Protein AF-A0A6I3GT46-F1 (afdb_monomer)

Nearest PDB structures (foldseek):
  8ebb-assembly1_A  TM=2.561E-01  e=1.372E-01  Fusarium oxysporum f. sp. lycopersici
  2cdp-assembly4_D  TM=2.063E-01  e=2.165E-01  Saccharophagus degradans 2-40
  8iqe-assembly1_D  TM=1.823E-01  e=3.228E-01  Klebsiella phage VLC6
  6zgh-assembly1_A  TM=1.327E-01  e=1.132E+00  Severe acute respiratory syndrome coronavirus 2
  1u5z-assembly1_A  TM=1.760E-01  e=3.545E+00  Mus musculus

Sequence (420 aa):
MPTLKFGDFQPSPNRIGKPLKLILGIAALASVLALSSTLAANINLNGGGNVEFGQGVAATTACDDQITITPYSTFINEQGAGSHKLTSIKISGIDSRADKCSGKIFVIKAYSDTGQLDLFNYTVTSNLDNSIIETTDYDLIEISDNAGVFTWSSGGTDVDDVTNDANVGDPTRDLTDTSFTLSLTSASTVPYTISRTPLASAEDVKRITVETKGGDAITYALGDIGPGGGIVYYYDEIGFSCGSTLLLRCHYLEYARDKNWKGANGYEPGIKWAESELQGTEVGSGAQHTSIGSGFANSKAIVDQGNGIETAAGASREYKGGGKEDWYLPSRDELNQLCIYVQGLGVDANGKCIGDGIWLGEEHPQGGNTITKGFEDNDYYWNSTELASDAGQSLWFINGSTNNGAAKGAPYHVRPIRSF

Solvent-accessible surface area (backbone atoms only — not comparable to full-atom values): 23710 Å² total; per-residue (Å²): 141,89,89,91,91,88,89,88,83,86,80,91,88,84,88,88,79,87,78,91,78,90,86,91,76,97,82,78,90,74,89,89,87,87,76,84,77,78,82,70,71,81,77,77,77,46,96,92,51,87,88,82,81,63,98,39,74,52,72,46,67,46,64,44,92,62,56,44,80,46,80,38,66,47,79,44,86,46,100,84,71,56,49,49,22,38,36,32,42,35,41,32,45,36,33,15,38,81,95,38,28,22,60,26,29,40,40,36,38,38,21,39,96,86,43,78,33,48,44,23,36,34,35,36,27,37,65,87,78,68,44,79,75,45,75,48,78,34,49,56,40,33,34,33,27,56,65,51,45,59,40,80,71,49,75,81,77,65,100,78,35,56,46,55,48,91,62,70,89,49,94,81,56,70,34,69,60,27,38,39,32,40,48,40,55,53,85,49,76,77,78,41,38,41,40,33,47,49,59,29,43,43,86,51,48,45,31,44,39,45,36,43,51,78,40,67,71,86,77,75,54,78,68,34,75,36,90,39,64,13,34,20,52,45,76,42,97,90,44,40,42,15,49,75,81,48,77,45,79,24,38,37,34,24,33,62,56,55,34,38,73,90,46,94,76,76,49,63,54,61,29,21,57,32,44,85,91,44,27,71,46,62,74,48,81,52,14,49,45,41,51,59,43,31,12,42,21,12,16,49,37,46,32,74,74,67,29,49,61,79,14,39,29,22,36,16,37,65,32,48,53,62,78,36,73,68,29,12,15,27,6,50,46,41,47,32,45,46,30,21,56,68,69,74,41,63,58,46,102,82,70,40,15,47,43,84,87,62,83,77,83,67,80,57,100,68,84,62,102,59,82,66,84,54,58,80,79,86,41,46,28,52,33,30,19,45,74,48,36,46,19,30,28,30,30,30,54,60,39,38,50,68,41,86,64,38,51,16,70,47,63,30,28,59,66,32,27,34,72,76

pLDDT: mean 75.72, std 19.5, range [25.16, 98.44]

Mean predicted aligned error: 18.33 Å

Radius of gyration: 34.76 Å; Cα contacts (8 Å, |Δi|>4): 905; chains: 1; bounding box: 58×95×123 Å

Structure (mmCIF, N/CA/C/O backbone):
data_AF-A0A6I3GT46-F1
#
_entry.id   AF-A0A6I3GT46-F1
#
loop_
_atom_site.group_PDB
_atom_site.id
_atom_site.type_symbol
_atom_site.label_atom_id
_atom_site.label_alt_id
_atom_site.label_comp_id
_atom_site.label_asym_id
_atom_site.label_entity_id
_atom_site.label_seq_id
_atom_site.pdbx_PDB_ins_code
_atom_site.Cartn_x
_atom_site.Cartn_y
_atom_site.Cartn_z
_atom_site.occupancy
_atom_site.B_iso_or_equiv
_atom_site.auth_seq_id
_atom_site.auth_comp_id
_atom_site.auth_asym_id
_atom_site.auth_atom_id
_atom_site.pdbx_PDB_model_num
ATOM 1 N N . MET A 1 1 ? -32.300 73.433 56.180 1.00 42.75 1 MET A N 1
ATOM 2 C CA . MET A 1 1 ? -31.185 73.460 57.169 1.00 42.75 1 MET A CA 1
ATOM 3 C C . MET A 1 1 ? -31.762 73.145 58.564 1.00 42.75 1 MET A C 1
ATOM 5 O O . MET A 1 1 ? -32.957 73.397 58.678 1.00 42.75 1 MET A O 1
ATOM 9 N N . PRO A 1 2 ? -31.022 72.821 59.660 1.00 39.78 2 PRO A N 1
ATOM 10 C CA . PRO A 1 2 ? -29.775 72.031 59.905 1.00 39.78 2 PRO A CA 1
ATOM 11 C C . PRO A 1 2 ? -29.720 71.191 61.265 1.00 39.78 2 PRO A C 1
ATOM 13 O O . PRO A 1 2 ? -30.622 71.305 62.081 1.00 39.78 2 PRO A O 1
ATOM 16 N N . THR A 1 3 ? -28.640 70.385 61.489 1.00 33.22 3 THR A N 1
ATOM 17 C CA . THR A 1 3 ? -27.750 70.058 62.690 1.00 33.22 3 THR A CA 1
ATOM 18 C C . THR A 1 3 ? -28.125 69.581 64.150 1.00 33.22 3 THR A C 1
ATOM 20 O O . THR A 1 3 ? -28.812 70.296 64.863 1.00 33.22 3 THR A O 1
ATOM 23 N N . LEU A 1 4 ? -27.365 68.546 64.636 1.00 25.16 4 LEU A N 1
ATOM 24 C CA . LEU A 1 4 ? -26.454 68.388 65.846 1.00 25.16 4 LEU A CA 1
ATOM 25 C C . LEU A 1 4 ? -26.855 67.969 67.318 1.00 25.16 4 LEU A C 1
ATOM 27 O O . LEU A 1 4 ? -27.765 68.535 67.906 1.00 25.16 4 LEU A O 1
ATOM 31 N N . LYS A 1 5 ? -25.916 67.183 67.941 1.00 31.05 5 LYS A N 1
ATOM 32 C CA . LYS A 1 5 ? -25.423 67.047 69.374 1.00 31.05 5 LYS A CA 1
ATOM 33 C C . LYS A 1 5 ? -26.038 65.958 70.304 1.00 31.05 5 LYS A C 1
ATOM 35 O O . LYS A 1 5 ? -27.228 65.727 70.195 1.00 31.05 5 LYS A O 1
ATOM 40 N N . PHE A 1 6 ? -25.411 65.346 71.342 1.00 32.09 6 PHE A N 1
ATOM 41 C CA . PHE A 1 6 ? -24.060 64.907 71.837 1.00 32.09 6 PHE A CA 1
ATOM 42 C C . PHE A 1 6 ? -24.290 64.180 73.201 1.00 32.09 6 PHE A C 1
ATOM 44 O O . PHE A 1 6 ? -25.283 64.484 73.859 1.00 32.09 6 PHE A O 1
ATOM 51 N N . GLY A 1 7 ? -23.350 63.350 73.696 1.00 32.34 7 GLY A N 1
ATOM 52 C CA . GLY A 1 7 ? -23.228 63.056 75.141 1.00 32.34 7 GLY A CA 1
ATOM 53 C C . GLY A 1 7 ? -22.278 61.910 75.534 1.00 32.34 7 GLY A C 1
ATOM 54 O O . GLY A 1 7 ? -22.690 60.757 75.514 1.00 32.34 7 GLY A O 1
ATOM 55 N N . ASP A 1 8 ? -21.055 62.249 75.963 1.00 37.34 8 ASP A N 1
ATOM 56 C CA . ASP A 1 8 ? -20.117 61.381 76.701 1.00 37.34 8 ASP A CA 1
ATOM 57 C C . ASP A 1 8 ? -20.222 61.630 78.219 1.00 37.34 8 ASP A C 1
ATOM 59 O O . ASP A 1 8 ? -20.426 62.767 78.648 1.00 37.34 8 ASP A O 1
ATOM 63 N N . PHE A 1 9 ? -19.972 60.598 79.035 1.00 33.53 9 PHE A N 1
ATOM 64 C CA . PHE A 1 9 ? -19.574 60.727 80.445 1.00 33.53 9 PHE A CA 1
ATOM 65 C C . PHE A 1 9 ? -18.515 59.655 80.796 1.00 33.53 9 PHE A C 1
ATOM 67 O O . PHE A 1 9 ? -18.799 58.461 80.819 1.00 33.53 9 PHE A O 1
ATOM 74 N N . GLN A 1 10 ? -17.288 60.094 81.095 1.00 37.78 10 GLN A N 1
ATOM 75 C CA . GLN A 1 10 ? -16.322 59.429 82.000 1.00 37.78 10 GLN A CA 1
ATOM 76 C C . GLN A 1 10 ? -16.304 60.226 83.341 1.00 37.78 10 GLN A C 1
ATOM 78 O O . GLN A 1 10 ? -17.009 61.239 83.375 1.00 37.78 10 GLN A O 1
ATOM 83 N N . PRO A 1 11 ? -15.501 59.950 84.413 1.00 44.03 11 PRO A N 1
ATOM 84 C CA . PRO A 1 11 ? -14.536 58.860 84.721 1.00 44.03 11 PRO A CA 1
ATOM 85 C C . PRO A 1 11 ? -14.536 58.310 86.199 1.00 44.03 11 PRO A C 1
ATOM 87 O O . PRO A 1 11 ? -14.971 59.005 87.102 1.00 44.03 11 PRO A O 1
ATOM 90 N N . SER A 1 12 ? -13.932 57.114 86.421 1.00 34.59 12 SER A N 1
ATOM 91 C CA . SER A 1 12 ? -12.924 56.682 87.466 1.00 34.59 12 SER A CA 1
ATOM 92 C C . SER A 1 12 ? -13.119 56.971 88.992 1.00 34.59 12 SER A C 1
ATOM 94 O O . SER A 1 12 ? -13.956 57.796 89.326 1.00 34.59 12 SER A O 1
ATOM 96 N N . PRO A 1 13 ? -12.314 56.458 89.976 1.00 48.31 13 PRO A N 1
ATOM 97 C CA . PRO A 1 13 ? -11.366 55.314 90.101 1.00 48.31 13 PRO A CA 1
ATOM 98 C C . PRO A 1 13 ? -11.725 54.385 91.315 1.00 48.31 13 PRO A C 1
ATOM 100 O O . PRO A 1 13 ? -12.605 54.697 92.102 1.00 48.31 13 PRO A O 1
ATOM 103 N N . ASN A 1 14 ? -11.177 53.186 91.554 1.00 35.78 14 ASN A N 1
ATOM 104 C CA . ASN A 1 14 ? -9.902 52.857 92.230 1.00 35.78 14 ASN A CA 1
ATOM 105 C C . ASN A 1 14 ? -9.958 51.331 92.513 1.00 35.78 14 ASN A C 1
ATOM 107 O O . ASN A 1 14 ? -10.935 50.851 93.070 1.00 35.78 14 ASN A O 1
ATOM 111 N N . ARG A 1 15 ? -9.073 50.505 91.944 1.00 36.38 15 ARG A N 1
ATOM 112 C CA . ARG A 1 15 ? -7.772 50.034 92.474 1.00 36.38 15 ARG A CA 1
ATOM 113 C C . ARG A 1 15 ? -7.834 48.919 93.546 1.00 36.38 15 ARG A C 1
ATOM 115 O O . ARG A 1 15 ? -8.257 49.156 94.666 1.00 36.38 15 ARG A O 1
ATOM 122 N N . ILE A 1 16 ? -7.164 47.809 93.181 1.00 38.22 16 ILE A N 1
ATOM 123 C CA . ILE A 1 16 ? -6.467 46.792 94.009 1.00 38.22 16 ILE A CA 1
ATOM 124 C C . ILE A 1 16 ? -7.368 45.650 94.533 1.00 38.22 16 ILE A C 1
ATOM 126 O O . ILE A 1 16 ? -8.277 45.893 95.302 1.00 38.22 16 ILE A O 1
ATOM 130 N N . GLY A 1 17 ? -7.169 44.369 94.205 1.00 35.09 17 GLY A N 1
ATOM 131 C CA . GLY A 1 17 ? -6.144 43.710 93.398 1.00 35.09 17 GLY A CA 1
ATOM 132 C C . GLY A 1 17 ? -6.477 42.224 93.146 1.00 35.09 17 GLY A C 1
ATOM 133 O O . GLY A 1 17 ? -7.238 41.640 93.900 1.00 35.09 17 GLY A O 1
ATOM 134 N N . LYS A 1 18 ? -5.901 41.696 92.050 1.00 48.59 18 LYS A N 1
ATOM 135 C CA . LYS A 1 18 ? -5.434 40.323 91.709 1.00 48.59 18 LYS A CA 1
ATOM 136 C C . LYS A 1 18 ? -6.136 39.063 92.298 1.00 48.59 18 LYS A C 1
ATOM 138 O O . LYS A 1 18 ? -6.503 39.042 93.459 1.00 48.59 18 LYS A O 1
ATOM 143 N N . PRO A 1 19 ? -5.981 37.891 91.649 1.00 47.28 19 PRO A N 1
ATOM 144 C CA . PRO A 1 19 ? -6.309 37.582 90.264 1.00 47.28 19 PRO A CA 1
ATOM 145 C C . PRO A 1 19 ? -7.136 36.279 90.147 1.00 47.28 19 PRO A C 1
ATOM 147 O O . PRO A 1 19 ? -6.958 35.326 90.895 1.00 47.28 19 PRO A O 1
ATOM 150 N N . LEU A 1 20 ? -7.957 36.235 89.100 1.00 39.00 20 LEU A N 1
ATOM 151 C CA . LEU A 1 20 ? -8.053 35.122 88.153 1.00 39.00 20 LEU A CA 1
ATOM 152 C C . LEU A 1 20 ? -8.230 33.703 88.731 1.00 39.00 20 LEU A C 1
ATOM 154 O O . LEU A 1 20 ? -7.255 33.003 88.999 1.00 39.00 20 LEU A O 1
ATOM 158 N N . LYS A 1 21 ? -9.473 33.217 88.718 1.00 36.47 21 LYS A N 1
ATOM 159 C CA . LYS A 1 21 ? -9.844 32.022 87.944 1.00 36.47 21 LYS A CA 1
ATOM 160 C C . LYS A 1 21 ? -11.356 31.815 87.965 1.00 36.47 21 LYS A C 1
ATOM 162 O O . LYS A 1 21 ? -11.942 31.696 89.029 1.00 36.47 21 LYS A O 1
ATOM 167 N N . LEU A 1 22 ? -11.881 31.681 86.746 1.00 41.34 22 LEU A N 1
ATOM 168 C CA . LEU A 1 22 ? -12.882 30.689 86.367 1.00 41.34 22 LEU A CA 1
ATOM 169 C C . LEU A 1 22 ? -14.267 30.870 87.000 1.00 41.34 22 LEU A C 1
ATOM 171 O O . LEU A 1 22 ? -14.426 30.578 88.172 1.00 41.34 22 LEU A O 1
ATOM 175 N N . ILE A 1 23 ? -15.257 31.279 86.199 1.00 42.56 23 ILE A N 1
ATOM 176 C CA . ILE A 1 23 ? -16.638 30.756 86.186 1.00 42.56 23 ILE A CA 1
ATOM 177 C C . ILE A 1 23 ? -17.486 31.606 85.212 1.00 42.56 23 ILE A C 1
ATOM 179 O O . ILE A 1 23 ? -17.338 32.822 85.153 1.00 42.56 23 ILE A O 1
ATOM 183 N N . LEU A 1 24 ? -18.394 30.911 84.514 1.00 35.94 24 LEU A N 1
ATOM 184 C CA . LEU A 1 24 ? -19.525 31.361 83.682 1.00 35.94 24 LEU A CA 1
ATOM 185 C C . LEU A 1 24 ? -19.278 31.553 82.183 1.00 35.94 24 LEU A C 1
ATOM 187 O O . LEU A 1 24 ? -18.690 32.525 81.725 1.00 35.94 24 LEU A O 1
ATOM 191 N N . GLY A 1 25 ? -19.865 30.629 81.421 1.00 37.34 25 GLY A N 1
ATOM 192 C CA . GLY A 1 25 ? -20.081 30.794 79.989 1.00 37.34 25 GLY A CA 1
ATOM 193 C C . GLY A 1 25 ? -20.922 29.712 79.311 1.00 37.34 25 GLY A C 1
ATOM 194 O O . GLY A 1 25 ? -20.863 29.601 78.094 1.00 37.34 25 GLY A O 1
ATOM 195 N N . ILE A 1 26 ? -21.697 28.907 80.052 1.00 49.56 26 ILE A N 1
ATOM 196 C CA . ILE A 1 26 ? -22.779 28.094 79.473 1.00 49.56 26 ILE A CA 1
ATOM 197 C C . ILE A 1 26 ? -23.913 29.062 79.125 1.00 49.56 26 ILE A C 1
ATOM 199 O O . ILE A 1 26 ? -24.751 29.341 79.973 1.00 49.56 26 ILE A O 1
ATOM 203 N N . ALA A 1 27 ? -23.871 29.633 77.921 1.00 45.12 27 ALA A N 1
ATOM 204 C CA . ALA A 1 27 ? -25.013 30.204 77.195 1.00 45.12 27 ALA A CA 1
ATOM 205 C C . ALA A 1 27 ? -24.549 30.775 75.839 1.00 45.12 27 ALA A C 1
ATOM 207 O O . ALA A 1 27 ? -24.655 31.968 75.585 1.00 45.12 27 ALA A O 1
ATOM 208 N N . ALA A 1 28 ? -24.006 29.922 74.970 1.00 41.16 28 ALA A N 1
ATOM 209 C CA . ALA A 1 28 ? -23.874 30.204 73.536 1.00 41.16 28 ALA A CA 1
ATOM 210 C C . ALA A 1 28 ? -23.813 28.878 72.758 1.00 41.16 28 ALA A C 1
ATOM 212 O O . ALA A 1 28 ? -22.903 28.623 71.979 1.00 41.16 28 ALA A O 1
ATOM 213 N N . LEU A 1 29 ? -24.772 27.991 73.039 1.00 46.06 29 LEU A N 1
ATOM 214 C CA . LEU A 1 29 ? -24.994 26.747 72.305 1.00 46.06 29 LEU A CA 1
ATOM 215 C C . LEU A 1 29 ? -26.285 26.878 71.487 1.00 46.06 29 LEU A C 1
ATOM 217 O O . LEU A 1 29 ? -27.260 26.189 71.753 1.00 46.06 29 LEU A O 1
ATOM 221 N N . ALA A 1 30 ? -26.320 27.829 70.558 1.00 48.16 30 ALA A N 1
ATOM 222 C CA . ALA A 1 30 ? -27.264 27.866 69.442 1.00 48.16 30 ALA A CA 1
ATOM 223 C C . ALA A 1 30 ? -26.916 29.061 68.551 1.00 48.16 30 ALA A C 1
ATOM 225 O O . ALA A 1 30 ? -26.835 30.183 69.040 1.00 48.16 30 ALA A O 1
ATOM 226 N N . SER A 1 31 ? -26.809 28.807 67.248 1.00 47.66 31 SER A N 1
ATOM 227 C CA . SER A 1 31 ? -26.582 29.750 66.144 1.00 47.66 31 SER A CA 1
ATOM 228 C C . SER A 1 31 ? -25.126 30.165 65.875 1.00 47.66 31 SER A C 1
ATOM 230 O O . SER A 1 31 ? -24.413 30.657 66.738 1.00 47.66 31 SER A O 1
ATOM 232 N N . VAL A 1 32 ? -24.740 29.994 64.605 1.00 50.03 32 VAL A N 1
ATOM 233 C CA . VAL A 1 32 ? -23.462 30.340 63.954 1.00 50.03 32 VAL A CA 1
ATOM 234 C C . VAL A 1 32 ? -22.328 29.305 64.052 1.00 50.03 32 VAL A C 1
ATOM 236 O O . VAL A 1 32 ? -21.238 29.585 64.529 1.00 50.03 32 VAL A O 1
ATOM 239 N N . LEU A 1 33 ? -22.558 28.132 63.453 1.00 42.06 33 LEU A N 1
ATOM 240 C CA . LEU A 1 33 ? -21.564 27.450 62.607 1.00 42.06 33 LEU A CA 1
ATOM 241 C C . LEU A 1 33 ? -22.292 26.851 61.394 1.00 42.06 33 LEU A C 1
ATOM 243 O O . LEU A 1 33 ? -22.593 25.665 61.338 1.00 42.06 33 LEU A O 1
ATOM 247 N N . ALA A 1 34 ? -22.619 27.709 60.432 1.00 49.81 34 ALA A N 1
ATOM 248 C CA . ALA A 1 34 ? -23.031 27.318 59.087 1.00 49.81 34 ALA A CA 1
ATOM 249 C C . ALA A 1 34 ? -22.084 27.988 58.089 1.00 49.81 34 ALA A C 1
ATOM 251 O O . ALA A 1 34 ? -22.492 28.851 57.324 1.00 49.81 34 ALA A O 1
ATOM 252 N N . LEU A 1 35 ? -20.797 27.638 58.149 1.00 46.25 35 LEU A N 1
ATOM 253 C CA . LEU A 1 35 ? -19.835 27.938 57.094 1.00 46.25 35 LEU A CA 1
ATOM 254 C C . LEU A 1 35 ? -18.875 26.754 56.946 1.00 46.25 35 LEU A C 1
ATOM 256 O O . LEU A 1 35 ? -18.043 26.498 57.809 1.00 46.25 35 LEU A O 1
ATOM 260 N N . SER A 1 36 ? -19.036 26.063 55.817 1.00 43.88 36 SER A N 1
ATOM 261 C CA . SER A 1 36 ? -18.040 25.220 55.155 1.00 43.88 36 SER A CA 1
ATOM 262 C C . SER A 1 36 ? -17.443 24.071 55.975 1.00 43.88 36 SER A C 1
ATOM 264 O O . SER A 1 36 ? -16.253 24.064 56.279 1.00 43.88 36 SER A O 1
ATOM 266 N N . SER A 1 37 ? -18.227 23.016 56.202 1.00 42.47 37 SER A N 1
ATOM 267 C CA . SER A 1 37 ? -17.644 21.685 56.015 1.00 42.47 37 SER A CA 1
ATOM 268 C C . SER A 1 37 ? -18.068 21.221 54.630 1.00 42.47 37 SER A C 1
ATOM 270 O O . SER A 1 37 ? -19.235 20.929 54.382 1.00 42.47 37 SER A O 1
ATOM 272 N N . THR A 1 38 ? -17.133 21.210 53.684 1.00 42.44 38 THR A N 1
ATOM 273 C CA . THR A 1 38 ? -17.233 20.236 52.608 1.00 42.44 38 THR A CA 1
ATOM 274 C C . THR A 1 38 ? -17.244 18.889 53.318 1.00 42.44 38 THR A C 1
ATOM 276 O O . THR A 1 38 ? -16.274 18.517 53.979 1.00 42.44 38 THR A O 1
ATOM 279 N N . LEU A 1 39 ? -18.373 18.183 53.277 1.00 38.03 39 LEU A N 1
ATOM 280 C CA . LEU A 1 39 ? -18.397 16.776 53.643 1.00 38.03 39 LEU A CA 1
ATOM 281 C C . LEU A 1 39 ? -17.633 16.043 52.533 1.00 38.03 39 LEU A C 1
ATOM 283 O O . LEU A 1 39 ? -18.222 15.444 51.641 1.00 38.03 39 LEU A O 1
ATOM 287 N N . ALA A 1 40 ? -16.308 16.167 52.537 1.00 38.94 40 ALA A N 1
ATOM 288 C CA . ALA A 1 40 ? -15.452 15.254 51.818 1.00 38.94 40 ALA A CA 1
ATOM 289 C C . ALA A 1 40 ? -15.611 13.920 52.543 1.00 38.94 40 ALA A C 1
ATOM 291 O O . ALA A 1 40 ? -14.980 13.671 53.572 1.00 38.94 40 ALA A O 1
ATOM 292 N N . ALA A 1 41 ? -16.521 13.082 52.045 1.00 34.19 41 ALA A N 1
ATOM 293 C CA . ALA A 1 41 ? -16.394 11.660 52.276 1.00 34.19 41 ALA A CA 1
ATOM 294 C C . ALA A 1 41 ? -14.962 11.315 51.865 1.00 34.19 41 ALA A C 1
ATOM 296 O O . ALA A 1 41 ? -14.546 11.604 50.743 1.00 34.19 41 ALA A O 1
ATOM 297 N N . ASN A 1 42 ? -14.184 10.794 52.807 1.00 43.62 42 ASN A N 1
ATOM 298 C CA . ASN A 1 42 ? -12.877 10.245 52.507 1.00 43.62 42 ASN A CA 1
ATOM 299 C C . ASN A 1 42 ? -13.166 9.034 51.614 1.00 43.62 42 ASN A C 1
ATOM 301 O O . ASN A 1 42 ? -13.481 7.956 52.119 1.00 43.62 42 ASN A O 1
ATOM 305 N N . ILE A 1 43 ? -13.192 9.228 50.294 1.00 48.81 43 ILE A N 1
ATOM 306 C CA . ILE A 1 43 ? -13.272 8.109 49.368 1.00 48.81 43 ILE A CA 1
ATOM 307 C C . ILE A 1 43 ? -11.895 7.473 49.450 1.00 48.81 43 ILE A C 1
ATOM 309 O O . ILE A 1 43 ? -10.945 7.892 48.794 1.00 48.81 43 ILE A O 1
ATOM 313 N N . ASN A 1 44 ? -11.776 6.499 50.345 1.00 46.41 44 ASN A N 1
ATOM 314 C CA . ASN A 1 44 ? -10.637 5.612 50.380 1.00 46.41 44 ASN A CA 1
ATOM 315 C C . ASN A 1 44 ? -10.736 4.724 49.136 1.00 46.41 44 ASN A C 1
ATOM 317 O O . ASN A 1 44 ? -11.265 3.615 49.190 1.00 46.41 44 ASN A O 1
ATOM 321 N N . LEU A 1 45 ? -10.290 5.251 47.996 1.00 50.16 45 LEU A N 1
ATOM 322 C CA . LEU A 1 45 ? -9.953 4.445 46.836 1.00 50.16 45 LEU A CA 1
ATOM 323 C C . LEU A 1 45 ? -8.674 3.702 47.199 1.00 50.16 45 LEU A C 1
ATOM 325 O O . LEU A 1 45 ? -7.578 4.207 46.992 1.00 50.16 45 LEU A O 1
ATOM 329 N N . ASN A 1 46 ? -8.875 2.538 47.816 1.00 40.91 46 ASN A N 1
ATOM 330 C CA . ASN A 1 46 ? -7.935 1.431 47.877 1.00 40.91 46 ASN A CA 1
ATOM 331 C C . ASN A 1 46 ? -6.505 1.851 48.267 1.00 40.91 46 ASN A C 1
ATOM 333 O O . ASN A 1 46 ? -5.691 2.166 47.407 1.00 40.91 46 ASN A O 1
ATOM 337 N N . GLY A 1 47 ? -6.186 1.849 49.566 1.00 46.28 47 GLY A N 1
ATOM 338 C CA . GLY A 1 47 ? -4.870 2.226 50.099 1.00 46.28 47 GLY A CA 1
ATOM 339 C C . GLY A 1 47 ? -3.675 1.625 49.339 1.00 46.28 47 GLY A C 1
ATOM 340 O O . GLY A 1 47 ? -3.199 0.548 49.682 1.00 46.28 47 GLY A O 1
ATOM 341 N N . GLY A 1 48 ? -3.182 2.359 48.336 1.00 45.91 48 GLY A N 1
ATOM 342 C CA . GLY A 1 48 ? -2.004 2.034 47.529 1.00 45.91 48 GLY A CA 1
ATOM 343 C C . GLY A 1 48 ? -2.177 0.977 46.428 1.00 45.91 48 GLY A C 1
ATOM 344 O O . GLY A 1 48 ? -1.164 0.564 45.872 1.00 45.91 48 GLY A O 1
ATOM 345 N N . GLY A 1 49 ? -3.397 0.529 46.108 1.00 44.16 49 GLY A N 1
ATOM 346 C CA . GLY A 1 49 ? -3.648 -0.476 45.063 1.00 44.16 49 GLY A CA 1
ATOM 347 C C . GLY A 1 49 ? -4.441 0.084 43.881 1.00 44.16 49 GLY A C 1
ATOM 348 O O . GLY A 1 49 ? -5.330 0.911 44.079 1.00 44.16 49 GLY A O 1
ATOM 349 N N . ASN A 1 50 ? -4.141 -0.374 42.660 1.00 48.88 50 ASN A N 1
ATOM 350 C CA . ASN A 1 50 ? -4.878 0.013 41.453 1.00 48.88 50 ASN A CA 1
ATOM 351 C C . ASN A 1 50 ? -6.390 -0.227 41.635 1.00 48.88 50 ASN A C 1
ATOM 353 O O . ASN A 1 50 ? -6.814 -1.229 42.214 1.00 48.88 50 ASN A O 1
ATOM 357 N N . VAL A 1 51 ? -7.200 0.718 41.158 1.00 47.72 51 VAL A N 1
ATOM 358 C CA . VAL A 1 51 ? -8.659 0.588 41.102 1.00 47.72 51 VAL A CA 1
ATOM 359 C C . VAL A 1 51 ? -8.982 -0.218 39.848 1.00 47.72 51 VAL A C 1
ATOM 361 O O . VAL A 1 51 ? -8.764 0.250 38.734 1.00 47.72 51 VAL A O 1
ATOM 364 N N . GLU A 1 52 ? -9.433 -1.452 40.040 1.00 50.66 52 GLU A N 1
ATOM 365 C CA . GLU A 1 52 ? -9.709 -2.408 38.970 1.00 50.66 52 GLU A CA 1
ATOM 366 C C . GLU A 1 52 ? -11.224 -2.438 38.717 1.00 50.66 52 GLU A C 1
ATOM 368 O O . GLU A 1 52 ? -12.007 -2.862 39.571 1.00 50.66 52 GLU A O 1
ATOM 373 N N . PHE A 1 53 ? -11.650 -1.902 37.572 1.00 54.19 53 PHE A N 1
ATOM 374 C CA . PHE A 1 53 ? -13.051 -1.868 37.151 1.00 54.19 53 PHE A CA 1
ATOM 375 C C . PHE A 1 53 ? -13.389 -3.119 36.321 1.00 54.19 53 PHE A C 1
ATOM 377 O O . PHE A 1 53 ? -12.677 -3.438 35.376 1.00 54.19 53 PHE A O 1
ATOM 384 N N . GLY A 1 54 ? -14.502 -3.789 36.651 1.00 48.28 54 GLY A N 1
ATOM 385 C CA . GLY A 1 54 ? -15.204 -4.726 35.760 1.00 48.28 54 GLY A CA 1
ATOM 386 C C . GLY A 1 54 ? -14.531 -6.085 35.530 1.00 48.28 54 GLY A C 1
ATOM 387 O O . GLY A 1 54 ? -13.928 -6.326 34.489 1.00 48.28 54 GLY A O 1
ATOM 388 N N . GLN A 1 55 ? -14.709 -7.025 36.464 1.00 46.88 55 GLN A N 1
ATOM 389 C CA . GLN A 1 55 ? -14.363 -8.438 36.256 1.00 46.88 55 GLN A CA 1
ATOM 390 C C . GLN A 1 55 ? -15.314 -9.068 35.222 1.00 46.88 55 GLN A C 1
ATOM 392 O O . GLN A 1 55 ? -16.388 -9.554 35.573 1.00 46.88 55 GLN A O 1
ATOM 397 N N . GLY A 1 56 ? -14.935 -9.026 33.943 1.00 51.53 56 GLY A N 1
ATOM 398 C CA . GLY A 1 56 ? -15.738 -9.600 32.860 1.00 51.53 56 GLY A CA 1
ATOM 399 C C . GLY A 1 56 ? -15.112 -9.554 31.465 1.00 51.53 56 GLY A C 1
ATOM 400 O O . GLY A 1 56 ? -15.833 -9.609 30.473 1.00 51.53 56 GLY A O 1
ATOM 401 N N . VAL A 1 57 ? -13.785 -9.453 31.337 1.00 54.19 57 VAL A N 1
ATOM 402 C CA . VAL A 1 57 ? -13.135 -9.501 30.017 1.00 54.19 57 VAL A CA 1
ATOM 403 C C . VAL A 1 57 ? -13.061 -10.958 29.552 1.00 54.19 57 VAL A C 1
ATOM 405 O O . VAL A 1 57 ? -12.143 -11.694 29.901 1.00 54.19 57 VAL A O 1
ATOM 408 N N . ALA A 1 58 ? -14.077 -11.405 28.817 1.00 54.91 58 ALA A N 1
ATOM 409 C CA . ALA A 1 58 ? -14.102 -12.735 28.219 1.00 54.91 58 ALA A CA 1
ATOM 410 C C . ALA A 1 58 ? -13.481 -12.693 26.814 1.00 54.91 58 ALA A C 1
ATOM 412 O O . ALA A 1 58 ? -14.087 -12.164 25.883 1.00 54.91 58 ALA A O 1
ATOM 413 N N . ALA A 1 59 ? -12.292 -13.281 26.671 1.00 57.06 59 ALA A N 1
ATOM 414 C CA . ALA A 1 59 ? -11.654 -13.539 25.384 1.00 57.06 59 ALA A CA 1
ATOM 415 C C . ALA A 1 59 ? -12.374 -14.686 24.652 1.00 57.06 59 ALA A C 1
ATOM 417 O O . ALA A 1 59 ? -12.650 -15.733 25.239 1.00 57.06 59 ALA A O 1
ATOM 418 N N . THR A 1 60 ? -12.682 -14.504 23.369 1.00 54.75 60 THR A N 1
ATOM 419 C CA . THR A 1 60 ? -13.295 -15.533 22.514 1.00 54.75 60 THR A CA 1
ATOM 420 C C . THR A 1 60 ? -12.371 -15.837 21.345 1.00 54.75 60 THR A C 1
ATOM 422 O O . THR A 1 60 ? -12.566 -15.361 20.236 1.00 54.75 60 THR A O 1
ATOM 425 N N . THR A 1 61 ? -11.346 -16.636 21.622 1.00 55.38 61 THR A N 1
ATOM 426 C CA . THR A 1 61 ? -10.302 -17.058 20.689 1.00 55.38 61 THR A CA 1
ATOM 427 C C . THR A 1 61 ? -10.821 -17.545 19.340 1.00 55.38 61 THR A C 1
ATOM 429 O O . THR A 1 61 ? -11.541 -18.541 19.250 1.00 55.38 61 THR A O 1
ATOM 432 N N . ALA A 1 62 ? -10.298 -16.948 18.279 1.00 64.81 62 ALA A N 1
ATOM 433 C CA . ALA A 1 62 ? -9.984 -17.687 17.072 1.00 64.81 62 ALA A CA 1
ATOM 434 C C . ALA A 1 62 ? -8.542 -17.308 16.656 1.00 64.81 62 ALA A C 1
ATOM 436 O O . ALA A 1 62 ? -8.038 -16.280 17.087 1.00 64.81 62 ALA A O 1
ATOM 437 N N . CYS A 1 63 ? -7.841 -18.239 16.002 1.00 74.38 63 CYS A N 1
ATOM 438 C CA . CYS A 1 63 ? -6.380 -18.333 15.784 1.00 74.38 63 CYS A CA 1
ATOM 439 C C . CYS A 1 63 ? -5.435 -18.513 17.000 1.00 74.38 63 CYS A C 1
ATOM 441 O O . CYS A 1 63 ? -4.453 -19.239 16.829 1.00 74.38 63 CYS A O 1
ATOM 443 N N . ASP A 1 64 ? -5.728 -17.974 18.196 1.00 81.81 64 ASP A N 1
ATOM 444 C CA . ASP A 1 64 ? -4.840 -18.095 19.379 1.00 81.81 64 ASP A CA 1
ATOM 445 C C . ASP A 1 64 ? -5.548 -18.081 20.755 1.00 81.81 64 ASP A C 1
ATOM 447 O O . ASP A 1 64 ? -6.420 -17.254 21.033 1.00 81.81 64 ASP A O 1
ATOM 451 N N . ASP A 1 65 ? -5.168 -19.017 21.630 1.00 79.81 65 ASP A N 1
ATOM 452 C CA . ASP A 1 65 ? -5.763 -19.268 22.945 1.00 79.81 65 ASP A CA 1
ATOM 453 C C . ASP A 1 65 ? -5.118 -18.499 24.114 1.00 79.81 65 ASP A C 1
ATOM 455 O O . ASP A 1 65 ? -5.651 -18.559 25.224 1.00 79.81 65 ASP A O 1
ATOM 459 N N . GLN A 1 66 ? -4.036 -17.743 23.882 1.00 79.94 66 GLN A N 1
ATOM 460 C CA . GLN A 1 66 ? -3.328 -16.973 24.923 1.00 79.94 66 GLN A CA 1
ATOM 461 C C . GLN A 1 66 ? -3.568 -15.451 24.886 1.00 79.94 66 GLN A C 1
ATOM 463 O O . GLN A 1 66 ? -2.921 -14.697 25.620 1.00 79.94 66 GLN A O 1
ATOM 468 N N . ILE A 1 67 ? -4.531 -14.978 24.090 1.00 86.56 67 ILE A N 1
ATOM 469 C CA . ILE A 1 67 ? -4.784 -13.541 23.925 1.00 86.56 67 ILE A CA 1
ATOM 470 C C . ILE A 1 67 ? -5.265 -12.895 25.235 1.00 86.56 67 ILE A C 1
ATOM 472 O O . ILE A 1 67 ? -6.274 -13.282 25.827 1.00 86.56 67 ILE A O 1
ATOM 476 N N . THR A 1 68 ? -4.581 -11.825 25.637 1.00 89.00 68 THR A N 1
ATOM 477 C CA . THR A 1 68 ? -4.939 -10.961 26.766 1.00 89.00 68 THR A CA 1
ATOM 478 C C . THR A 1 68 ? -5.463 -9.618 26.264 1.00 89.00 68 THR A C 1
ATOM 480 O O . THR A 1 68 ? -4.807 -8.948 25.469 1.00 89.00 68 THR A O 1
ATOM 483 N N . ILE A 1 69 ? -6.622 -9.192 26.772 1.00 90.62 69 ILE A N 1
ATOM 484 C CA . ILE A 1 69 ? -7.258 -7.909 26.439 1.00 90.62 69 ILE A CA 1
ATOM 485 C C . ILE A 1 69 ? -7.181 -6.990 27.661 1.00 90.62 69 ILE A C 1
ATOM 487 O O . ILE A 1 69 ? -7.674 -7.330 28.734 1.00 90.62 69 ILE A O 1
ATOM 491 N N . THR A 1 70 ? -6.589 -5.810 27.491 1.00 91.69 70 THR A N 1
ATOM 492 C CA . THR A 1 70 ? -6.444 -4.788 28.535 1.00 91.69 70 THR A CA 1
ATOM 493 C C . THR A 1 70 ? -7.139 -3.496 28.095 1.00 91.69 70 THR A C 1
ATOM 495 O O . THR A 1 70 ? -6.581 -2.756 27.281 1.00 91.69 70 THR A O 1
ATOM 498 N N . PRO A 1 71 ? -8.356 -3.203 28.587 1.00 92.56 71 PRO A N 1
ATOM 499 C CA . PRO A 1 71 ? -9.008 -1.923 28.337 1.00 92.56 71 PRO A CA 1
ATOM 500 C C . PRO A 1 71 ? -8.389 -0.800 29.173 1.00 92.56 71 PRO A C 1
ATOM 502 O O . PRO A 1 71 ? -7.994 -0.997 30.321 1.00 92.56 71 PRO A O 1
ATOM 505 N N . TYR A 1 72 ? -8.385 0.406 28.616 1.00 90.94 72 TYR A N 1
ATOM 506 C CA . TYR A 1 72 ? -7.997 1.635 29.293 1.00 90.94 72 TYR A CA 1
ATOM 507 C C . TYR A 1 72 ? -9.125 2.654 29.216 1.00 90.94 72 TYR A C 1
ATOM 509 O O . TYR A 1 72 ? -9.796 2.803 28.191 1.00 90.94 72 TYR A O 1
ATOM 517 N N . SER A 1 73 ? -9.295 3.395 30.307 1.00 92.38 73 SER A N 1
ATOM 518 C CA . SER A 1 73 ? -10.266 4.477 30.387 1.00 92.38 73 SER A CA 1
ATOM 519 C C . SER A 1 73 ? -9.607 5.799 30.733 1.00 92.38 73 SER A C 1
ATOM 521 O O . SER A 1 73 ? -8.724 5.842 31.594 1.00 92.38 73 SER A O 1
ATOM 523 N N . THR A 1 74 ? -10.106 6.887 30.159 1.00 89.75 74 THR A N 1
ATOM 524 C CA . THR A 1 74 ? -9.734 8.251 30.545 1.00 89.75 74 THR A CA 1
ATOM 525 C C . THR A 1 74 ? -10.980 9.064 30.866 1.00 89.75 74 THR A C 1
ATOM 527 O O . THR A 1 74 ? -12.071 8.796 30.364 1.00 89.75 74 THR A O 1
ATOM 530 N N . PHE A 1 75 ? -10.831 10.038 31.760 1.00 88.94 75 PHE A N 1
ATOM 531 C CA . PHE A 1 75 ? -11.907 10.962 32.096 1.00 88.94 75 PHE A CA 1
ATOM 532 C C . PHE A 1 75 ? -12.051 12.011 30.988 1.00 88.94 75 PHE A C 1
ATOM 534 O O . PHE A 1 75 ? -11.080 12.703 30.672 1.00 88.94 75 PHE A O 1
ATOM 541 N N . ILE A 1 76 ? -13.250 12.144 30.422 1.00 84.50 76 ILE A N 1
ATOM 542 C CA . ILE A 1 76 ? -13.575 13.125 29.384 1.00 84.50 76 ILE A CA 1
ATOM 543 C C . ILE A 1 76 ? -14.569 14.136 29.953 1.00 84.50 76 ILE A C 1
ATOM 545 O O . ILE A 1 76 ? -15.609 13.773 30.502 1.00 84.50 76 ILE A O 1
ATOM 549 N N . ASN A 1 77 ? -14.243 15.424 29.824 1.00 81.00 77 ASN A N 1
ATOM 550 C CA . ASN A 1 77 ? -15.147 16.508 30.196 1.00 81.00 77 ASN A CA 1
ATOM 551 C C . ASN A 1 77 ? -16.233 16.663 29.122 1.00 81.00 77 ASN A C 1
ATOM 553 O O . ASN A 1 77 ? -15.967 17.192 28.046 1.00 81.00 77 ASN A O 1
ATOM 557 N N . GLU A 1 78 ? -17.451 16.232 29.428 1.00 74.81 78 GLU A N 1
ATOM 558 C CA . GLU A 1 78 ? -18.644 16.442 28.601 1.00 74.81 78 GLU A CA 1
ATOM 559 C C . GLU A 1 78 ? -19.480 17.605 29.175 1.00 74.81 78 GLU A C 1
ATOM 561 O O . GLU A 1 78 ? -19.282 18.014 30.325 1.00 74.81 78 GLU A O 1
ATOM 566 N N . GLN A 1 79 ? -20.407 18.185 28.396 1.00 62.94 79 GLN A N 1
ATOM 567 C CA . GLN A 1 79 ? -21.273 19.253 28.917 1.00 62.94 79 GLN A CA 1
ATOM 568 C C . GLN A 1 79 ? -22.131 18.735 30.084 1.00 62.94 79 GLN A C 1
ATOM 570 O O . GLN A 1 79 ? -23.038 17.930 29.892 1.00 62.94 79 GLN A O 1
ATOM 575 N N . GLY A 1 80 ? -21.853 19.230 31.294 1.00 73.31 80 GLY A N 1
ATOM 576 C CA . GLY A 1 80 ? -22.488 18.790 32.537 1.00 73.31 80 GLY A CA 1
ATOM 577 C C . GLY A 1 80 ? -21.451 18.255 33.523 1.00 73.31 80 GLY A C 1
ATOM 578 O O . GLY A 1 80 ? -20.699 19.036 34.105 1.00 73.31 80 GLY A O 1
ATOM 579 N N . ALA A 1 81 ? -21.432 16.934 33.713 1.00 69.38 81 ALA A N 1
ATOM 580 C CA . ALA A 1 81 ? -20.417 16.212 34.478 1.00 69.38 81 ALA A CA 1
ATOM 581 C C . ALA A 1 81 ? -19.649 15.285 33.527 1.00 69.38 81 ALA A C 1
ATOM 583 O O . ALA A 1 81 ? -20.268 14.552 32.762 1.00 69.38 81 ALA A O 1
ATOM 584 N N . GLY A 1 82 ? -18.315 15.335 33.561 1.00 78.88 82 GLY A N 1
ATOM 585 C CA . GLY A 1 82 ? -17.487 14.427 32.769 1.00 78.88 82 GLY A CA 1
ATOM 586 C C . GLY A 1 82 ? -17.641 12.970 33.205 1.00 78.88 82 GLY A C 1
ATOM 587 O O . GLY A 1 82 ? -18.066 12.685 34.327 1.00 78.88 82 GLY A O 1
ATOM 588 N N . SER A 1 83 ? -17.282 12.050 32.317 1.00 85.88 83 SER A N 1
ATOM 589 C CA . SER A 1 83 ? -17.390 10.608 32.535 1.00 85.88 83 SER A CA 1
ATOM 590 C C . SER A 1 83 ? -16.095 9.895 32.137 1.00 85.88 83 SER A C 1
ATOM 592 O O . SER A 1 83 ? -15.322 10.390 31.314 1.00 85.88 83 SER A O 1
ATOM 594 N N . HIS A 1 84 ? -15.815 8.740 32.748 1.00 90.00 84 HIS A N 1
ATOM 595 C CA . HIS A 1 84 ? -14.741 7.865 32.277 1.00 90.00 84 HIS A CA 1
ATOM 596 C C . HIS A 1 84 ? -15.226 7.112 31.039 1.00 90.00 84 HIS A C 1
ATOM 598 O O . HIS A 1 84 ? -16.212 6.380 31.106 1.00 90.00 84 HIS A O 1
ATOM 604 N N . LYS A 1 85 ? -14.528 7.271 29.915 1.00 92.56 85 LYS A N 1
ATOM 605 C CA . LYS A 1 85 ? -14.823 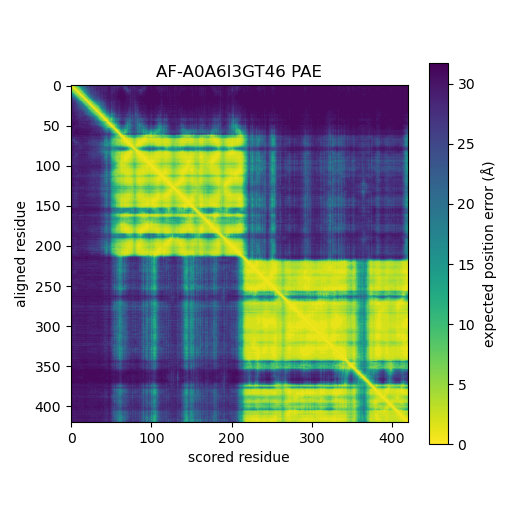6.561 28.665 1.00 92.56 85 LYS A CA 1
ATOM 606 C C . LYS A 1 85 ? -13.789 5.483 28.401 1.00 92.56 85 LYS A C 1
ATOM 608 O O . LYS A 1 85 ? -12.638 5.638 28.806 1.00 92.56 85 LYS A O 1
ATOM 613 N N . LEU A 1 86 ? -14.185 4.421 27.706 1.00 93.12 86 LEU A N 1
ATOM 614 C CA . LEU A 1 86 ? -13.243 3.479 27.107 1.00 93.12 86 LEU A CA 1
ATOM 615 C C . LEU A 1 86 ? -12.501 4.204 25.981 1.00 93.12 86 LEU A C 1
ATOM 617 O O . LEU A 1 86 ? -13.115 4.600 24.998 1.00 93.12 86 LEU A O 1
ATOM 621 N N . THR A 1 87 ? -11.196 4.407 26.128 1.00 92.06 87 THR A N 1
ATOM 622 C CA . THR A 1 87 ? -10.423 5.249 25.199 1.00 92.06 87 THR A CA 1
ATOM 623 C C . THR A 1 87 ? -9.267 4.529 24.537 1.00 92.06 87 THR A C 1
ATOM 625 O O . THR A 1 87 ? -8.750 5.004 23.530 1.00 92.06 87 THR A O 1
ATOM 628 N N . SER A 1 88 ? -8.879 3.367 25.053 1.00 91.44 88 SER A N 1
ATOM 629 C CA . SER A 1 88 ? -7.877 2.523 24.420 1.00 91.44 88 SER A CA 1
ATOM 630 C C . SER A 1 88 ? -8.075 1.059 24.804 1.00 91.44 88 SER A C 1
ATOM 632 O O . SER A 1 88 ? -8.630 0.748 25.859 1.00 91.44 88 SER A O 1
ATOM 634 N N . ILE A 1 89 ? -7.636 0.153 23.934 1.00 92.56 89 ILE A N 1
ATOM 635 C CA . ILE A 1 89 ? -7.619 -1.290 24.182 1.00 92.56 89 ILE A CA 1
ATOM 636 C C . ILE A 1 89 ? -6.256 -1.819 23.741 1.00 92.56 89 ILE A C 1
ATOM 638 O O . ILE A 1 89 ? -5.884 -1.665 22.580 1.00 92.56 89 ILE A O 1
ATOM 642 N N . LYS A 1 90 ? -5.523 -2.472 24.643 1.00 93.06 90 LYS A N 1
ATOM 643 C CA . LYS A 1 90 ? -4.333 -3.254 24.293 1.00 93.06 90 LYS A CA 1
ATOM 644 C C . LYS A 1 90 ? -4.689 -4.729 24.180 1.00 93.06 90 LYS A C 1
ATOM 646 O O . LYS A 1 90 ? -5.357 -5.270 25.058 1.00 93.06 90 LYS A O 1
ATOM 651 N N . ILE A 1 91 ? -4.199 -5.371 23.128 1.00 91.88 91 ILE A N 1
ATOM 652 C CA . ILE A 1 91 ? -4.314 -6.810 22.902 1.00 91.88 91 ILE A CA 1
ATOM 653 C C . ILE A 1 91 ? -2.893 -7.370 22.811 1.00 91.88 91 ILE A C 1
ATOM 655 O O . ILE A 1 91 ? -2.072 -6.849 22.058 1.00 91.88 91 ILE A O 1
ATOM 659 N N . SER A 1 92 ? -2.576 -8.377 23.623 1.00 91.69 92 SER A N 1
ATOM 660 C CA . SER A 1 92 ? -1.231 -8.965 23.740 1.00 91.69 92 SER A CA 1
ATOM 661 C C . SER A 1 92 ? -1.267 -10.482 23.869 1.00 91.69 92 SER A C 1
ATOM 663 O O . SER A 1 92 ? -2.329 -11.034 24.152 1.00 91.69 92 SER A O 1
ATOM 665 N N . GLY A 1 93 ? -0.113 -11.141 23.727 1.00 90.25 93 GLY A N 1
ATOM 666 C CA . GLY A 1 93 ? -0.038 -12.600 23.736 1.00 90.25 93 GLY A CA 1
ATOM 667 C C . GLY A 1 93 ? -0.551 -13.206 22.436 1.00 90.25 93 GLY A C 1
ATOM 668 O O . GLY A 1 93 ? -1.208 -14.234 22.496 1.00 90.25 93 GLY A O 1
ATOM 669 N N . ILE A 1 94 ? -0.346 -12.519 21.303 1.00 90.88 94 ILE A N 1
ATOM 670 C CA . ILE A 1 94 ? -0.813 -12.956 19.982 1.00 90.88 94 ILE A CA 1
ATOM 671 C C . ILE A 1 94 ? 0.302 -13.732 19.266 1.00 90.88 94 ILE A C 1
ATOM 673 O O . ILE A 1 94 ? 1.381 -13.188 19.016 1.00 90.88 94 ILE A O 1
ATOM 677 N N . ASP A 1 95 ? 0.014 -14.963 18.860 1.00 91.06 95 ASP A N 1
ATOM 678 C CA . ASP A 1 95 ? 0.840 -15.815 18.011 1.00 91.06 95 ASP A CA 1
ATOM 679 C C . ASP A 1 95 ? 0.604 -15.482 16.529 1.00 91.06 95 ASP A C 1
ATOM 681 O O . ASP A 1 95 ? -0.242 -16.057 15.838 1.00 91.06 95 ASP A O 1
ATOM 685 N N . SER A 1 96 ? 1.386 -14.536 16.025 1.00 88.50 96 SER A N 1
ATOM 686 C CA . SER A 1 96 ? 1.317 -14.015 14.660 1.00 88.50 96 SER A CA 1
ATOM 687 C C . SER A 1 96 ? 2.150 -14.822 13.655 1.00 88.50 96 SER A C 1
ATOM 689 O O . SER A 1 96 ? 2.616 -14.300 12.639 1.00 88.50 96 SER A O 1
ATOM 691 N N . ARG A 1 97 ? 2.390 -16.114 13.906 1.00 84.12 97 ARG A N 1
ATOM 692 C CA . ARG A 1 97 ? 3.012 -17.007 12.914 1.00 84.12 97 ARG A CA 1
ATOM 693 C C . ARG A 1 97 ? 2.044 -17.341 11.775 1.00 84.12 97 ARG A C 1
ATOM 695 O O . ARG A 1 97 ? 0.826 -17.237 11.905 1.00 84.12 97 ARG A O 1
ATOM 702 N N . ALA A 1 98 ? 2.598 -17.770 10.640 1.00 77.56 98 ALA A N 1
ATOM 703 C CA . ALA A 1 98 ? 1.845 -18.068 9.416 1.00 77.56 98 ALA A CA 1
ATOM 704 C C . ALA A 1 98 ? 0.772 -19.166 9.580 1.00 77.56 98 ALA A C 1
ATOM 706 O O . ALA A 1 98 ? -0.230 -19.156 8.873 1.00 77.56 98 ALA A O 1
ATOM 707 N N . ASP A 1 99 ? 0.971 -20.115 10.498 1.00 78.94 99 ASP A N 1
ATOM 708 C CA . ASP A 1 99 ? 0.036 -21.203 10.812 1.00 78.94 99 ASP A CA 1
ATOM 709 C C . ASP A 1 99 ? -0.970 -20.848 11.926 1.00 78.94 99 ASP A C 1
ATOM 711 O O . ASP A 1 99 ? -1.736 -21.709 12.369 1.00 78.94 99 ASP A O 1
ATOM 715 N N . LYS A 1 100 ? -0.960 -19.590 12.381 1.00 87.50 100 LYS A N 1
ATOM 716 C CA . LYS A 1 100 ? -1.690 -19.087 13.548 1.00 87.50 100 LYS A CA 1
ATOM 717 C C . LYS A 1 100 ? -2.524 -17.857 13.181 1.00 87.50 100 LYS A C 1
ATOM 719 O O . LYS A 1 100 ? -3.476 -18.001 12.407 1.00 87.50 100 LYS A O 1
ATOM 724 N N . CYS A 1 101 ? -2.223 -16.685 13.742 1.00 87.94 101 CYS A N 1
ATOM 725 C CA . CYS A 1 101 ? -3.015 -15.469 13.551 1.00 87.94 101 CYS A CA 1
ATOM 726 C C . CYS A 1 101 ? -2.650 -14.641 12.325 1.00 87.94 101 CYS A C 1
ATOM 728 O O . CYS A 1 101 ? -3.485 -13.866 11.857 1.00 87.94 101 CYS A O 1
ATOM 730 N N . SER A 1 102 ? -1.477 -14.869 11.734 1.00 85.38 102 SER A N 1
ATOM 731 C CA . SER A 1 102 ? -1.093 -14.139 10.530 1.00 85.38 102 SER A CA 1
ATOM 732 C C . SER A 1 102 ? -2.085 -14.391 9.390 1.00 85.38 102 SER A C 1
ATOM 734 O O . SER A 1 102 ? -2.491 -15.526 9.117 1.00 85.38 102 SER A O 1
ATOM 736 N N . GLY A 1 103 ? -2.502 -13.314 8.730 1.00 74.25 103 GLY A N 1
ATOM 737 C CA . GLY A 1 103 ? -3.530 -13.308 7.693 1.00 74.25 103 GLY A CA 1
ATOM 738 C C . GLY A 1 103 ? -4.964 -13.386 8.225 1.00 74.25 103 GLY A C 1
ATOM 739 O O . GLY A 1 103 ? -5.891 -13.587 7.437 1.00 74.25 103 GLY A O 1
ATOM 740 N N . LYS A 1 104 ? -5.183 -13.276 9.541 1.00 81.75 104 LYS A N 1
ATOM 741 C CA . LYS A 1 104 ? -6.521 -13.186 10.143 1.00 81.75 104 LYS A CA 1
ATOM 742 C C . LYS A 1 104 ? -6.896 -11.738 10.429 1.00 81.75 104 LYS A C 1
ATOM 744 O O . LYS A 1 104 ? -6.050 -10.851 10.516 1.00 81.75 104 LYS A O 1
ATOM 749 N N . ILE A 1 105 ? -8.200 -11.526 10.578 1.00 84.75 105 ILE A N 1
ATOM 750 C CA . ILE A 1 105 ? -8.766 -10.250 11.001 1.00 84.75 105 ILE A CA 1
ATOM 751 C C . ILE A 1 105 ? -9.356 -10.442 12.393 1.00 84.75 105 ILE A C 1
ATOM 753 O O . ILE A 1 105 ? -10.251 -11.271 12.580 1.00 84.75 105 ILE A O 1
ATOM 757 N N . PHE A 1 106 ? -8.863 -9.661 13.347 1.00 88.75 106 PHE A N 1
ATOM 758 C CA . PHE A 1 106 ? -9.434 -9.512 14.676 1.00 88.75 106 PHE A CA 1
ATOM 759 C C . PHE A 1 106 ? -10.612 -8.545 14.615 1.00 88.75 106 PHE A C 1
ATOM 761 O O . PHE A 1 106 ? -10.447 -7.389 14.241 1.00 88.75 106 PHE A O 1
ATOM 768 N N . VAL A 1 107 ? -11.790 -9.011 15.008 1.00 88.50 107 VAL A N 1
ATOM 769 C CA . VAL A 1 107 ? -13.016 -8.227 15.148 1.00 88.50 107 VAL A CA 1
ATOM 770 C C . VAL A 1 107 ? -13.230 -7.949 16.630 1.00 88.50 107 VAL A C 1
ATOM 772 O O . VAL A 1 107 ? -13.404 -8.870 17.432 1.00 88.50 107 VAL A O 1
ATOM 775 N N . ILE A 1 108 ? -13.204 -6.673 16.997 1.00 90.81 108 ILE A N 1
ATOM 776 C CA . ILE A 1 108 ? -13.226 -6.211 18.384 1.00 90.81 108 ILE A CA 1
ATOM 777 C C . ILE A 1 108 ? -14.548 -5.505 18.644 1.00 90.81 108 ILE A C 1
ATOM 779 O O . ILE A 1 108 ? -14.919 -4.595 17.906 1.00 90.81 108 ILE A O 1
ATOM 783 N N . LYS A 1 109 ? -15.255 -5.921 19.697 1.00 91.56 109 LYS A N 1
ATOM 784 C CA . LYS A 1 109 ? -16.558 -5.365 20.093 1.00 91.56 109 LYS A CA 1
ATOM 785 C C . LYS A 1 109 ? -16.628 -5.201 21.604 1.00 91.56 109 LYS A C 1
ATOM 787 O O . LYS A 1 109 ? -16.074 -6.020 22.339 1.00 91.56 109 LYS A O 1
ATOM 792 N N . ALA A 1 110 ? -17.355 -4.191 22.071 1.00 93.00 110 ALA A N 1
ATOM 793 C CA . ALA A 1 110 ? -17.674 -4.011 23.485 1.00 93.00 110 ALA A CA 1
ATOM 794 C C . ALA A 1 110 ? -19.168 -4.238 23.733 1.00 93.00 110 ALA A C 1
ATOM 796 O O . ALA A 1 110 ? -20.003 -3.950 22.882 1.00 93.00 110 ALA A O 1
ATOM 797 N N . TYR A 1 111 ? -19.505 -4.760 24.909 1.00 92.44 111 TYR A N 1
ATOM 798 C CA . TYR A 1 111 ? -20.874 -5.060 25.312 1.00 92.44 111 TYR A CA 1
ATOM 799 C C . TYR A 1 111 ? -21.140 -4.574 26.731 1.00 92.44 111 TYR A C 1
ATOM 801 O O . TYR A 1 111 ? -20.281 -4.698 27.611 1.00 92.44 111 TYR A O 1
ATOM 809 N N . SER A 1 112 ? -22.361 -4.099 26.949 1.00 92.56 112 SER A N 1
ATOM 810 C CA . SER A 1 112 ? -22.965 -3.926 28.264 1.00 92.56 112 SER A CA 1
ATOM 811 C C . SER A 1 112 ? -23.791 -5.155 28.656 1.00 92.56 112 SER A C 1
ATOM 813 O O . SER A 1 112 ? -23.829 -6.160 27.943 1.00 92.56 112 SER A O 1
ATOM 815 N N . ASP A 1 113 ? -24.508 -5.060 29.777 1.00 88.50 113 ASP A N 1
ATOM 816 C CA . ASP A 1 113 ? -25.507 -6.058 30.176 1.00 88.50 113 ASP A CA 1
ATOM 817 C C . ASP A 1 113 ? -26.733 -6.093 29.239 1.00 88.50 113 ASP A C 1
ATOM 819 O O . ASP A 1 113 ? -27.528 -7.033 29.297 1.00 88.50 113 ASP A O 1
ATOM 823 N N . THR A 1 114 ? -26.917 -5.075 28.388 1.00 90.19 114 THR A N 1
ATOM 824 C CA . THR A 1 114 ? -28.106 -4.917 27.534 1.00 90.19 114 THR A CA 1
ATOM 825 C C . THR A 1 114 ? -27.841 -5.129 26.045 1.00 90.19 114 THR A C 1
ATOM 827 O O . THR A 1 114 ? -28.799 -5.320 25.296 1.00 90.19 114 THR A O 1
ATOM 830 N N . GLY A 1 115 ? -26.583 -5.129 25.597 1.00 92.44 115 GLY A N 1
ATOM 831 C CA . GLY A 1 115 ? -26.251 -5.303 24.183 1.00 92.44 115 GLY A CA 1
ATOM 832 C C . GLY A 1 115 ? -24.840 -4.850 23.817 1.00 92.44 115 GLY A C 1
ATOM 833 O O . GLY A 1 115 ? -24.018 -4.578 24.689 1.00 92.44 115 GLY A O 1
ATOM 834 N N . GLN A 1 116 ? -24.558 -4.811 22.513 1.00 93.94 116 GLN A N 1
ATOM 835 C CA . GLN A 1 116 ? -23.321 -4.244 21.965 1.00 93.94 116 GLN A CA 1
ATOM 836 C C . GLN A 1 116 ? -23.327 -2.720 22.147 1.00 93.94 116 GLN A C 1
ATOM 838 O O . GLN A 1 116 ? -24.383 -2.093 22.084 1.00 93.94 116 GLN A O 1
ATOM 843 N N . LEU A 1 117 ? -22.157 -2.152 22.424 1.00 94.31 117 LEU A N 1
ATOM 844 C CA . LEU A 1 117 ? -21.946 -0.722 22.620 1.00 94.31 117 LEU A CA 1
ATOM 845 C C . LEU A 1 117 ? -21.289 -0.112 21.384 1.00 94.31 117 LEU A C 1
ATOM 847 O O . LEU A 1 117 ? -20.380 -0.718 20.814 1.00 94.31 117 LEU A O 1
ATOM 851 N N . ASP A 1 118 ? -21.666 1.123 21.061 1.00 94.31 118 ASP A N 1
ATOM 852 C CA . ASP A 1 118 ? -20.883 1.958 20.155 1.00 94.31 118 ASP A CA 1
ATOM 853 C C . ASP A 1 118 ? -19.561 2.333 20.837 1.00 94.31 118 ASP A C 1
ATOM 855 O O . ASP A 1 118 ? -19.526 2.766 21.994 1.00 94.31 118 ASP A O 1
ATOM 859 N N . LEU A 1 119 ? -18.452 2.142 20.132 1.00 92.06 119 LEU A N 1
ATOM 860 C CA . LEU A 1 119 ? -17.106 2.369 20.645 1.00 92.06 119 LEU A CA 1
ATOM 861 C C . LEU A 1 119 ? -16.746 3.851 20.553 1.00 92.06 119 LEU A C 1
ATOM 863 O O . LEU A 1 119 ? -16.336 4.454 21.549 1.00 92.06 119 LEU A O 1
ATOM 867 N N . PHE A 1 120 ? -16.929 4.450 19.377 1.00 90.44 120 PHE A N 1
ATOM 868 C CA . PHE A 1 120 ? -16.625 5.855 19.120 1.00 90.44 120 PHE A CA 1
ATOM 869 C C . PHE A 1 120 ? -17.428 6.401 17.936 1.00 90.44 120 PHE A C 1
ATOM 871 O O . PHE A 1 120 ? -17.812 5.664 17.031 1.00 90.44 120 PHE A O 1
ATOM 878 N N . ASN A 1 121 ? -17.618 7.718 17.929 1.00 89.44 121 ASN A N 1
ATOM 879 C CA . ASN A 1 121 ? -18.035 8.471 16.755 1.00 89.44 121 ASN A CA 1
ATOM 880 C C . ASN A 1 121 ? -16.783 8.950 16.014 1.00 89.44 121 ASN A C 1
ATOM 882 O O . ASN A 1 121 ? -15.927 9.610 16.609 1.00 89.44 121 ASN A O 1
ATOM 886 N N . TYR A 1 122 ? -16.677 8.621 14.733 1.00 85.50 122 TYR A N 1
ATOM 887 C CA . TYR A 1 122 ? -15.678 9.153 13.816 1.00 85.50 122 TYR A CA 1
ATOM 888 C C . TYR A 1 122 ? -16.263 10.347 13.082 1.00 85.50 122 TYR A C 1
ATOM 890 O O . TYR A 1 122 ? -17.315 10.221 12.465 1.00 85.50 122 TYR A O 1
ATOM 898 N N . THR A 1 123 ? -15.583 11.487 13.119 1.00 82.88 123 THR A N 1
ATOM 899 C CA . THR A 1 123 ? -15.998 12.682 12.385 1.00 82.88 123 THR A CA 1
ATOM 900 C C . THR A 1 123 ? -14.822 13.273 11.619 1.00 82.88 123 THR A C 1
ATOM 902 O O . THR A 1 123 ? -13.752 13.505 12.187 1.00 82.88 123 THR A O 1
ATOM 905 N N . VAL A 1 124 ? -15.044 13.567 10.339 1.00 80.75 124 VAL A N 1
ATOM 906 C CA . VAL A 1 124 ? -14.114 14.301 9.475 1.00 80.75 124 VAL A CA 1
ATOM 907 C C . VAL A 1 124 ? -14.661 15.703 9.269 1.00 80.75 124 VAL A C 1
ATOM 909 O O . VAL A 1 124 ? -15.776 15.881 8.784 1.00 80.75 124 VAL A O 1
ATOM 912 N N . THR A 1 125 ? -13.869 16.709 9.622 1.00 80.62 125 THR A N 1
ATOM 913 C CA . THR A 1 125 ? -14.213 18.123 9.455 1.00 80.62 125 THR A CA 1
ATOM 914 C C . THR A 1 125 ? -13.242 18.786 8.484 1.00 80.62 125 THR A C 1
ATOM 916 O O . THR A 1 125 ? -12.024 18.633 8.590 1.00 80.62 125 THR A O 1
ATOM 919 N N . SER A 1 126 ? -13.775 19.543 7.531 1.00 75.50 126 SER A N 1
ATOM 920 C CA . SER A 1 126 ? -12.994 20.408 6.648 1.00 75.50 126 SER A CA 1
ATOM 921 C C . SER A 1 126 ? -12.347 21.541 7.443 1.00 75.50 126 SER A C 1
ATOM 923 O O . SER A 1 126 ? -13.041 22.304 8.108 1.00 75.50 126 SER A O 1
ATOM 925 N N . ASN A 1 127 ? -11.029 21.726 7.338 1.00 78.69 127 ASN A N 1
ATOM 926 C CA . ASN A 1 127 ? -10.370 22.866 7.992 1.00 78.69 127 ASN A CA 1
ATOM 927 C C . ASN A 1 127 ? -10.578 24.194 7.244 1.00 78.69 127 ASN A C 1
ATOM 929 O O . ASN A 1 127 ? -10.189 25.243 7.755 1.00 78.69 127 ASN A O 1
ATOM 933 N N . LEU A 1 128 ? -11.154 24.164 6.034 1.00 77.38 128 LEU A N 1
ATOM 934 C CA . LEU A 1 128 ? -11.374 25.359 5.215 1.00 77.38 128 LEU A CA 1
ATOM 935 C C . LEU A 1 128 ? -12.599 26.157 5.684 1.00 77.38 128 LEU A C 1
ATOM 937 O O . LEU A 1 128 ? -12.555 27.383 5.755 1.00 77.38 128 LEU A O 1
ATOM 941 N N . ASP A 1 129 ? -13.684 25.455 5.992 1.00 83.19 129 ASP A N 1
ATOM 942 C CA . ASP A 1 129 ? -15.002 26.016 6.307 1.00 83.19 129 ASP A CA 1
ATOM 943 C C . ASP A 1 129 ? -15.634 25.402 7.569 1.00 83.19 129 ASP A C 1
ATOM 945 O O . ASP A 1 129 ? -16.743 25.779 7.946 1.00 83.19 129 ASP A O 1
ATOM 949 N N . ASN A 1 130 ? -14.924 24.494 8.251 1.00 82.88 130 ASN A N 1
ATOM 950 C CA . ASN A 1 130 ? -15.375 23.801 9.458 1.00 82.88 130 ASN A CA 1
ATOM 951 C C . ASN A 1 130 ? -16.677 23.000 9.255 1.00 82.88 130 ASN A C 1
ATOM 953 O O . ASN A 1 130 ? -17.445 22.804 10.201 1.00 82.88 130 ASN A O 1
ATOM 957 N N . SER A 1 131 ? -16.943 22.561 8.020 1.00 85.25 131 SER A N 1
ATOM 958 C CA . SER A 1 131 ? -18.073 21.691 7.698 1.00 85.25 131 SER A CA 1
ATOM 959 C C . SER A 1 131 ? -17.753 20.232 8.026 1.00 85.25 131 SER A C 1
ATOM 961 O O . SER A 1 131 ? -16.624 19.768 7.846 1.00 85.25 131 SER A O 1
ATOM 963 N N . ILE A 1 132 ? -18.753 19.504 8.528 1.00 81.50 132 ILE A N 1
ATOM 964 C CA . ILE A 1 132 ? -18.667 18.052 8.719 1.00 81.50 132 ILE A CA 1
ATOM 965 C C . ILE A 1 132 ? -18.785 17.399 7.340 1.00 81.50 132 ILE A C 1
ATOM 967 O O . ILE A 1 132 ? -19.783 17.594 6.648 1.00 81.50 132 ILE A O 1
ATOM 971 N N . ILE A 1 133 ? -17.762 16.641 6.960 1.00 74.50 133 ILE A N 1
ATOM 972 C CA . ILE A 1 133 ? -17.679 15.896 5.698 1.00 74.50 133 ILE A CA 1
ATOM 973 C C . ILE A 1 133 ? -18.266 14.499 5.887 1.00 74.50 133 ILE A C 1
ATOM 975 O O . ILE A 1 133 ? -19.057 14.032 5.073 1.00 74.50 133 ILE A O 1
ATOM 979 N N . GLU A 1 134 ? -17.887 13.848 6.982 1.00 78.06 134 GLU A N 1
ATOM 980 C CA . GLU A 1 134 ? -18.317 12.501 7.329 1.00 78.06 134 GLU A CA 1
ATOM 981 C C . GLU A 1 134 ? -18.533 12.428 8.837 1.00 78.06 134 GLU A C 1
ATOM 983 O O . GLU A 1 134 ? -17.768 13.014 9.607 1.00 78.06 134 GLU A O 1
ATOM 988 N N . THR A 1 135 ? -19.570 11.708 9.256 1.00 83.25 135 THR A N 1
ATOM 989 C CA . THR A 1 135 ? -19.743 11.297 10.645 1.00 83.25 135 THR A CA 1
ATOM 990 C C . THR A 1 135 ? -20.356 9.902 10.692 1.00 83.25 135 THR A C 1
ATOM 992 O O . THR A 1 135 ? -21.368 9.653 10.034 1.00 83.25 135 THR A O 1
ATOM 995 N N . THR A 1 136 ? -19.727 8.999 11.439 1.00 80.81 136 THR A N 1
ATOM 996 C CA . THR A 1 136 ? -20.113 7.585 11.506 1.00 80.81 136 THR A CA 1
ATOM 997 C C . THR A 1 136 ? -19.846 7.050 12.909 1.00 80.81 136 THR A C 1
ATOM 999 O O . THR A 1 136 ? -18.741 7.202 13.432 1.00 80.81 136 THR A O 1
ATOM 1002 N N . ASP A 1 137 ? -20.843 6.406 13.513 1.00 85.12 137 ASP A N 1
A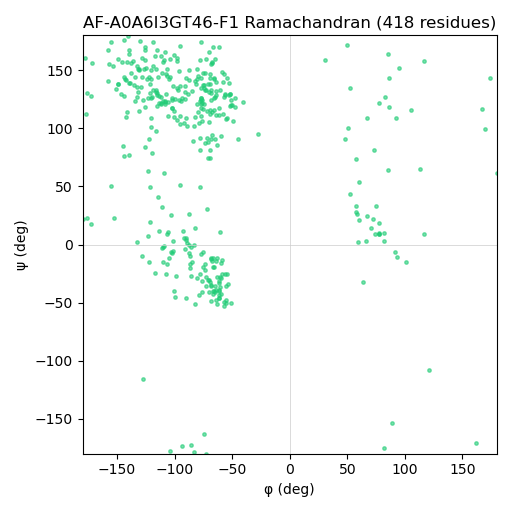TOM 1003 C CA . ASP A 1 137 ? -20.676 5.668 14.767 1.00 85.12 137 ASP A CA 1
ATOM 1004 C C . ASP A 1 137 ? -20.176 4.253 14.467 1.00 85.12 137 ASP A C 1
ATOM 1006 O O . ASP A 1 137 ? -20.707 3.570 13.589 1.00 85.12 137 ASP A O 1
ATOM 1010 N N . TYR A 1 138 ? -19.145 3.822 15.192 1.00 85.88 138 TYR A N 1
ATOM 1011 C CA . TYR A 1 138 ? -18.551 2.499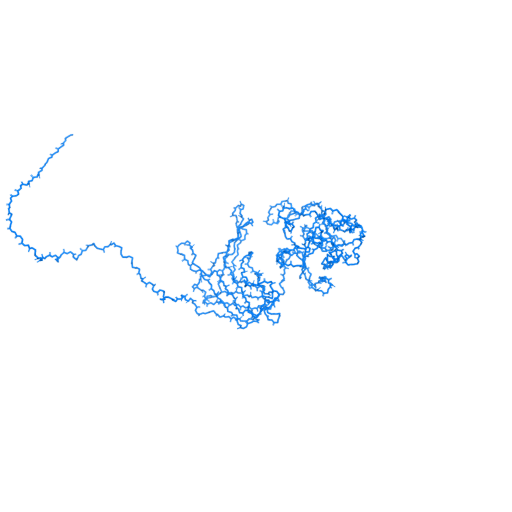 15.045 1.00 85.88 138 TYR A CA 1
ATOM 1012 C C . TYR A 1 138 ? -18.792 1.662 16.293 1.00 85.88 138 TYR A C 1
ATOM 1014 O O . TYR A 1 138 ? -18.358 2.020 17.387 1.00 85.88 138 TYR A O 1
ATOM 1022 N N . ASP A 1 139 ? -19.433 0.512 16.115 1.00 89.62 139 ASP A N 1
ATOM 1023 C CA . ASP A 1 139 ? -19.728 -0.482 17.150 1.00 89.62 139 ASP A CA 1
ATOM 1024 C C . ASP A 1 139 ? -18.760 -1.681 17.125 1.00 89.62 139 ASP A C 1
ATOM 1026 O O . ASP A 1 139 ? -18.799 -2.546 18.008 1.00 89.62 139 ASP A O 1
ATOM 1030 N N . LEU A 1 140 ? -17.876 -1.732 16.124 1.00 89.38 140 LEU A N 1
ATOM 1031 C CA . LEU A 1 140 ? -16.844 -2.746 15.945 1.00 89.38 140 LEU A CA 1
ATOM 1032 C C . LEU A 1 140 ? -15.572 -2.156 15.326 1.00 89.38 140 LEU A C 1
ATOM 1034 O O . LEU A 1 140 ? -15.612 -1.138 14.635 1.00 89.38 140 LEU A O 1
ATOM 1038 N N . ILE A 1 141 ? -14.445 -2.832 15.547 1.00 87.38 141 ILE A N 1
ATOM 1039 C CA . ILE A 1 141 ? -13.145 -2.512 14.941 1.00 87.38 141 ILE A CA 1
ATOM 1040 C C . ILE A 1 141 ? -12.565 -3.776 14.316 1.00 87.38 141 ILE A C 1
ATOM 1042 O O . ILE A 1 141 ? -12.562 -4.826 14.960 1.00 87.38 141 ILE A O 1
ATOM 1046 N N . GLU A 1 142 ? -12.033 -3.672 13.099 1.00 87.19 142 GLU A N 1
ATOM 1047 C CA . GLU A 1 142 ? -11.335 -4.776 12.438 1.00 87.19 142 GLU A CA 1
ATOM 1048 C C . GLU A 1 142 ? -9.844 -4.484 12.308 1.00 87.19 142 GLU A C 1
ATOM 1050 O O . GLU A 1 142 ? -9.451 -3.509 11.664 1.00 87.19 142 GLU A O 1
ATOM 1055 N N . ILE A 1 143 ? -9.010 -5.352 12.876 1.00 87.81 143 ILE A N 1
ATOM 1056 C CA . ILE A 1 143 ? -7.549 -5.266 12.820 1.00 87.81 143 ILE A CA 1
ATOM 1057 C C . ILE A 1 143 ? -7.007 -6.467 12.057 1.00 87.81 143 ILE A C 1
ATOM 1059 O O . ILE A 1 143 ? -7.188 -7.608 12.481 1.00 87.81 143 ILE A O 1
ATOM 1063 N N . SER A 1 144 ? -6.319 -6.224 10.950 1.00 84.62 144 SER A N 1
ATOM 1064 C CA . SER A 1 144 ? -5.609 -7.273 10.226 1.00 84.62 144 SER A CA 1
ATOM 1065 C C . SER A 1 144 ? -4.259 -7.552 10.867 1.00 84.62 144 SER A C 1
ATOM 1067 O O . SER A 1 144 ? -3.531 -6.605 11.164 1.00 84.62 144 SER A O 1
ATOM 1069 N N . ASP A 1 145 ? -3.892 -8.822 10.987 1.00 85.94 145 ASP A N 1
ATOM 1070 C CA . ASP A 1 145 ? -2.536 -9.251 11.332 1.00 85.94 145 ASP A CA 1
ATOM 1071 C C . ASP A 1 145 ? -1.789 -9.739 10.089 1.00 85.94 145 ASP A C 1
ATOM 1073 O O . ASP A 1 145 ? -2.239 -10.645 9.389 1.00 85.94 145 ASP A O 1
ATOM 1077 N N . ASN A 1 146 ? -0.627 -9.147 9.822 1.00 81.19 146 ASN A N 1
ATOM 1078 C CA . ASN A 1 146 ? 0.325 -9.623 8.829 1.00 81.19 146 ASN A CA 1
ATOM 1079 C C . ASN A 1 146 ? 1.682 -9.889 9.485 1.00 81.19 146 ASN A C 1
ATOM 1081 O O . ASN A 1 146 ? 2.529 -8.998 9.565 1.00 81.19 146 ASN A O 1
ATOM 1085 N N . ALA A 1 147 ? 1.884 -11.120 9.955 1.00 78.38 147 ALA A N 1
ATOM 1086 C CA . ALA A 1 147 ? 3.102 -11.550 10.641 1.00 78.38 147 ALA A CA 1
ATOM 1087 C C . ALA A 1 147 ? 3.495 -10.624 11.811 1.00 78.38 147 ALA A C 1
ATOM 1089 O O . ALA A 1 147 ? 4.658 -10.242 11.963 1.00 78.38 147 ALA A O 1
ATOM 1090 N N . GLY A 1 148 ? 2.505 -10.226 12.614 1.00 81.06 148 GLY A N 1
ATOM 1091 C CA . GLY A 1 148 ? 2.605 -9.357 13.785 1.00 81.06 148 GLY A CA 1
ATOM 1092 C C . GLY A 1 148 ? 2.637 -7.874 13.432 1.00 81.06 148 GLY A C 1
ATOM 1093 O O . GLY A 1 148 ? 3.040 -7.049 14.250 1.00 81.06 148 GLY A O 1
ATOM 1094 N N . VAL A 1 149 ? 2.369 -7.525 12.174 1.00 83.06 149 VAL A N 1
ATOM 1095 C CA . VAL A 1 149 ? 2.097 -6.148 11.765 1.00 83.06 149 VAL A CA 1
ATOM 1096 C C . VAL A 1 149 ? 0.586 -5.984 11.760 1.00 83.06 149 VAL A C 1
ATOM 1098 O O . VAL A 1 149 ? -0.101 -6.461 10.859 1.00 83.06 149 VAL A O 1
ATOM 1101 N N . PHE A 1 150 ? 0.081 -5.325 12.790 1.00 84.94 150 PHE A N 1
ATOM 1102 C CA . PHE A 1 150 ? -1.325 -5.051 12.999 1.00 84.94 150 PHE A CA 1
ATOM 1103 C C . PHE A 1 150 ? -1.707 -3.747 12.312 1.00 84.94 150 PHE A C 1
ATOM 1105 O O . PHE A 1 150 ? -1.051 -2.715 12.475 1.00 84.94 150 PHE A O 1
ATOM 1112 N N . THR A 1 151 ? -2.767 -3.787 11.516 1.00 80.44 151 THR A N 1
ATOM 1113 C CA . THR A 1 151 ? -3.259 -2.625 10.770 1.00 80.44 151 THR A CA 1
ATOM 1114 C C . THR A 1 151 ? -4.760 -2.511 10.944 1.00 80.44 151 THR A C 1
ATOM 1116 O O . THR A 1 151 ? -5.481 -3.505 10.874 1.00 80.44 151 THR A O 1
ATOM 1119 N N . TRP A 1 152 ? -5.234 -1.294 11.192 1.00 80.62 152 TRP A N 1
ATOM 1120 C CA . TRP A 1 152 ? -6.659 -1.013 11.257 1.00 80.62 152 TRP A CA 1
ATOM 1121 C C . TRP A 1 152 ? -7.251 -1.135 9.852 1.00 80.62 152 TRP A C 1
ATOM 1123 O O . TRP A 1 152 ? -6.875 -0.401 8.945 1.00 80.62 152 TRP A O 1
ATOM 1133 N N . SER A 1 153 ? -8.141 -2.104 9.668 1.00 69.94 153 SER A N 1
ATOM 1134 C CA . SER A 1 153 ? -8.656 -2.528 8.357 1.00 69.94 153 SER A CA 1
ATOM 1135 C C . SER A 1 153 ? -10.092 -2.081 8.079 1.00 69.94 153 SER A C 1
ATOM 1137 O O . SER A 1 153 ? -10.503 -2.042 6.925 1.00 69.94 153 SER A O 1
ATOM 1139 N N . SER A 1 154 ? -10.847 -1.679 9.106 1.00 62.91 154 SER A N 1
ATOM 1140 C CA . SER A 1 154 ? -12.159 -1.053 8.924 1.00 62.91 154 SER A CA 1
ATOM 1141 C C . SER A 1 154 ? -12.467 -0.060 10.035 1.00 62.91 154 SER A C 1
ATOM 1143 O O . SER A 1 154 ? -12.307 -0.394 11.205 1.00 62.91 154 SER A O 1
ATOM 1145 N N . GLY A 1 155 ? -13.029 1.093 9.697 1.00 52.44 155 GLY A N 1
ATOM 1146 C CA . GLY A 1 155 ? -13.766 1.908 10.656 1.00 52.44 155 GLY A CA 1
ATOM 1147 C C . GLY A 1 155 ? -13.143 3.251 11.015 1.00 52.44 155 GLY A C 1
ATOM 1148 O O . GLY A 1 155 ? -12.767 3.470 12.161 1.00 52.44 155 GLY A O 1
ATOM 1149 N N . GLY A 1 156 ? -13.049 4.153 10.033 1.00 56.78 156 GLY A N 1
ATOM 1150 C CA . GLY A 1 156 ? -12.596 5.527 10.263 1.00 56.78 156 GLY A CA 1
ATOM 1151 C C . GLY A 1 156 ? -11.172 5.596 10.825 1.00 56.78 156 GLY A C 1
ATOM 1152 O O . GLY A 1 156 ? -10.943 6.171 11.890 1.00 56.78 156 GLY A O 1
ATOM 1153 N N . THR A 1 157 ? -10.220 4.957 10.142 1.00 60.56 157 THR A N 1
ATOM 1154 C CA . THR A 1 157 ? -8.813 4.951 10.562 1.00 60.56 157 THR A CA 1
ATOM 1155 C C . THR A 1 157 ? -8.089 6.246 10.173 1.00 60.56 157 THR A C 1
ATOM 1157 O O . THR A 1 157 ? -8.348 6.836 9.123 1.00 60.56 157 THR A O 1
ATOM 1160 N N . ASP A 1 158 ? -7.171 6.687 11.026 1.00 59.31 158 ASP A N 1
ATOM 1161 C CA . ASP A 1 158 ? -6.090 7.616 10.741 1.00 59.31 158 ASP A CA 1
ATOM 1162 C C . ASP A 1 158 ? -4.718 6.945 10.999 1.00 59.31 158 ASP A C 1
ATOM 1164 O O . ASP A 1 158 ? -4.623 5.776 11.372 1.00 59.31 158 ASP A O 1
ATOM 1168 N N . VAL A 1 159 ? -3.628 7.640 10.670 1.00 51.91 159 VAL A N 1
ATOM 1169 C CA . VAL A 1 159 ? -2.284 7.046 10.531 1.00 51.91 159 VAL A CA 1
ATOM 1170 C C . VAL A 1 159 ? -1.689 6.569 11.874 1.00 51.91 159 VAL A C 1
ATOM 1172 O O . VAL A 1 159 ? -0.736 5.791 11.851 1.00 51.91 159 VAL A O 1
ATOM 1175 N N . ASP A 1 160 ? -2.272 6.935 13.026 1.00 58.91 160 ASP A N 1
ATOM 1176 C CA . ASP A 1 160 ? -1.651 6.760 14.354 1.00 58.91 160 ASP A CA 1
ATOM 1177 C C . ASP A 1 160 ? -2.470 5.902 15.347 1.00 58.91 160 ASP A C 1
ATOM 1179 O O . ASP A 1 160 ? -2.260 5.927 16.563 1.00 58.91 160 ASP A O 1
ATOM 1183 N N . ASP A 1 161 ? -3.406 5.100 14.847 1.00 74.06 161 ASP A N 1
ATOM 1184 C CA . ASP A 1 161 ? -4.445 4.487 15.694 1.00 74.06 161 ASP A CA 1
ATOM 1185 C C . ASP A 1 161 ? -4.041 3.181 16.345 1.00 74.06 161 ASP A C 1
ATOM 1187 O O . ASP A 1 161 ? -4.589 2.778 17.375 1.00 74.06 161 ASP A O 1
ATOM 1191 N N . VAL A 1 162 ? -3.124 2.492 15.675 1.00 86.31 162 VAL A N 1
ATOM 1192 C CA . VAL A 1 162 ? -2.633 1.175 16.044 1.00 86.31 162 VAL A CA 1
ATOM 1193 C C . VAL A 1 162 ? -1.165 1.327 16.366 1.00 86.31 162 VAL A C 1
ATOM 1195 O O . VAL A 1 162 ? -0.296 1.315 15.495 1.00 86.31 162 VAL A O 1
ATOM 1198 N N . THR A 1 163 ? -0.877 1.438 17.656 1.00 89.56 163 THR A N 1
ATOM 1199 C CA . THR A 1 163 ? 0.495 1.306 18.127 1.00 89.56 163 THR A CA 1
ATOM 1200 C C . THR A 1 163 ? 0.827 -0.174 18.184 1.00 89.56 163 THR A C 1
ATOM 1202 O O . THR A 1 163 ? 0.361 -0.893 19.070 1.00 89.56 163 THR A O 1
ATOM 1205 N N . ASN A 1 164 ? 1.610 -0.640 17.221 1.00 87.00 164 ASN A N 1
ATOM 1206 C CA . ASN A 1 164 ? 2.149 -1.990 17.247 1.00 87.00 164 ASN A CA 1
ATOM 1207 C C . ASN A 1 164 ? 3.214 -2.145 18.353 1.00 87.00 164 ASN A C 1
ATOM 1209 O O . ASN A 1 164 ? 3.708 -1.157 18.902 1.00 87.00 164 ASN A O 1
ATOM 1213 N N . ASP A 1 165 ? 3.567 -3.384 18.687 1.00 83.88 165 ASP A N 1
ATOM 1214 C CA . ASP A 1 165 ? 4.650 -3.676 19.623 1.00 83.88 165 ASP A CA 1
ATOM 1215 C C . ASP A 1 165 ? 6.031 -3.174 19.165 1.00 83.88 165 ASP A C 1
ATOM 1217 O O . ASP A 1 165 ? 6.250 -2.697 18.050 1.00 83.88 165 ASP A O 1
ATOM 1221 N N . ALA A 1 166 ? 6.999 -3.233 20.079 1.00 65.50 166 ALA A N 1
ATOM 1222 C CA . ALA A 1 166 ? 8.374 -2.888 19.753 1.00 65.50 166 ALA A CA 1
ATOM 1223 C C . ALA A 1 166 ? 8.962 -3.901 18.748 1.00 65.50 166 ALA A C 1
ATOM 1225 O O . ALA A 1 166 ? 8.745 -5.104 18.875 1.00 65.50 166 ALA A O 1
ATOM 1226 N N . ASN A 1 167 ? 9.799 -3.415 17.821 1.00 65.56 167 ASN A N 1
ATOM 1227 C CA . ASN A 1 167 ? 10.532 -4.199 16.806 1.00 65.56 167 ASN A CA 1
ATOM 1228 C C . ASN A 1 167 ? 9.716 -4.673 15.585 1.00 65.56 167 ASN A C 1
ATOM 1230 O O . ASN A 1 167 ? 10.152 -5.560 14.851 1.00 65.56 167 ASN A O 1
ATOM 1234 N N . VAL A 1 168 ? 8.556 -4.072 15.321 1.00 64.56 168 VAL A N 1
ATOM 1235 C CA . VAL A 1 168 ? 7.808 -4.264 14.064 1.00 64.56 168 VAL A CA 1
ATOM 1236 C C . VAL A 1 168 ? 8.708 -4.005 12.855 1.00 64.56 168 VAL A C 1
ATOM 1238 O O . VAL A 1 168 ? 9.360 -2.966 12.773 1.00 64.56 168 VAL A O 1
ATOM 1241 N N . GLY A 1 169 ? 8.730 -4.950 11.912 1.00 54.03 169 GLY A N 1
ATOM 1242 C CA . GLY A 1 169 ? 9.581 -4.894 10.717 1.00 54.03 169 GLY A CA 1
ATOM 1243 C C . GLY A 1 169 ? 10.952 -5.564 10.868 1.00 54.03 169 GLY A C 1
ATOM 1244 O O . GLY A 1 169 ? 11.650 -5.715 9.868 1.00 54.03 169 GLY A O 1
ATOM 1245 N N . ASP A 1 170 ? 11.331 -6.018 12.068 1.00 59.25 170 ASP A N 1
ATOM 1246 C CA . ASP A 1 170 ? 12.523 -6.849 12.259 1.00 59.25 170 ASP A CA 1
ATOM 1247 C C . ASP A 1 170 ? 12.248 -8.296 11.789 1.00 59.25 170 ASP A C 1
ATOM 1249 O O . ASP A 1 170 ? 11.346 -8.953 12.323 1.00 59.25 170 ASP A O 1
ATOM 1253 N N . PRO A 1 171 ? 13.017 -8.842 10.826 1.00 60.12 171 PRO A N 1
ATOM 1254 C CA . PRO A 1 171 ? 12.840 -10.214 10.343 1.00 60.12 171 PRO A CA 1
ATOM 1255 C C . PRO A 1 171 ? 13.163 -11.293 11.392 1.00 60.12 171 PRO A C 1
ATOM 1257 O O . PRO A 1 171 ? 12.872 -12.466 11.169 1.00 60.12 171 PRO A O 1
ATOM 1260 N N . THR A 1 172 ? 13.784 -10.924 12.514 1.00 71.25 172 THR A N 1
ATOM 1261 C CA . THR A 1 172 ? 14.133 -11.818 13.628 1.00 71.25 172 THR A CA 1
ATOM 1262 C C . THR A 1 172 ? 13.177 -11.719 14.815 1.00 71.25 172 THR A C 1
ATOM 1264 O O . THR A 1 172 ? 13.393 -12.397 15.823 1.00 71.25 172 THR A O 1
ATOM 1267 N N . ARG A 1 173 ? 12.120 -10.901 14.709 1.00 78.31 173 ARG A N 1
ATOM 1268 C CA . ARG A 1 173 ? 11.131 -10.714 15.775 1.00 78.31 173 ARG A CA 1
ATOM 1269 C C . ARG A 1 173 ? 10.479 -12.041 16.171 1.00 78.31 173 ARG A C 1
ATOM 1271 O O . ARG A 1 173 ? 10.132 -12.861 15.321 1.00 78.31 173 ARG A O 1
ATOM 1278 N N . ASP A 1 174 ? 10.271 -12.215 17.473 1.00 85.12 174 ASP A N 1
ATOM 1279 C CA . ASP A 1 174 ? 9.465 -13.310 18.002 1.00 85.12 174 ASP A CA 1
ATOM 1280 C C . ASP A 1 174 ? 7.993 -13.091 17.635 1.00 85.12 174 ASP A C 1
ATOM 1282 O O . ASP A 1 174 ? 7.356 -12.150 18.098 1.00 85.12 174 ASP A O 1
ATOM 1286 N N . LEU A 1 175 ? 7.467 -13.952 16.766 1.00 87.94 175 LEU A N 1
ATOM 1287 C CA . LEU A 1 175 ? 6.070 -13.905 16.343 1.00 87.94 175 LEU A CA 1
ATOM 1288 C C . LEU A 1 175 ? 5.141 -14.699 17.265 1.00 87.94 175 LEU A C 1
ATOM 1290 O O . LEU A 1 175 ? 3.950 -14.742 16.994 1.00 87.94 175 LEU A O 1
ATOM 1294 N N . THR A 1 176 ? 5.652 -15.348 18.314 1.00 90.75 176 THR A N 1
ATOM 1295 C CA . THR A 1 176 ? 4.828 -16.147 19.237 1.00 90.75 176 THR A CA 1
ATOM 1296 C C . THR A 1 176 ? 4.186 -15.328 20.354 1.00 90.75 176 THR A C 1
ATOM 1298 O O . THR A 1 176 ? 3.260 -15.814 20.995 1.00 90.75 176 THR A O 1
ATOM 1301 N N . ASP A 1 177 ? 4.655 -14.098 20.571 1.00 90.00 177 ASP A N 1
ATOM 1302 C CA . ASP A 1 177 ? 4.122 -13.170 21.569 1.00 90.00 177 ASP A CA 1
ATOM 1303 C C . ASP A 1 177 ? 4.193 -11.737 21.037 1.00 90.00 177 ASP A C 1
ATOM 1305 O O . ASP A 1 177 ? 5.153 -10.998 21.259 1.00 90.00 177 ASP A O 1
ATOM 1309 N N . THR A 1 178 ? 3.170 -11.365 20.277 1.00 90.94 178 THR A N 1
ATOM 1310 C CA . THR A 1 178 ? 3.037 -10.028 19.694 1.00 90.94 178 THR A CA 1
ATOM 1311 C C . THR A 1 178 ? 1.880 -9.259 20.325 1.00 90.94 178 THR A C 1
ATOM 1313 O O . THR A 1 178 ? 1.006 -9.827 20.994 1.00 90.94 178 THR A O 1
ATOM 1316 N N . SER A 1 179 ? 1.877 -7.935 20.161 1.00 92.12 179 SER A N 1
ATOM 1317 C CA . SER A 1 179 ? 0.807 -7.087 20.695 1.00 92.12 179 SER A CA 1
ATOM 1318 C C . SER A 1 179 ? 0.539 -5.834 19.868 1.00 92.12 179 SER A C 1
ATOM 1320 O O . SER A 1 179 ? 1.400 -5.349 19.136 1.00 92.12 179 SER A O 1
ATOM 1322 N N . PHE A 1 180 ? -0.654 -5.269 20.039 1.00 92.19 180 PHE A N 1
ATOM 1323 C CA . PHE A 1 180 ? -1.000 -3.938 19.549 1.00 92.19 180 PHE A CA 1
ATOM 1324 C C . PHE A 1 180 ? -1.875 -3.186 20.551 1.00 92.19 180 PHE A C 1
ATOM 1326 O O . PHE A 1 180 ? -2.548 -3.773 21.399 1.00 92.19 180 PHE A O 1
ATOM 1333 N N . THR A 1 181 ? -1.856 -1.860 20.460 1.00 92.44 181 THR A N 1
ATOM 1334 C CA . THR A 1 181 ? -2.696 -0.958 21.251 1.00 92.44 181 THR A CA 1
ATOM 1335 C C . THR A 1 181 ? -3.506 -0.074 20.321 1.00 92.44 181 THR A C 1
ATOM 1337 O O . THR A 1 181 ? -2.943 0.605 19.466 1.00 92.44 181 THR A O 1
ATOM 1340 N N . LEU A 1 182 ? -4.821 -0.083 20.512 1.00 90.31 182 LEU A N 1
ATOM 1341 C CA . LEU A 1 182 ? -5.769 0.767 19.807 1.00 90.31 182 LEU A CA 1
ATOM 1342 C C . LEU A 1 182 ? -6.003 2.059 20.573 1.00 90.31 182 LEU A C 1
ATOM 1344 O O . LEU A 1 182 ? -6.227 2.016 21.786 1.00 90.31 182 LEU A O 1
ATOM 1348 N N . SER A 1 183 ? -6.029 3.182 19.865 1.00 88.50 183 SER A N 1
ATOM 1349 C CA . SER A 1 183 ? -6.575 4.442 20.363 1.00 88.50 183 SER A CA 1
ATOM 1350 C C . SER A 1 183 ? -7.987 4.645 19.817 1.00 88.50 183 SER A C 1
ATOM 1352 O O . SER A 1 183 ? -8.199 4.644 18.610 1.00 88.50 183 SER A O 1
ATOM 1354 N N . LEU A 1 184 ? -8.960 4.856 20.706 1.00 88.12 184 LEU A N 1
ATOM 1355 C CA . LEU A 1 184 ? -10.341 5.218 20.345 1.00 88.12 184 LEU A CA 1
ATOM 1356 C C . LEU A 1 184 ? -10.546 6.740 20.335 1.00 88.12 184 LEU A C 1
ATOM 1358 O O . LEU A 1 184 ? -11.667 7.241 20.302 1.00 88.12 184 LEU A O 1
ATOM 1362 N N . THR A 1 185 ? -9.441 7.478 20.398 1.00 84.88 185 THR A N 1
ATOM 1363 C CA . THR A 1 185 ? -9.374 8.937 20.359 1.00 84.88 185 THR A CA 1
ATOM 1364 C C . THR A 1 185 ? -8.381 9.357 19.288 1.00 84.88 185 THR A C 1
ATOM 1366 O O . THR A 1 185 ? -7.343 8.715 19.136 1.00 84.88 185 THR A O 1
ATOM 1369 N N . SER A 1 186 ? -8.651 10.452 18.584 1.00 71.25 186 SER A N 1
ATOM 1370 C CA . SER A 1 186 ? -7.685 11.037 17.648 1.00 71.25 186 SER A CA 1
ATOM 1371 C C . SER A 1 186 ? -7.603 12.543 17.715 1.00 71.25 186 SER A C 1
ATOM 1373 O O . SER A 1 186 ? -8.549 13.225 18.109 1.00 71.25 186 SER A O 1
ATOM 1375 N N . ALA A 1 187 ? -6.445 13.031 17.272 1.00 59.91 187 ALA A N 1
ATOM 1376 C CA . ALA A 1 187 ? -6.204 14.416 16.919 1.00 59.91 187 ALA A CA 1
ATOM 1377 C C . ALA A 1 187 ? -5.254 14.456 15.711 1.00 59.91 187 ALA A C 1
ATOM 1379 O O . ALA A 1 187 ? -4.065 14.731 15.858 1.00 59.91 187 ALA A O 1
ATOM 1380 N N . SER A 1 188 ? -5.769 14.156 14.516 1.00 62.47 188 SER A N 1
ATOM 1381 C CA . SER A 1 188 ? -5.025 14.384 13.273 1.00 62.47 188 SER A CA 1
ATOM 1382 C C . SER A 1 188 ? -5.452 15.713 12.661 1.00 62.47 188 SER A C 1
ATOM 1384 O O . SER A 1 188 ? -6.649 16.003 12.577 1.00 62.47 188 SER A O 1
ATOM 1386 N N . THR A 1 189 ? -4.481 16.534 12.248 1.00 55.38 189 THR A N 1
ATOM 1387 C CA . THR A 1 189 ? -4.758 17.784 11.534 1.00 55.38 189 THR A CA 1
ATOM 1388 C C . THR A 1 189 ? -3.840 17.961 10.330 1.00 55.38 189 THR A C 1
ATOM 1390 O O . THR A 1 189 ? -2.629 17.776 10.429 1.00 55.38 189 THR A O 1
ATOM 1393 N N . VAL A 1 190 ? -4.472 18.411 9.237 1.00 51.69 190 VAL A N 1
ATOM 1394 C CA . VAL A 1 190 ? -3.964 18.887 7.932 1.00 51.69 190 VAL A CA 1
ATOM 1395 C C . VAL A 1 190 ? -4.170 17.879 6.778 1.00 51.69 190 VAL A C 1
ATOM 1397 O O . VAL A 1 190 ? -3.542 16.825 6.778 1.00 51.69 190 VAL A O 1
ATOM 1400 N N . PRO A 1 191 ? -4.990 18.201 5.744 1.00 52.66 191 PRO A N 1
ATOM 1401 C CA . PRO A 1 191 ? -5.864 19.376 5.584 1.00 52.66 191 PRO A CA 1
ATOM 1402 C C . PRO A 1 191 ? -7.259 19.225 6.228 1.00 52.66 191 PRO A C 1
ATOM 1404 O O . PRO A 1 191 ? -8.022 20.186 6.213 1.00 52.66 191 PRO A O 1
ATOM 1407 N N . TYR A 1 192 ? -7.581 18.076 6.826 1.00 65.81 192 TYR A N 1
ATOM 1408 C CA . TYR A 1 192 ? -8.830 17.824 7.562 1.00 65.81 192 TYR A CA 1
ATOM 1409 C C . TYR A 1 192 ? -8.560 17.716 9.062 1.00 65.81 192 TYR A C 1
ATOM 1411 O O . TYR A 1 192 ? -7.420 17.478 9.464 1.00 65.81 192 TYR A O 1
ATOM 1419 N N . THR A 1 193 ? -9.587 17.920 9.881 1.00 73.88 193 THR A N 1
ATOM 1420 C CA . THR A 1 193 ? -9.582 17.522 11.291 1.00 73.88 193 THR A CA 1
ATOM 1421 C C . THR A 1 193 ? -10.355 16.222 11.402 1.00 73.88 193 THR A C 1
ATOM 1423 O O . THR A 1 193 ? -11.559 16.194 11.147 1.00 73.88 193 THR A O 1
ATOM 1426 N N . ILE A 1 194 ? -9.660 15.153 11.774 1.00 76.06 194 ILE A N 1
ATOM 1427 C CA . ILE A 1 194 ? -10.290 13.886 12.137 1.00 76.06 194 ILE A CA 1
ATOM 1428 C C . ILE A 1 194 ? -10.419 13.870 13.654 1.00 76.06 194 ILE A C 1
ATOM 1430 O O . ILE A 1 194 ? -9.423 14.026 14.365 1.00 76.06 194 ILE A O 1
ATOM 1434 N N . SER A 1 195 ? -11.640 13.676 14.143 1.00 82.12 195 SER A N 1
ATOM 1435 C CA . SER A 1 195 ? -11.910 13.486 15.564 1.00 82.12 195 SER A CA 1
ATOM 1436 C C . SER A 1 195 ? -12.585 12.148 15.798 1.00 82.12 195 SER A C 1
ATOM 1438 O O . SER A 1 195 ? -13.611 11.856 15.181 1.00 82.12 195 SER A O 1
ATOM 1440 N N . ARG A 1 196 ? -12.060 11.387 16.756 1.00 85.69 196 ARG A N 1
ATOM 1441 C CA . ARG A 1 196 ? -12.781 10.274 17.366 1.00 85.69 196 ARG A CA 1
ATOM 1442 C C . ARG A 1 196 ? -13.192 10.615 18.773 1.00 85.69 196 ARG A C 1
ATOM 1444 O O . ARG A 1 196 ? -12.352 10.919 19.621 1.00 85.69 196 ARG A O 1
ATOM 1451 N N . THR A 1 197 ? -14.498 10.560 18.982 1.00 88.75 197 THR A N 1
ATOM 1452 C CA . THR A 1 197 ? -15.129 10.813 20.269 1.00 88.75 197 THR A CA 1
ATOM 1453 C C . THR A 1 197 ? -15.582 9.477 20.849 1.00 88.75 197 THR A C 1
ATOM 1455 O O . THR A 1 197 ? -16.514 8.883 20.308 1.00 88.75 197 THR A O 1
ATOM 1458 N N . PRO A 1 198 ? -14.949 8.984 21.925 1.00 91.31 198 PRO A N 1
ATOM 1459 C CA . PRO A 1 198 ? -15.367 7.761 22.598 1.00 91.31 198 PRO A CA 1
ATOM 1460 C C . PRO A 1 198 ? -16.824 7.828 23.057 1.00 91.31 198 PRO A C 1
ATOM 1462 O O . PRO A 1 198 ? -17.217 8.770 23.749 1.00 91.31 198 PRO A O 1
ATOM 1465 N N . LEU A 1 199 ? -17.610 6.811 22.709 1.00 92.94 199 LEU A N 1
ATOM 1466 C CA . LEU A 1 199 ? -19.031 6.728 23.057 1.00 92.94 199 LEU A CA 1
ATOM 1467 C C . LEU A 1 199 ? -19.263 5.802 24.254 1.00 92.94 199 LEU A C 1
ATOM 1469 O O . LEU A 1 199 ? -20.023 6.149 25.164 1.00 92.94 199 LEU A O 1
ATOM 1473 N N . ALA A 1 200 ? -18.546 4.676 24.311 1.00 92.81 200 ALA A N 1
ATOM 1474 C CA . ALA A 1 200 ? -18.667 3.699 25.386 1.00 92.81 200 ALA A CA 1
ATOM 1475 C C . ALA A 1 200 ? -18.207 4.268 26.742 1.00 92.81 200 ALA A C 1
ATOM 1477 O O . ALA A 1 200 ? -17.025 4.561 26.962 1.00 92.81 200 ALA A O 1
ATOM 1478 N N . SER A 1 201 ? -19.143 4.374 27.688 1.00 92.06 201 SER A N 1
ATOM 1479 C CA . SER A 1 201 ? -18.822 4.620 29.096 1.00 92.06 201 SER A CA 1
ATOM 1480 C C . SER A 1 201 ? -18.031 3.442 29.657 1.00 92.06 201 SER A C 1
ATOM 1482 O O . SER A 1 201 ? -18.438 2.291 29.504 1.00 92.06 201 SER A O 1
ATOM 1484 N N . ALA A 1 202 ? -16.924 3.713 30.349 1.00 90.69 202 ALA A N 1
ATOM 1485 C CA . ALA A 1 202 ? -16.109 2.666 30.961 1.00 90.69 202 ALA A CA 1
ATOM 1486 C C . ALA A 1 202 ? -16.902 1.847 31.997 1.00 90.69 202 ALA A C 1
ATOM 1488 O O . ALA A 1 202 ? -16.624 0.668 32.191 1.00 90.69 202 ALA A O 1
ATOM 1489 N N . GLU A 1 203 ? -17.913 2.448 32.633 1.00 88.94 203 GLU A N 1
ATOM 1490 C CA . GLU A 1 203 ? -18.787 1.764 33.593 1.00 88.94 203 GLU A CA 1
ATOM 1491 C C . GLU A 1 203 ? -19.767 0.792 32.920 1.00 88.94 203 GLU A C 1
ATOM 1493 O O . GLU A 1 203 ? -20.160 -0.207 33.533 1.00 88.94 203 GLU A O 1
ATOM 1498 N N . ASP A 1 204 ? -20.136 1.054 31.665 1.00 91.19 204 ASP A N 1
ATOM 1499 C CA . ASP A 1 204 ? -21.091 0.243 30.906 1.00 91.19 204 ASP A CA 1
ATOM 1500 C C . ASP A 1 204 ? -20.419 -0.926 30.187 1.00 91.19 204 ASP A C 1
ATOM 1502 O O . ASP A 1 204 ? -21.087 -1.909 29.873 1.00 91.19 204 ASP A O 1
ATOM 1506 N N . VAL A 1 205 ? -19.105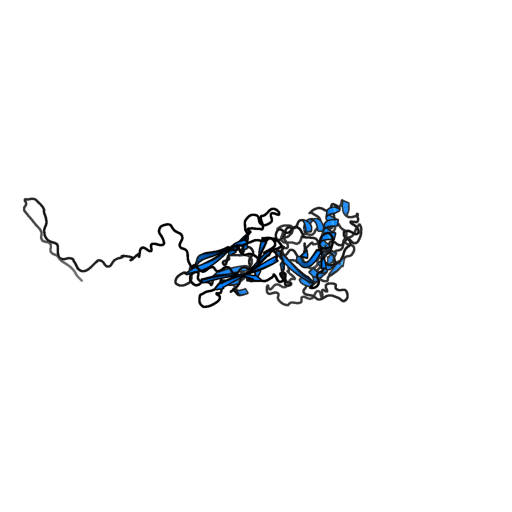 -0.866 29.959 1.00 90.94 205 VAL A N 1
ATOM 1507 C CA . VAL A 1 205 ? -18.348 -1.966 29.353 1.00 90.94 205 VAL A CA 1
ATOM 1508 C C . VAL A 1 205 ? -18.262 -3.128 30.343 1.00 90.94 205 VAL A C 1
ATOM 1510 O O . VAL A 1 205 ? -17.512 -3.098 31.317 1.00 90.94 205 VAL A O 1
ATOM 1513 N N . LYS A 1 206 ? -19.039 -4.182 30.087 1.00 89.56 206 LYS A N 1
ATOM 1514 C CA . LYS A 1 206 ? -19.043 -5.423 30.880 1.00 89.56 206 LYS A CA 1
ATOM 1515 C C . LYS A 1 206 ? -18.217 -6.526 30.248 1.00 89.56 206 LYS A C 1
ATOM 1517 O O . LYS A 1 206 ? -17.721 -7.391 30.962 1.00 89.56 206 LYS A O 1
ATOM 1522 N N . ARG A 1 207 ? -18.081 -6.497 28.921 1.00 89.25 207 ARG A N 1
ATOM 1523 C CA . ARG A 1 207 ? -17.336 -7.487 28.144 1.00 89.25 207 ARG A CA 1
ATOM 1524 C C . ARG A 1 207 ? -16.742 -6.847 26.898 1.00 89.25 207 ARG A C 1
ATOM 1526 O O . ARG A 1 207 ? -17.432 -6.112 26.201 1.00 89.25 207 ARG A O 1
ATOM 1533 N N . ILE A 1 208 ? -15.499 -7.196 26.583 1.00 90.81 208 ILE A N 1
ATOM 1534 C CA . ILE A 1 208 ? -14.880 -6.943 25.278 1.00 90.81 208 ILE A CA 1
ATOM 1535 C C . ILE A 1 208 ? -14.593 -8.296 24.650 1.00 90.81 208 ILE A C 1
ATOM 1537 O O . ILE A 1 208 ? -13.994 -9.148 25.302 1.00 90.81 208 ILE A O 1
ATOM 1541 N N . THR A 1 209 ? -15.035 -8.496 23.414 1.00 89.00 209 THR A N 1
ATOM 1542 C CA . THR A 1 209 ? -14.733 -9.700 22.641 1.00 89.00 209 THR A CA 1
ATOM 1543 C C . THR A 1 209 ? -13.694 -9.374 21.586 1.00 89.00 209 THR A C 1
ATOM 1545 O O . THR A 1 209 ? -13.742 -8.313 20.964 1.00 89.00 209 THR A O 1
ATOM 1548 N N . VAL A 1 210 ? -12.789 -10.318 21.367 1.00 88.25 210 VAL A N 1
ATOM 1549 C CA . VAL A 1 210 ? -11.893 -10.350 20.215 1.00 88.25 210 VAL A CA 1
ATOM 1550 C C . VAL A 1 210 ? -12.198 -11.657 19.519 1.00 88.25 210 VAL A C 1
ATOM 1552 O O . VAL A 1 210 ? -11.935 -12.715 20.076 1.00 88.25 210 VAL A O 1
ATOM 1555 N N . GLU A 1 211 ? -12.826 -11.577 18.359 1.00 86.50 211 GLU A N 1
ATOM 1556 C CA . GLU A 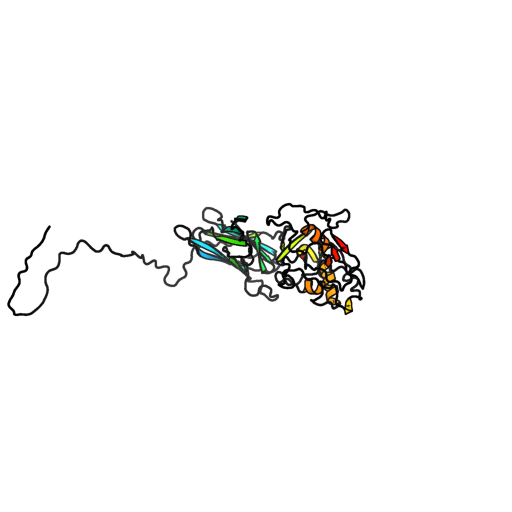1 211 ? -13.168 -12.721 17.520 1.00 86.50 211 GLU A CA 1
ATOM 1557 C C . GLU A 1 211 ? -12.236 -12.698 16.312 1.00 86.50 211 GLU A C 1
ATOM 1559 O O . GLU A 1 211 ? -11.894 -11.619 15.839 1.00 86.50 211 GLU A O 1
ATOM 1564 N N . THR A 1 212 ? -11.843 -13.847 15.763 1.00 81.69 212 THR A N 1
ATOM 1565 C CA . THR A 1 212 ? -11.225 -13.836 14.429 1.00 81.69 212 THR A CA 1
ATOM 1566 C C . THR A 1 212 ? -12.167 -14.425 13.420 1.00 81.69 212 THR A C 1
ATOM 1568 O O . THR A 1 212 ? -12.546 -15.595 13.526 1.00 81.69 212 THR A O 1
ATOM 1571 N N . LYS A 1 213 ? -12.487 -13.644 12.395 1.00 77.25 213 LYS A N 1
ATOM 1572 C CA . LYS A 1 213 ? -12.981 -14.228 11.158 1.00 77.25 213 LYS A CA 1
ATOM 1573 C C . LYS A 1 213 ? -11.782 -14.811 10.417 1.00 77.25 213 LYS A C 1
ATOM 1575 O O . LYS A 1 213 ? -10.673 -14.269 10.481 1.00 77.25 213 LYS A O 1
ATOM 1580 N N . GLY A 1 214 ? -11.985 -15.952 9.749 1.00 57.81 214 GLY A N 1
ATOM 1581 C CA . GLY A 1 214 ? -11.055 -16.349 8.697 1.00 57.81 214 GLY A CA 1
ATOM 1582 C C . GLY A 1 214 ? -10.926 -15.128 7.808 1.00 57.81 214 GLY A C 1
ATOM 1583 O O . GLY A 1 214 ? -11.962 -14.612 7.401 1.00 57.81 214 GLY A O 1
ATOM 1584 N N . GLY A 1 215 ? -9.716 -14.584 7.667 1.00 50.38 215 GLY A N 1
ATOM 1585 C CA . GLY A 1 215 ? -9.537 -13.410 6.836 1.00 50.38 215 GLY A CA 1
ATOM 1586 C C . GLY A 1 215 ? -10.115 -13.762 5.478 1.00 50.38 215 GLY A C 1
ATOM 1587 O O . GLY A 1 215 ? -9.546 -14.597 4.774 1.00 50.38 215 GLY A O 1
ATOM 1588 N N . ASP A 1 216 ? -11.255 -13.171 5.127 1.00 47.84 216 ASP A N 1
ATOM 1589 C CA . ASP A 1 216 ? -11.437 -12.829 3.734 1.00 47.84 216 ASP A CA 1
ATOM 1590 C C . ASP A 1 216 ? -10.161 -12.059 3.409 1.00 47.84 216 ASP A C 1
ATOM 1592 O O . ASP A 1 216 ? -9.765 -11.173 4.181 1.00 47.84 216 ASP A O 1
ATOM 1596 N N . ALA A 1 217 ? -9.433 -12.510 2.383 1.00 52.31 217 ALA A N 1
ATOM 1597 C CA . ALA A 1 217 ? -8.293 -11.765 1.869 1.00 52.31 217 ALA A CA 1
ATOM 1598 C C . ALA A 1 217 ? -8.716 -10.300 1.874 1.00 52.31 217 ALA A C 1
ATOM 1600 O O . ALA A 1 217 ? -9.793 -10.034 1.346 1.00 52.31 217 ALA A O 1
ATOM 1601 N N . ILE A 1 218 ? -7.977 -9.413 2.559 1.00 55.00 218 ILE A N 1
ATOM 1602 C CA . ILE A 1 218 ? -8.368 -8.003 2.656 1.00 55.00 218 ILE A CA 1
ATOM 1603 C C . ILE A 1 218 ? -8.667 -7.553 1.231 1.00 55.00 218 ILE A C 1
ATOM 1605 O O . ILE A 1 218 ? -7.762 -7.473 0.399 1.00 55.00 218 ILE A O 1
ATOM 1609 N N . THR A 1 219 ? -9.951 -7.386 0.928 1.00 63.72 219 THR A N 1
ATOM 1610 C CA . THR A 1 219 ? -10.387 -7.021 -0.406 1.00 63.72 219 THR A CA 1
ATOM 1611 C C . THR A 1 219 ? -10.393 -5.519 -0.429 1.00 63.72 219 THR A C 1
ATOM 1613 O O . THR A 1 219 ? -11.290 -4.895 0.129 1.00 63.72 219 THR A O 1
ATOM 1616 N N . TYR A 1 220 ? -9.362 -4.955 -1.036 1.00 68.50 220 TYR A N 1
ATOM 1617 C CA . TYR A 1 220 ? -9.282 -3.523 -1.249 1.00 68.50 220 TYR A CA 1
ATOM 1618 C C . TYR A 1 220 ? -10.241 -3.133 -2.372 1.00 68.50 220 TYR A C 1
ATOM 1620 O O . TYR A 1 220 ? -10.285 -3.782 -3.423 1.00 68.50 220 TYR A O 1
ATOM 1628 N N . ALA A 1 221 ? -11.002 -2.067 -2.164 1.00 72.06 221 ALA A N 1
ATOM 1629 C CA . ALA A 1 221 ? -11.686 -1.379 -3.240 1.00 72.06 221 ALA A CA 1
ATOM 1630 C C . ALA A 1 221 ? -10.699 -0.480 -4.002 1.00 72.06 221 ALA A C 1
ATOM 1632 O O . ALA A 1 221 ? -9.642 -0.085 -3.504 1.00 72.06 221 ALA A O 1
ATOM 1633 N N . LEU A 1 222 ? -11.051 -0.129 -5.240 1.00 75.38 222 LEU A N 1
ATOM 1634 C CA . LEU A 1 222 ? -10.321 0.906 -5.967 1.00 75.38 222 LEU A CA 1
ATOM 1635 C C . LEU A 1 222 ? -10.481 2.242 -5.230 1.00 75.38 222 LEU A C 1
ATOM 1637 O O . LEU A 1 222 ? -11.601 2.663 -4.955 1.00 75.38 222 LEU A O 1
ATOM 1641 N N . GLY A 1 223 ? -9.367 2.912 -4.947 1.00 64.75 223 GLY A N 1
ATOM 1642 C CA . GLY A 1 223 ? -9.317 4.137 -4.149 1.00 64.75 223 GLY A CA 1
ATOM 1643 C C . GLY A 1 223 ? -8.884 3.944 -2.701 1.00 64.75 223 GLY A C 1
ATOM 1644 O O . GLY A 1 223 ? -8.471 4.927 -2.084 1.00 64.75 223 GLY A O 1
ATOM 1645 N N . ASP A 1 224 ? -8.889 2.714 -2.188 1.00 73.31 224 ASP A N 1
ATOM 1646 C CA . ASP A 1 224 ? -8.458 2.439 -0.819 1.00 73.31 224 ASP A CA 1
ATOM 1647 C C . ASP A 1 224 ? -6.961 2.683 -0.626 1.00 73.31 224 ASP A C 1
ATOM 1649 O O . ASP A 1 224 ? -6.159 2.603 -1.563 1.00 73.31 224 ASP A O 1
ATOM 1653 N N . ILE A 1 225 ? -6.574 2.939 0.626 1.00 75.31 225 ILE A N 1
ATOM 1654 C CA . ILE A 1 225 ? -5.166 2.965 1.014 1.00 75.31 225 ILE A CA 1
ATOM 1655 C C . ILE A 1 225 ? -4.661 1.522 1.097 1.00 75.31 225 ILE A C 1
ATOM 1657 O O . ILE A 1 225 ? -5.119 0.732 1.922 1.00 75.31 225 ILE A O 1
ATOM 1661 N N . GLY A 1 226 ? -3.706 1.186 0.234 1.00 73.50 226 GLY A N 1
ATOM 1662 C CA . GLY A 1 226 ? -3.070 -0.123 0.202 1.00 73.50 226 GLY A CA 1
ATOM 1663 C C . GLY A 1 226 ? -2.031 -0.311 1.317 1.00 73.50 226 GLY A C 1
ATOM 1664 O O . GLY A 1 226 ? -1.692 0.623 2.051 1.00 73.50 226 GLY A O 1
ATOM 1665 N N . PRO A 1 227 ? -1.474 -1.525 1.456 1.00 78.44 227 PRO A N 1
ATOM 1666 C CA . PRO A 1 227 ? -0.537 -1.860 2.526 1.00 78.44 227 PRO A CA 1
ATOM 1667 C C . PRO A 1 227 ? 0.821 -1.146 2.419 1.00 78.44 227 PRO A C 1
ATOM 1669 O O . PRO A 1 227 ? 1.602 -1.185 3.372 1.00 78.44 227 PRO A O 1
ATOM 1672 N N . GLY A 1 228 ? 1.131 -0.500 1.292 1.00 77.06 228 GLY A N 1
ATOM 1673 C CA . GLY A 1 228 ? 2.263 0.413 1.140 1.00 77.06 228 GLY A CA 1
ATOM 1674 C C . GLY A 1 228 ? 1.935 1.872 1.482 1.00 77.06 228 GLY A C 1
ATOM 1675 O O . GLY A 1 228 ? 2.794 2.742 1.348 1.00 77.06 228 GLY A O 1
ATOM 1676 N N . GLY A 1 229 ? 0.706 2.177 1.905 1.00 74.19 229 GLY A N 1
ATOM 1677 C CA . GLY A 1 229 ? 0.234 3.551 2.089 1.00 74.19 229 GLY A CA 1
ATOM 1678 C C . GLY A 1 229 ? -0.048 4.282 0.768 1.00 74.19 229 GLY A C 1
ATOM 1679 O O . GLY A 1 229 ? -0.251 5.500 0.773 1.00 74.19 229 GLY A O 1
ATOM 1680 N N . GLY A 1 230 ? -0.022 3.559 -0.359 1.00 77.06 230 GLY A N 1
ATOM 1681 C CA . GLY A 1 230 ? -0.422 4.053 -1.671 1.00 77.06 230 GLY A CA 1
ATOM 1682 C C . GLY A 1 230 ? -1.930 3.964 -1.878 1.00 77.06 230 GLY A C 1
ATOM 1683 O O . GLY A 1 230 ? -2.657 3.549 -0.984 1.00 77.06 230 GLY A O 1
ATOM 1684 N N . ILE A 1 231 ? -2.406 4.357 -3.058 1.00 79.69 231 ILE A N 1
ATOM 1685 C CA . ILE A 1 231 ? -3.817 4.218 -3.443 1.00 79.69 231 ILE A CA 1
ATOM 1686 C C . ILE A 1 231 ? -3.971 3.026 -4.379 1.00 79.69 231 ILE A C 1
ATOM 1688 O O . ILE A 1 231 ? -3.295 2.964 -5.410 1.00 79.69 231 ILE A O 1
ATOM 1692 N N . VAL A 1 232 ? -4.868 2.103 -4.038 1.00 82.44 232 VAL A N 1
ATOM 1693 C CA . VAL A 1 232 ? -5.208 0.938 -4.860 1.00 82.44 232 VAL A CA 1
ATOM 1694 C C . VAL A 1 232 ? -5.933 1.403 -6.116 1.00 82.44 232 VAL A C 1
ATOM 1696 O O . VAL A 1 232 ? -6.935 2.109 -6.043 1.00 82.44 232 VAL A O 1
ATOM 1699 N N . TYR A 1 233 ? -5.420 1.032 -7.286 1.00 83.88 233 TYR A N 1
ATOM 1700 C CA . TYR A 1 233 ? -5.933 1.515 -8.573 1.00 83.88 233 TYR A CA 1
ATOM 1701 C C . TYR A 1 233 ? -6.259 0.401 -9.566 1.00 83.88 233 TYR A C 1
ATOM 1703 O O . TYR A 1 233 ? -6.873 0.661 -10.599 1.00 83.88 233 TYR A O 1
ATOM 1711 N N . TYR A 1 234 ? -5.871 -0.835 -9.258 1.00 89.31 234 TYR A N 1
ATOM 1712 C CA . TYR A 1 234 ? -6.180 -2.000 -10.071 1.00 89.31 234 TYR A CA 1
ATOM 1713 C C . TYR A 1 234 ? -6.453 -3.209 -9.181 1.00 89.31 234 TYR A C 1
ATOM 1715 O O . TYR A 1 234 ? -5.773 -3.399 -8.171 1.00 89.31 234 TYR A O 1
ATOM 1723 N N . TYR A 1 235 ? -7.423 -4.023 -9.597 1.00 87.38 235 TYR A N 1
ATOM 1724 C CA . TYR A 1 235 ? -7.757 -5.306 -8.996 1.00 87.38 235 TYR A CA 1
ATOM 1725 C C . TYR A 1 235 ? -8.083 -6.328 -10.088 1.00 87.38 235 TYR A C 1
ATOM 1727 O O . TYR A 1 235 ? -8.783 -6.005 -11.048 1.00 87.38 235 TYR A O 1
ATOM 1735 N N . ASP A 1 236 ? -7.613 -7.561 -9.910 1.00 81.62 236 ASP A N 1
ATOM 1736 C CA . ASP A 1 236 ? -8.007 -8.712 -10.717 1.00 81.62 236 ASP A CA 1
ATOM 1737 C C . ASP A 1 236 ? -8.466 -9.864 -9.813 1.00 81.62 236 ASP A C 1
ATOM 1739 O O . ASP A 1 236 ? -7.722 -10.322 -8.942 1.00 81.62 236 ASP A O 1
ATOM 1743 N N . GLU A 1 237 ? -9.688 -10.353 -10.027 1.00 79.06 237 GLU A N 1
ATOM 1744 C CA . GLU A 1 237 ? -10.282 -11.429 -9.223 1.00 79.06 237 GLU A CA 1
ATOM 1745 C C . GLU A 1 237 ? -9.528 -12.762 -9.371 1.00 79.06 237 GLU A C 1
ATOM 1747 O O . GLU A 1 237 ? -9.363 -13.503 -8.402 1.00 79.06 237 GLU A O 1
ATOM 1752 N N . ILE A 1 238 ? -9.008 -13.058 -10.566 1.00 77.00 238 ILE A N 1
ATOM 1753 C CA . ILE A 1 238 ? -8.238 -14.279 -10.852 1.00 77.00 238 ILE A CA 1
ATOM 1754 C C . ILE A 1 238 ? -6.783 -14.123 -10.370 1.00 77.00 238 ILE A C 1
ATOM 1756 O O . ILE A 1 238 ? -6.124 -15.098 -9.967 1.00 77.00 238 ILE A O 1
ATOM 1760 N N . GLY A 1 239 ? -6.302 -12.883 -10.371 1.00 77.50 239 GLY A N 1
ATOM 1761 C CA . GLY A 1 239 ? -4.946 -12.483 -10.048 1.00 77.50 239 GLY A CA 1
ATOM 1762 C C . GLY A 1 239 ? -4.015 -12.568 -11.256 1.00 77.50 239 GLY A C 1
ATOM 1763 O O . GLY A 1 239 ? -4.284 -13.229 -12.260 1.00 77.50 239 GLY A O 1
ATOM 1764 N N . PHE A 1 240 ? -2.864 -11.920 -11.134 1.00 87.25 240 PHE A N 1
ATOM 1765 C CA . PHE A 1 240 ? -1.852 -11.819 -12.180 1.00 87.25 240 PHE A CA 1
ATOM 1766 C C . PHE A 1 240 ? -0.469 -12.223 -11.661 1.00 87.25 240 PHE A C 1
ATOM 1768 O O . PHE A 1 240 ? -0.211 -12.274 -10.456 1.00 87.25 240 PHE A O 1
ATOM 1775 N N . SER A 1 241 ? 0.422 -12.562 -12.593 1.00 84.19 241 SER A N 1
ATOM 1776 C CA . SER A 1 241 ? 1.796 -12.966 -12.278 1.00 84.19 241 SER A CA 1
ATOM 1777 C C . SER A 1 241 ? 2.648 -11.743 -11.953 1.00 84.19 241 SER A C 1
ATOM 1779 O O . SER A 1 241 ? 2.711 -10.825 -12.762 1.00 84.19 241 SER A O 1
ATOM 1781 N N . CYS A 1 242 ? 3.317 -11.732 -10.803 1.00 85.69 242 CYS A N 1
ATOM 1782 C CA . CYS A 1 242 ? 4.045 -10.565 -10.300 1.00 85.69 242 CYS A CA 1
ATOM 1783 C C . CYS A 1 242 ? 5.388 -10.924 -9.635 1.00 85.69 242 CYS A C 1
ATOM 1785 O O . CYS A 1 242 ? 5.779 -12.093 -9.520 1.00 85.69 242 CYS A O 1
ATOM 1787 N N . GLY A 1 243 ? 6.105 -9.896 -9.171 1.00 75.94 243 GLY A N 1
ATOM 1788 C CA . GLY A 1 243 ? 7.384 -10.023 -8.471 1.00 75.94 243 GLY A CA 1
ATOM 1789 C C . GLY A 1 243 ? 8.585 -10.190 -9.406 1.00 75.94 243 GLY A C 1
ATOM 1790 O O . GLY A 1 243 ? 8.475 -10.115 -10.626 1.00 75.94 243 GLY A O 1
ATOM 1791 N N . SER A 1 244 ? 9.766 -10.420 -8.827 1.00 81.44 244 SER A N 1
ATOM 1792 C CA . SER A 1 244 ? 11.040 -10.484 -9.567 1.00 81.44 244 SER A CA 1
ATOM 1793 C C . SER A 1 244 ? 11.113 -11.596 -10.611 1.00 81.44 244 SER A C 1
ATOM 1795 O O . SER A 1 244 ? 11.805 -11.442 -11.612 1.00 81.44 244 SER A O 1
ATOM 1797 N N . THR A 1 245 ? 10.428 -12.712 -10.367 1.00 76.56 245 THR A N 1
ATOM 1798 C CA . THR A 1 245 ? 10.448 -13.909 -11.218 1.00 76.56 245 THR A CA 1
ATOM 1799 C C . THR A 1 245 ? 9.133 -14.151 -11.950 1.00 76.56 245 THR A C 1
ATOM 1801 O O . THR A 1 245 ? 9.050 -15.109 -12.712 1.00 76.56 245 THR A O 1
ATOM 1804 N N . LEU A 1 246 ? 8.111 -13.315 -11.724 1.00 74.25 246 LEU A N 1
ATOM 1805 C CA . LEU A 1 246 ? 6.753 -13.499 -12.257 1.00 74.25 246 LEU A CA 1
ATOM 1806 C C . LEU A 1 246 ? 6.109 -14.835 -11.851 1.00 74.25 246 LEU A C 1
ATOM 1808 O O . LEU A 1 246 ? 5.280 -15.378 -12.573 1.00 74.25 246 LEU A O 1
ATOM 1812 N N . LEU A 1 247 ? 6.502 -15.378 -10.696 1.00 70.56 247 LEU A N 1
ATOM 1813 C CA . LEU A 1 247 ? 5.942 -16.616 -10.141 1.00 70.56 247 LEU A CA 1
ATOM 1814 C C . LEU A 1 247 ? 4.981 -16.368 -8.973 1.00 70.56 247 LEU A C 1
ATOM 1816 O O . LEU A 1 247 ? 4.300 -17.298 -8.542 1.00 70.56 247 LEU A O 1
ATOM 1820 N N . LEU A 1 248 ? 4.933 -15.141 -8.446 1.00 62.47 248 LEU A N 1
ATOM 1821 C CA . LEU A 1 248 ? 3.976 -14.764 -7.409 1.00 62.47 248 LEU A CA 1
ATOM 1822 C C . LEU A 1 248 ? 2.619 -14.452 -8.043 1.00 62.47 248 LEU A C 1
ATOM 1824 O O . LEU A 1 248 ? 2.556 -14.001 -9.187 1.00 62.47 248 LEU A O 1
ATOM 1828 N N . ARG A 1 249 ? 1.541 -14.679 -7.288 1.00 78.56 249 ARG A N 1
ATOM 1829 C CA . ARG A 1 249 ? 0.189 -14.247 -7.650 1.00 78.56 249 ARG A CA 1
ATOM 1830 C C . ARG A 1 249 ? -0.145 -13.003 -6.836 1.00 78.56 249 ARG A C 1
ATOM 1832 O O . ARG A 1 249 ? -0.206 -13.100 -5.616 1.00 78.56 249 ARG A O 1
ATOM 1839 N N . CYS A 1 250 ? -0.363 -11.887 -7.516 1.00 83.69 250 CYS A N 1
ATOM 1840 C CA . CYS A 1 250 ? -0.875 -10.659 -6.918 1.00 83.69 250 CYS A CA 1
ATOM 1841 C C . CYS A 1 250 ? -2.298 -10.415 -7.413 1.00 83.69 250 CYS A C 1
ATOM 1843 O O . CYS A 1 250 ? -2.677 -10.894 -8.486 1.00 83.69 250 CYS A O 1
ATOM 1845 N N . HIS A 1 251 ? -3.066 -9.657 -6.645 1.00 85.06 251 HIS A N 1
ATOM 1846 C CA . HIS A 1 251 ? -4.426 -9.273 -7.011 1.00 85.06 251 HIS A CA 1
ATOM 1847 C C . HIS A 1 251 ? -4.569 -7.767 -7.170 1.00 85.06 251 HIS A C 1
ATOM 1849 O O . HIS A 1 251 ? -5.433 -7.333 -7.926 1.00 85.06 251 HIS A O 1
ATOM 1855 N N . TYR A 1 252 ? -3.705 -6.981 -6.527 1.00 92.75 252 TYR A N 1
ATOM 1856 C CA . TYR A 1 252 ? -3.845 -5.534 -6.456 1.00 92.75 252 TYR A CA 1
ATOM 1857 C C . TYR A 1 252 ? -2.609 -4.807 -6.965 1.00 92.75 252 TYR A C 1
ATOM 1859 O O . TYR A 1 252 ? -1.487 -5.306 -6.852 1.00 92.75 252 TYR A O 1
ATOM 1867 N N . LEU A 1 253 ? -2.821 -3.594 -7.478 1.00 97.06 253 LEU A N 1
ATOM 1868 C CA . LEU A 1 253 ? -1.770 -2.592 -7.644 1.00 97.06 253 LEU A CA 1
ATOM 1869 C C . LEU A 1 253 ? -2.129 -1.328 -6.866 1.00 97.06 253 LEU A C 1
ATOM 1871 O O . LEU A 1 253 ? -3.265 -0.856 -6.933 1.00 97.06 253 LEU A O 1
ATOM 1875 N N . GLU A 1 254 ? -1.141 -0.749 -6.189 1.00 94.25 254 GLU A N 1
ATOM 1876 C CA . GLU A 1 254 ? -1.219 0.572 -5.561 1.00 94.25 254 GLU A CA 1
ATOM 1877 C C . GLU A 1 254 ? -0.161 1.522 -6.133 1.00 94.25 254 GLU A C 1
ATOM 1879 O O . GLU A 1 254 ? 0.914 1.080 -6.539 1.00 94.25 254 GLU A O 1
ATOM 1884 N N . TYR A 1 255 ? -0.441 2.827 -6.154 1.00 93.19 255 TYR A N 1
ATOM 1885 C CA . TYR A 1 255 ? 0.527 3.859 -6.546 1.00 93.19 255 TYR A CA 1
ATOM 1886 C C . TYR A 1 255 ? 0.861 4.799 -5.386 1.00 93.19 255 TYR A C 1
ATOM 1888 O O . TYR A 1 255 ? 0.032 5.052 -4.509 1.00 93.19 255 TYR A O 1
ATOM 1896 N N . ALA A 1 256 ? 2.076 5.351 -5.387 1.00 89.81 256 ALA A N 1
ATOM 1897 C CA . ALA A 1 256 ? 2.520 6.303 -4.372 1.00 89.81 256 ALA A CA 1
ATOM 1898 C C . ALA A 1 256 ? 1.641 7.567 -4.388 1.00 89.81 256 ALA A C 1
ATOM 1900 O O . ALA A 1 256 ? 1.604 8.286 -5.380 1.00 89.81 256 ALA A O 1
ATOM 1901 N N . ARG A 1 257 ? 0.920 7.872 -3.307 1.00 79.12 257 ARG A N 1
ATOM 1902 C CA . ARG A 1 257 ? -0.120 8.921 -3.328 1.00 79.12 257 ARG A CA 1
ATOM 1903 C C . ARG A 1 257 ? 0.403 10.362 -3.429 1.00 79.12 257 ARG A C 1
ATOM 1905 O O . ARG A 1 257 ? -0.280 11.220 -3.977 1.00 79.12 257 ARG A O 1
ATOM 1912 N N . ASP A 1 258 ? 1.592 10.633 -2.897 1.00 71.19 258 ASP A N 1
ATOM 1913 C CA . ASP A 1 258 ? 2.130 11.992 -2.749 1.00 71.19 258 ASP A CA 1
ATOM 1914 C C . ASP A 1 258 ? 3.047 12.371 -3.926 1.00 71.19 258 ASP A C 1
ATOM 1916 O O . ASP A 1 258 ? 3.917 11.590 -4.311 1.00 71.19 258 ASP A O 1
ATOM 1920 N N . LYS A 1 259 ? 2.905 13.596 -4.455 1.00 67.31 259 LYS A N 1
ATOM 1921 C CA . LYS A 1 259 ? 3.840 14.194 -5.430 1.00 67.31 259 LYS A CA 1
ATOM 1922 C C . LYS A 1 259 ? 5.266 14.289 -4.880 1.00 67.31 259 LYS A C 1
ATOM 1924 O O . LYS A 1 259 ? 6.226 14.237 -5.640 1.00 67.31 259 LYS A O 1
ATOM 1929 N N . ASN A 1 260 ? 5.412 14.352 -3.557 1.00 66.81 260 ASN A N 1
ATOM 1930 C CA . ASN A 1 260 ? 6.693 14.412 -2.857 1.00 66.81 260 ASN A CA 1
ATOM 1931 C C . ASN A 1 260 ? 7.368 13.049 -2.655 1.00 66.81 260 ASN A C 1
ATOM 1933 O O . ASN A 1 260 ? 8.299 12.941 -1.854 1.00 66.81 260 ASN A O 1
ATOM 1937 N N . TRP A 1 261 ? 6.932 11.995 -3.353 1.00 76.44 261 TRP A N 1
ATOM 1938 C CA . TRP A 1 261 ? 7.499 10.653 -3.189 1.00 76.44 261 TRP A CA 1
ATOM 1939 C C . TRP A 1 261 ? 9.027 10.601 -3.428 1.00 76.44 261 TRP A C 1
ATOM 1941 O O . TRP A 1 261 ? 9.696 9.759 -2.834 1.00 76.44 261 TRP A O 1
ATOM 1951 N N . LYS A 1 262 ? 9.593 11.534 -4.221 1.00 70.44 262 LYS A N 1
ATOM 1952 C CA . LYS A 1 262 ? 11.050 11.746 -4.415 1.00 70.44 262 LYS A CA 1
ATOM 1953 C C . LYS A 1 262 ? 11.565 13.063 -3.795 1.00 70.44 262 LYS A C 1
ATOM 1955 O O . LYS A 1 262 ? 12.494 13.676 -4.319 1.00 70.44 262 LYS A O 1
ATOM 1960 N N . GLY A 1 263 ? 10.969 13.522 -2.692 1.00 59.94 263 GLY A N 1
ATOM 1961 C CA . GLY A 1 263 ? 11.406 14.699 -1.924 1.00 59.94 263 GLY A CA 1
ATOM 1962 C C . GLY A 1 263 ? 10.394 15.853 -1.888 1.00 59.94 263 GLY A C 1
ATOM 1963 O O . GLY A 1 263 ? 9.525 15.969 -2.744 1.00 59.94 263 GLY A O 1
ATOM 1964 N N . ALA A 1 264 ? 10.519 16.723 -0.880 1.00 55.38 264 ALA A N 1
ATOM 1965 C CA . ALA A 1 264 ? 9.537 17.745 -0.490 1.00 55.38 264 ALA A CA 1
ATOM 1966 C C . ALA A 1 264 ? 9.513 19.010 -1.380 1.00 55.38 264 ALA A C 1
ATOM 1968 O O . ALA A 1 264 ? 9.576 20.130 -0.873 1.00 55.38 264 ALA A O 1
ATOM 1969 N N . ASN A 1 265 ? 9.447 18.848 -2.704 1.00 59.38 265 ASN A N 1
ATOM 1970 C CA . ASN A 1 265 ? 9.445 19.974 -3.647 1.00 59.38 265 ASN A CA 1
ATOM 1971 C C . ASN A 1 265 ? 8.057 20.315 -4.214 1.00 59.38 265 ASN A C 1
ATOM 1973 O O . ASN A 1 265 ? 7.921 21.333 -4.884 1.00 59.38 265 ASN A O 1
ATOM 1977 N N . GLY A 1 266 ? 7.032 19.506 -3.946 1.00 57.28 266 GLY A N 1
ATOM 1978 C CA . GLY A 1 266 ? 5.640 19.731 -4.347 1.00 57.28 266 GLY A CA 1
ATOM 1979 C C . GLY A 1 266 ? 5.287 19.326 -5.783 1.00 57.28 266 GLY A C 1
ATOM 1980 O O . GLY A 1 266 ? 4.145 19.533 -6.184 1.00 57.28 266 GLY A O 1
ATOM 1981 N N . TYR A 1 267 ? 6.222 18.745 -6.543 1.00 63.62 267 TYR A N 1
ATOM 1982 C CA . TYR A 1 267 ? 6.055 18.402 -7.964 1.00 63.62 267 TYR A CA 1
ATOM 1983 C C . TYR A 1 267 ? 6.496 16.974 -8.247 1.00 63.62 267 TYR A C 1
ATOM 1985 O O . TYR A 1 267 ? 7.434 16.485 -7.610 1.00 63.62 267 TYR A O 1
ATOM 1993 N N . GLU A 1 268 ? 5.898 16.339 -9.257 1.00 76.44 268 GLU A N 1
ATOM 1994 C CA . GLU A 1 268 ? 6.444 15.065 -9.717 1.00 76.44 268 GLU A CA 1
ATOM 1995 C C . GLU A 1 268 ? 7.797 15.243 -10.399 1.00 76.44 268 GLU A C 1
ATOM 1997 O O . GLU A 1 268 ? 7.959 16.093 -11.280 1.00 76.44 268 GLU A O 1
ATOM 2002 N N . PRO A 1 269 ? 8.784 14.413 -10.043 1.00 79.00 269 PRO A N 1
ATOM 2003 C CA . PRO A 1 269 ? 10.124 14.558 -10.572 1.00 79.00 269 PRO A CA 1
ATOM 2004 C C . PRO A 1 269 ? 10.162 14.182 -12.057 1.00 79.00 269 PRO A C 1
ATOM 2006 O O . PRO A 1 269 ? 9.721 13.102 -12.444 1.00 79.00 269 PRO A O 1
ATOM 2009 N N . GLY A 1 270 ? 10.760 15.045 -12.879 1.00 88.88 270 GLY A N 1
ATOM 2010 C CA . GLY A 1 270 ? 11.233 14.668 -14.209 1.00 88.88 270 GLY A CA 1
ATOM 2011 C C . GLY A 1 270 ? 12.539 13.887 -14.076 1.00 88.88 270 GLY A C 1
ATOM 2012 O O . GLY A 1 270 ? 13.558 14.453 -13.680 1.00 88.88 270 GLY A O 1
ATOM 2013 N N . ILE A 1 271 ? 12.518 12.588 -14.370 1.00 93.06 271 ILE A N 1
ATOM 2014 C CA . ILE A 1 271 ? 13.662 11.686 -14.186 1.00 93.06 271 ILE A CA 1
ATOM 2015 C C . ILE A 1 271 ? 14.045 11.078 -15.533 1.00 93.06 271 ILE A C 1
ATOM 2017 O O . ILE A 1 271 ? 13.186 10.764 -16.352 1.00 93.06 271 ILE A O 1
ATOM 2021 N N . LYS A 1 272 ? 15.346 10.903 -15.773 1.00 96.19 272 LYS A N 1
ATOM 2022 C CA . LYS A 1 272 ? 15.850 10.147 -16.926 1.00 96.19 272 LYS A CA 1
ATOM 2023 C C . LYS A 1 272 ? 15.543 8.655 -16.769 1.00 96.19 272 LYS A C 1
ATOM 2025 O O . LYS A 1 272 ? 15.572 8.121 -15.660 1.00 96.19 272 LYS A O 1
ATOM 2030 N N . TRP A 1 273 ? 15.300 7.963 -17.875 1.00 97.19 273 TRP A N 1
ATOM 2031 C CA . TRP A 1 273 ? 15.061 6.520 -17.864 1.00 97.19 273 TRP A CA 1
ATOM 2032 C C . TRP A 1 273 ? 16.339 5.732 -17.538 1.00 97.19 273 TRP A C 1
ATOM 2034 O O . TRP A 1 273 ? 16.283 4.799 -16.742 1.00 97.19 273 TRP A O 1
ATOM 2044 N N . ALA A 1 274 ? 17.489 6.150 -18.086 1.00 97.50 274 ALA A N 1
ATOM 2045 C CA . ALA A 1 274 ? 18.788 5.517 -17.837 1.00 97.50 274 ALA A CA 1
ATOM 2046 C C . ALA A 1 274 ? 19.938 6.506 -17.581 1.00 97.50 274 ALA A C 1
ATOM 2048 O O . ALA A 1 274 ? 19.914 7.670 -18.003 1.00 97.50 274 ALA A O 1
ATOM 2049 N N . GLU A 1 275 ? 20.984 6.007 -16.922 1.00 97.12 275 GLU A N 1
ATOM 2050 C CA . GLU A 1 275 ? 22.274 6.684 -16.787 1.00 97.12 275 GLU A CA 1
ATOM 2051 C C . GLU A 1 275 ? 22.910 6.971 -18.148 1.00 97.12 275 GLU A C 1
ATOM 2053 O O . GLU A 1 275 ? 22.747 6.204 -19.093 1.00 97.12 275 GLU A O 1
ATOM 2058 N N . SER A 1 276 ? 23.663 8.069 -18.252 1.00 96.56 276 SER A N 1
ATOM 2059 C CA . SER A 1 276 ? 24.191 8.566 -19.533 1.00 96.56 276 SER A CA 1
ATOM 2060 C C . SER A 1 276 ? 25.004 7.524 -20.305 1.00 96.56 276 SER A C 1
ATOM 2062 O O . SER A 1 276 ? 24.925 7.466 -21.527 1.00 96.56 276 SER A O 1
ATOM 2064 N N . GLU A 1 277 ? 25.747 6.672 -19.598 1.00 96.62 277 GLU A N 1
ATOM 2065 C CA . GLU A 1 277 ? 26.564 5.601 -20.186 1.00 96.62 277 GLU A CA 1
ATOM 2066 C C . GLU A 1 277 ? 25.728 4.399 -20.670 1.00 96.62 277 GLU A C 1
ATOM 2068 O O . GLU A 1 277 ? 26.175 3.628 -21.516 1.00 96.62 277 GLU A O 1
ATOM 2073 N N . LEU A 1 278 ? 24.495 4.257 -20.173 1.00 96.50 278 LEU A N 1
ATOM 2074 C CA . LEU A 1 278 ? 23.571 3.159 -20.479 1.00 96.50 278 LEU A CA 1
ATOM 2075 C C . LEU A 1 278 ? 22.458 3.565 -21.461 1.00 96.50 278 LEU A C 1
ATOM 2077 O O . LEU A 1 278 ? 21.715 2.711 -21.936 1.00 96.50 278 LEU A O 1
ATOM 2081 N N . GLN A 1 279 ? 22.359 4.846 -21.829 1.00 95.81 279 GLN A N 1
ATOM 2082 C CA . GLN A 1 279 ? 21.320 5.358 -22.734 1.00 95.81 279 GLN A CA 1
ATOM 2083 C C . GLN A 1 279 ? 21.383 4.801 -24.163 1.00 95.81 279 GLN A C 1
ATOM 2085 O O . GLN A 1 279 ? 20.415 4.975 -24.887 1.00 95.81 279 GLN A O 1
ATOM 2090 N N . GLY A 1 280 ? 22.480 4.155 -24.569 1.00 95.00 280 GLY A N 1
ATOM 2091 C CA . GLY A 1 280 ? 22.611 3.456 -25.856 1.00 95.00 280 GLY A CA 1
ATOM 2092 C C . GLY A 1 280 ? 22.759 1.938 -25.726 1.00 95.00 280 GLY A C 1
ATOM 2093 O O . GLY A 1 280 ? 23.132 1.284 -26.697 1.00 95.00 280 GLY A O 1
ATOM 2094 N N . THR A 1 281 ? 22.515 1.385 -24.535 1.00 95.31 281 THR A N 1
ATOM 2095 C CA . THR A 1 281 ? 22.703 -0.036 -24.227 1.00 95.31 281 THR A CA 1
ATOM 2096 C C . THR A 1 281 ? 21.365 -0.672 -23.879 1.00 95.31 281 THR A C 1
ATOM 2098 O O . THR A 1 281 ? 20.600 -0.152 -23.065 1.00 95.31 281 THR A O 1
ATOM 2101 N N . GLU A 1 282 ? 21.078 -1.812 -24.498 1.00 95.56 282 GLU A N 1
ATOM 2102 C CA . GLU A 1 282 ? 19.864 -2.583 -24.238 1.00 95.56 282 GLU A CA 1
ATOM 2103 C C . GLU A 1 282 ? 19.959 -3.295 -22.877 1.00 95.56 282 GLU A C 1
ATOM 2105 O O . GLU A 1 282 ? 20.983 -3.906 -22.554 1.00 95.56 282 GLU A O 1
ATOM 2110 N N . VAL A 1 283 ? 18.906 -3.203 -22.064 1.00 96.56 283 VAL A N 1
ATOM 2111 C CA . VAL A 1 283 ? 18.705 -4.066 -20.886 1.00 96.56 283 VAL A CA 1
ATOM 2112 C C . VAL A 1 283 ? 18.312 -5.468 -21.359 1.00 96.56 283 VAL A C 1
ATOM 2114 O O . VAL A 1 283 ? 18.741 -6.473 -20.792 1.00 96.56 283 VAL A O 1
ATOM 2117 N N . GLY A 1 284 ? 17.538 -5.531 -22.442 1.00 92.88 284 GLY A N 1
ATOM 2118 C CA . GLY A 1 284 ? 17.153 -6.734 -23.158 1.00 92.88 284 GLY A CA 1
ATOM 2119 C C . GLY A 1 284 ? 15.877 -7.345 -22.602 1.00 92.88 284 GLY A C 1
ATOM 2120 O O . GLY A 1 284 ? 15.039 -6.675 -21.994 1.00 92.88 284 GLY A O 1
ATOM 2121 N N . SER A 1 285 ? 15.738 -8.660 -22.775 1.00 92.69 285 SER A N 1
ATOM 2122 C CA . SER A 1 285 ? 14.512 -9.385 -22.428 1.00 92.69 285 SER A CA 1
ATOM 2123 C C . SER A 1 285 ? 14.057 -9.174 -20.981 1.00 92.69 285 SER A C 1
ATOM 2125 O O . SER A 1 285 ? 12.869 -9.267 -20.713 1.00 92.69 285 SER A O 1
ATOM 2127 N N . GLY A 1 286 ? 14.969 -8.851 -20.057 1.00 90.94 286 GLY A N 1
ATOM 2128 C CA . GLY A 1 286 ? 14.640 -8.581 -18.655 1.00 90.94 286 GLY A CA 1
ATOM 2129 C C . GLY A 1 286 ? 13.799 -7.322 -18.412 1.00 90.94 286 GLY A C 1
ATOM 2130 O O . GLY A 1 286 ? 13.191 -7.234 -17.352 1.00 90.94 286 GLY A O 1
ATOM 2131 N N . ALA A 1 287 ? 13.748 -6.376 -19.358 1.00 96.31 287 ALA A N 1
ATOM 2132 C CA . ALA A 1 287 ? 12.952 -5.148 -19.252 1.00 96.31 287 ALA A CA 1
ATOM 2133 C C . ALA A 1 287 ? 11.951 -4.953 -20.401 1.00 96.31 287 ALA A C 1
ATOM 2135 O O . ALA A 1 287 ? 11.314 -3.912 -20.487 1.00 96.31 287 ALA A O 1
ATOM 2136 N N . GLN A 1 288 ? 11.775 -5.935 -21.287 1.00 95.75 288 GLN A N 1
ATOM 2137 C CA . GLN A 1 288 ? 10.863 -5.837 -22.439 1.00 95.75 288 GLN A CA 1
ATOM 2138 C C . GLN A 1 288 ? 9.438 -6.318 -22.133 1.00 95.75 288 GLN A C 1
ATOM 2140 O O . GLN A 1 288 ? 8.586 -6.369 -23.022 1.00 95.75 288 GLN A O 1
ATOM 2145 N N . HIS A 1 289 ? 9.151 -6.691 -20.885 1.00 94.50 289 HIS A N 1
ATOM 2146 C CA . HIS A 1 289 ? 7.834 -7.196 -20.524 1.00 94.50 289 HIS A CA 1
ATOM 2147 C C . HIS A 1 289 ? 6.840 -6.032 -20.440 1.00 94.50 289 HIS A C 1
ATOM 2149 O O . HIS A 1 289 ? 7.156 -4.965 -19.905 1.00 94.50 289 HIS A O 1
ATOM 2155 N N . THR A 1 290 ? 5.632 -6.225 -20.969 1.00 94.94 290 THR A N 1
ATOM 2156 C CA . THR A 1 290 ? 4.594 -5.180 -20.990 1.00 94.94 290 THR A CA 1
ATOM 2157 C C . THR A 1 290 ? 3.455 -5.432 -20.012 1.00 94.94 290 THR A C 1
ATOM 2159 O O . THR A 1 290 ? 2.782 -4.478 -19.643 1.00 94.94 290 THR A O 1
ATOM 2162 N N . SER A 1 291 ? 3.215 -6.698 -19.660 1.00 95.00 291 SER A N 1
ATOM 2163 C CA . SER A 1 291 ? 2.000 -7.168 -18.994 1.00 95.00 291 SER A CA 1
ATOM 2164 C C . SER A 1 291 ? 1.852 -6.676 -17.557 1.00 95.00 291 SER A C 1
ATOM 2166 O O . SER A 1 291 ? 2.832 -6.455 -16.850 1.00 95.00 291 SER A O 1
ATOM 2168 N N . ILE A 1 292 ? 0.603 -6.618 -17.094 1.00 95.38 292 ILE A N 1
ATOM 2169 C CA . ILE A 1 292 ? 0.273 -6.372 -15.687 1.00 95.38 292 ILE A CA 1
ATOM 2170 C C . ILE A 1 292 ? 1.033 -7.352 -14.778 1.00 95.38 292 ILE A C 1
ATOM 2172 O O . ILE A 1 292 ? 1.024 -8.560 -15.018 1.00 95.38 292 ILE A O 1
ATOM 2176 N N . GLY A 1 293 ? 1.707 -6.812 -13.760 1.00 92.69 293 GLY A N 1
ATOM 2177 C CA . GLY A 1 293 ? 2.580 -7.514 -12.823 1.00 92.69 293 GLY A CA 1
ATOM 2178 C C . GLY A 1 293 ? 4.064 -7.528 -13.199 1.00 92.69 293 GLY A C 1
ATOM 2179 O O . GLY A 1 293 ? 4.897 -7.910 -12.371 1.00 92.69 293 GLY A O 1
ATOM 2180 N N . SER A 1 294 ? 4.440 -7.108 -14.415 1.00 95.12 294 SER A N 1
ATOM 2181 C CA . SER A 1 294 ? 5.828 -7.217 -14.878 1.00 95.12 294 SER A CA 1
ATOM 2182 C C . SER A 1 294 ? 6.735 -6.045 -14.507 1.00 95.12 294 SER A C 1
ATOM 2184 O O . SER A 1 294 ? 7.953 -6.152 -14.676 1.00 95.12 294 SER A O 1
ATOM 2186 N N . GLY A 1 295 ? 6.195 -4.937 -13.990 1.00 98.25 295 GLY A N 1
ATOM 2187 C CA . GLY A 1 295 ? 6.975 -3.729 -13.718 1.00 98.25 295 GLY A CA 1
ATOM 2188 C C . GLY A 1 295 ? 8.090 -3.936 -12.694 1.00 98.25 295 GLY A C 1
ATOM 2189 O O . GLY A 1 295 ? 9.173 -3.358 -12.836 1.00 98.25 295 GLY A O 1
ATOM 2190 N N . PHE A 1 296 ? 7.881 -4.814 -11.704 1.00 97.12 296 PHE A N 1
ATOM 2191 C CA . PHE A 1 296 ? 8.915 -5.148 -10.723 1.00 97.12 296 PHE A CA 1
ATOM 2192 C C . PHE A 1 296 ? 10.118 -5.806 -11.400 1.00 97.12 296 PHE A C 1
ATOM 2194 O O . PHE A 1 296 ? 11.257 -5.395 -11.162 1.00 97.12 296 PHE A O 1
ATOM 2201 N N . ALA A 1 297 ? 9.872 -6.839 -12.214 1.00 90.19 297 ALA A N 1
ATOM 2202 C CA . ALA A 1 297 ? 10.917 -7.596 -12.898 1.00 90.19 297 ALA A CA 1
ATOM 2203 C C . ALA A 1 297 ? 11.716 -6.688 -13.841 1.00 90.19 297 ALA A C 1
ATOM 2205 O O . ALA A 1 297 ? 12.944 -6.650 -13.747 1.00 90.19 297 ALA A O 1
ATOM 2206 N N . ASN A 1 298 ? 11.018 -5.864 -14.631 1.00 98.31 298 ASN A N 1
ATOM 2207 C CA . ASN A 1 298 ? 11.640 -4.867 -15.500 1.00 98.31 298 ASN A CA 1
ATOM 2208 C C . ASN A 1 298 ? 12.520 -3.891 -14.716 1.00 98.31 298 ASN A C 1
ATOM 2210 O O . ASN A 1 298 ? 13.700 -3.720 -15.013 1.00 98.31 298 ASN A O 1
ATOM 2214 N N . SER A 1 299 ? 11.959 -3.269 -13.675 1.00 98.44 299 SER A N 1
ATOM 2215 C CA . SER A 1 299 ? 12.678 -2.290 -12.855 1.00 98.44 299 SER A CA 1
ATOM 2216 C C . SER A 1 299 ? 13.903 -2.902 -12.187 1.00 98.44 299 SER A C 1
ATOM 2218 O O . SER A 1 299 ? 14.937 -2.247 -12.081 1.00 98.44 299 SER A O 1
ATOM 2220 N N . LYS A 1 300 ? 13.809 -4.167 -11.758 1.00 95.25 300 LYS A N 1
ATOM 2221 C CA . LYS A 1 300 ? 14.947 -4.900 -11.208 1.00 95.25 300 LYS A CA 1
ATOM 2222 C C . LYS A 1 300 ? 16.036 -5.096 -12.265 1.00 95.25 300 LYS A C 1
ATOM 2224 O O . LYS A 1 300 ? 17.187 -4.803 -11.974 1.00 95.25 300 LYS A O 1
ATOM 2229 N N . ALA A 1 301 ? 15.686 -5.536 -13.473 1.00 97.94 301 ALA A N 1
ATOM 2230 C CA . ALA A 1 301 ? 16.653 -5.723 -14.554 1.00 97.94 301 ALA A CA 1
ATOM 2231 C C . ALA A 1 301 ? 17.351 -4.407 -14.943 1.00 97.94 301 ALA A C 1
ATOM 2233 O O . ALA A 1 301 ? 18.564 -4.388 -15.140 1.00 97.94 301 ALA A O 1
ATOM 2234 N N . ILE A 1 302 ? 16.607 -3.296 -14.985 1.00 98.38 302 ILE A N 1
ATOM 2235 C CA . ILE A 1 302 ? 17.157 -1.959 -15.256 1.00 98.38 302 ILE A CA 1
ATOM 2236 C C . ILE A 1 302 ? 18.171 -1.555 -14.174 1.00 98.38 302 ILE A C 1
ATOM 2238 O O . ILE A 1 302 ? 19.260 -1.080 -14.501 1.00 98.38 302 ILE A O 1
ATOM 2242 N N . VAL A 1 303 ? 17.841 -1.757 -12.894 1.00 98.19 303 VAL A N 1
ATOM 2243 C CA . VAL A 1 303 ? 18.752 -1.463 -11.774 1.00 98.19 303 VAL A CA 1
ATOM 2244 C C . VAL A 1 303 ? 19.968 -2.394 -11.785 1.00 98.19 303 VAL A C 1
ATOM 2246 O O . VAL A 1 303 ? 21.092 -1.921 -11.633 1.00 98.19 303 VAL A O 1
ATOM 2249 N N . ASP A 1 304 ? 19.777 -3.691 -12.045 1.00 96.94 304 ASP A N 1
ATOM 2250 C CA . ASP A 1 304 ? 20.860 -4.679 -12.146 1.00 96.94 304 ASP A CA 1
ATOM 2251 C C . ASP A 1 304 ? 21.829 -4.369 -13.308 1.00 96.94 304 ASP A C 1
ATOM 2253 O O . ASP A 1 304 ? 23.011 -4.703 -13.224 1.00 96.94 304 ASP A O 1
ATOM 2257 N N . GLN A 1 305 ? 21.361 -3.698 -14.372 1.00 97.62 305 GLN A N 1
ATOM 2258 C CA . GLN A 1 305 ? 22.211 -3.198 -15.464 1.00 97.62 305 GLN A CA 1
ATOM 2259 C C . GLN A 1 305 ? 23.176 -2.086 -14.999 1.00 97.62 305 GLN A C 1
ATOM 2261 O O . GLN A 1 305 ? 24.173 -1.819 -15.668 1.00 97.62 305 GLN A O 1
ATOM 2266 N N . GLY A 1 306 ? 22.899 -1.439 -13.860 1.00 97.25 306 GLY A N 1
ATOM 2267 C CA . GLY A 1 306 ? 23.713 -0.363 -13.283 1.00 97.25 306 GLY A CA 1
ATOM 2268 C C . GLY A 1 306 ? 23.013 0.996 -13.182 1.00 97.25 306 GLY A C 1
ATOM 2269 O O . GLY A 1 306 ? 23.666 1.989 -12.863 1.00 97.25 306 GLY A O 1
ATOM 2270 N N . ASN A 1 307 ? 21.704 1.076 -13.439 1.00 97.62 307 ASN A N 1
ATOM 2271 C CA . ASN A 1 307 ? 20.948 2.321 -13.294 1.00 97.62 307 ASN A CA 1
ATOM 2272 C C . ASN A 1 307 ? 20.648 2.614 -11.812 1.00 97.62 307 ASN A C 1
ATOM 2274 O O . ASN A 1 307 ? 19.955 1.847 -11.144 1.00 97.62 307 ASN A O 1
ATOM 2278 N N . GLY A 1 308 ? 21.176 3.728 -11.297 1.00 95.06 308 GLY A N 1
ATOM 2279 C CA . GLY A 1 308 ? 21.081 4.104 -9.882 1.00 95.06 308 GLY A CA 1
ATOM 2280 C C . GLY A 1 308 ? 19.803 4.863 -9.504 1.00 95.06 308 GLY A C 1
ATOM 2281 O O . GLY A 1 308 ? 18.900 5.055 -10.318 1.00 95.06 308 GLY A O 1
ATOM 2282 N N . ILE A 1 309 ? 19.747 5.352 -8.260 1.00 94.00 309 ILE A N 1
ATOM 2283 C CA . ILE A 1 309 ? 18.576 6.027 -7.658 1.00 94.00 309 ILE A CA 1
ATOM 2284 C C . ILE A 1 309 ? 18.156 7.341 -8.343 1.00 94.00 309 ILE A C 1
ATOM 2286 O O . ILE A 1 309 ? 17.075 7.859 -8.079 1.00 94.00 309 ILE A O 1
ATOM 2290 N N . GLU A 1 310 ? 18.986 7.880 -9.237 1.00 92.81 310 GLU A N 1
ATOM 2291 C CA . GLU A 1 310 ? 18.669 9.071 -10.037 1.00 92.81 310 GLU A CA 1
ATOM 2292 C C . GLU A 1 310 ? 18.033 8.745 -11.395 1.00 92.81 310 GLU A C 1
ATOM 2294 O O . GLU A 1 310 ? 17.800 9.638 -12.211 1.00 92.81 310 GLU A O 1
ATOM 2299 N N . THR A 1 311 ? 17.745 7.469 -11.649 1.00 96.56 311 THR A N 1
ATOM 2300 C CA . THR A 1 311 ? 16.998 6.999 -12.822 1.00 96.56 311 THR A CA 1
ATOM 2301 C C . THR A 1 311 ? 15.570 6.625 -12.445 1.00 96.56 311 THR A C 1
ATOM 2303 O O . THR A 1 311 ? 15.276 6.371 -11.279 1.00 96.56 311 THR A O 1
ATOM 2306 N N . ALA A 1 312 ? 14.664 6.580 -13.422 1.00 96.88 312 ALA A N 1
ATOM 2307 C CA . ALA A 1 312 ? 13.243 6.329 -13.190 1.00 96.88 312 ALA A CA 1
ATOM 2308 C C . ALA A 1 312 ? 12.985 5.013 -12.428 1.00 96.88 312 ALA A C 1
ATOM 2310 O O . ALA A 1 312 ? 12.253 4.998 -11.434 1.00 96.88 312 ALA A O 1
ATOM 2311 N N . ALA A 1 313 ? 13.626 3.920 -12.857 1.00 98.00 313 ALA A N 1
ATOM 2312 C CA . ALA A 1 313 ? 13.515 2.626 -12.192 1.00 98.00 313 ALA A CA 1
ATOM 2313 C C . ALA A 1 313 ? 14.190 2.640 -10.815 1.00 98.00 313 ALA A C 1
ATOM 2315 O O . ALA A 1 313 ? 13.560 2.249 -9.834 1.00 98.00 313 ALA A O 1
ATOM 2316 N N . GLY A 1 314 ? 15.429 3.135 -10.718 1.00 96.88 314 GLY A N 1
ATOM 2317 C CA . GLY A 1 314 ? 16.162 3.164 -9.451 1.00 96.88 314 GLY A CA 1
ATOM 2318 C C . GLY A 1 314 ? 15.476 4.013 -8.381 1.00 96.88 314 GLY A C 1
ATOM 2319 O O . GLY A 1 314 ? 15.314 3.553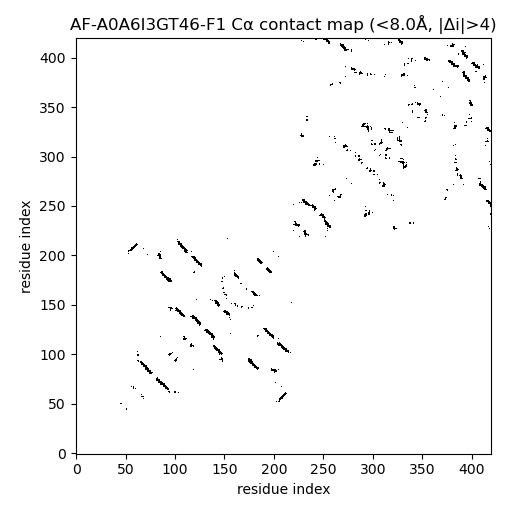 -7.255 1.00 96.88 314 GLY A O 1
ATOM 2320 N N . ALA A 1 315 ? 14.982 5.201 -8.739 1.00 95.62 315 ALA A N 1
ATOM 2321 C CA . ALA A 1 315 ? 14.212 6.057 -7.840 1.00 95.62 315 ALA A CA 1
ATOM 2322 C C . ALA A 1 315 ? 12.937 5.361 -7.343 1.00 95.62 315 ALA A C 1
ATOM 2324 O O . ALA A 1 315 ? 12.615 5.422 -6.159 1.00 95.62 315 ALA A O 1
ATOM 2325 N N . SER A 1 316 ? 12.225 4.672 -8.240 1.00 96.56 316 SER A N 1
ATOM 2326 C CA . SER A 1 316 ? 10.998 3.957 -7.877 1.00 96.56 316 SER A CA 1
ATOM 2327 C C . SER A 1 316 ? 11.268 2.758 -6.967 1.00 96.56 316 SER A C 1
ATOM 2329 O O . SER A 1 316 ? 10.470 2.491 -6.077 1.00 96.56 316 SER A O 1
ATOM 2331 N N . ARG A 1 317 ? 12.395 2.053 -7.155 1.00 95.56 317 ARG A N 1
ATOM 2332 C CA . ARG A 1 317 ? 12.831 0.949 -6.279 1.00 95.56 317 ARG A CA 1
ATOM 2333 C C . ARG A 1 317 ? 13.295 1.419 -4.898 1.00 95.56 317 ARG A C 1
ATOM 2335 O O . ARG A 1 317 ? 13.182 0.673 -3.921 1.00 95.56 317 ARG A O 1
ATOM 2342 N N . GLU A 1 318 ? 13.838 2.629 -4.826 1.00 94.31 318 GLU A N 1
ATOM 2343 C CA . GLU A 1 318 ? 14.316 3.218 -3.576 1.00 94.31 318 GLU A CA 1
ATOM 2344 C C . GLU A 1 318 ? 13.175 3.749 -2.706 1.00 94.31 318 GLU A C 1
ATOM 2346 O O . GLU A 1 318 ? 13.308 3.791 -1.487 1.00 94.31 318 GLU A O 1
ATOM 2351 N N . TYR A 1 319 ? 12.033 4.101 -3.299 1.00 91.25 319 TYR A N 1
ATOM 2352 C CA . TYR A 1 319 ? 10.868 4.564 -2.553 1.00 91.25 319 TYR A CA 1
ATOM 2353 C C . TYR A 1 319 ? 10.411 3.530 -1.505 1.00 91.25 319 TYR A C 1
ATOM 2355 O O . TYR A 1 319 ? 10.186 2.365 -1.829 1.00 91.25 319 TYR A O 1
ATOM 2363 N N . LYS A 1 320 ? 10.272 3.968 -0.242 1.00 86.62 320 LYS A N 1
ATOM 2364 C CA . LYS A 1 320 ? 9.892 3.134 0.918 1.00 86.62 320 LYS A CA 1
ATOM 2365 C C . LYS A 1 320 ? 8.535 3.517 1.518 1.00 86.62 320 LYS A C 1
ATOM 2367 O O . LYS A 1 320 ? 8.386 3.585 2.740 1.00 86.62 320 LYS A O 1
ATOM 2372 N N . GLY A 1 321 ? 7.543 3.813 0.674 1.00 80.56 321 GLY A N 1
ATOM 2373 C CA . GLY A 1 321 ? 6.171 4.074 1.131 1.00 80.56 321 GLY A CA 1
ATOM 2374 C C . GLY A 1 321 ? 5.670 2.943 2.036 1.00 80.56 321 GLY A C 1
ATOM 2375 O O . GLY A 1 321 ? 5.849 1.768 1.703 1.00 80.56 321 GLY A O 1
ATOM 2376 N N . GLY A 1 322 ? 5.133 3.289 3.213 1.00 74.94 322 GLY A N 1
ATOM 2377 C CA . GLY A 1 322 ? 4.646 2.312 4.198 1.00 74.94 322 GLY A CA 1
ATOM 2378 C C . GLY A 1 322 ? 5.719 1.341 4.714 1.00 74.94 322 GLY A C 1
ATOM 2379 O O . GLY A 1 322 ? 5.387 0.239 5.146 1.00 74.94 322 GLY A O 1
ATOM 2380 N N . GLY A 1 323 ? 7.006 1.699 4.602 1.00 80.94 323 GLY A N 1
ATOM 2381 C CA . GLY A 1 323 ? 8.132 0.834 4.968 1.00 80.94 323 GLY A CA 1
ATOM 2382 C C . GLY A 1 323 ? 8.348 -0.359 4.029 1.00 80.94 323 GLY A C 1
ATOM 2383 O O . GLY A 1 323 ? 9.060 -1.291 4.391 1.00 80.94 323 GLY A O 1
ATOM 2384 N N . LYS A 1 324 ? 7.723 -0.372 2.845 1.00 81.00 3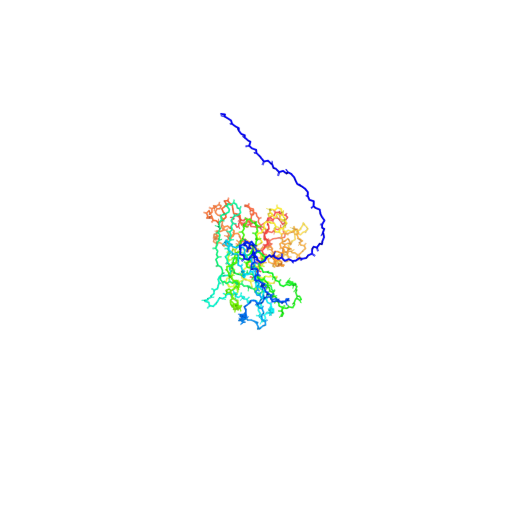24 LYS A N 1
ATOM 2385 C CA . LYS A 1 324 ? 7.821 -1.477 1.878 1.00 81.00 324 LYS A CA 1
ATOM 2386 C C . LYS A 1 324 ? 9.023 -1.314 0.943 1.00 81.00 324 LYS A C 1
ATOM 2388 O O . LYS A 1 324 ? 9.425 -0.200 0.628 1.00 81.00 324 LYS A O 1
ATOM 2393 N N . GLU A 1 325 ? 9.589 -2.423 0.469 1.00 84.94 325 GLU A N 1
ATOM 2394 C CA . GLU A 1 325 ? 10.802 -2.440 -0.380 1.00 84.94 325 GLU A CA 1
ATOM 2395 C C . GLU A 1 325 ? 10.542 -2.873 -1.834 1.00 84.94 325 GLU A C 1
ATOM 2397 O O . GLU A 1 325 ? 11.441 -2.902 -2.683 1.00 84.94 325 GLU A O 1
ATOM 2402 N N . ASP A 1 326 ? 9.298 -3.227 -2.125 1.00 84.19 326 ASP A N 1
ATOM 2403 C CA . ASP A 1 326 ? 8.817 -3.797 -3.375 1.00 84.19 326 ASP A CA 1
ATOM 2404 C C . ASP A 1 326 ? 8.076 -2.782 -4.255 1.00 84.19 326 ASP A C 1
ATOM 2406 O O . ASP A 1 326 ? 7.273 -3.171 -5.098 1.00 84.19 326 ASP A O 1
ATOM 2410 N N . TRP A 1 327 ? 8.386 -1.492 -4.103 1.00 96.88 327 TRP A N 1
ATOM 2411 C CA . TRP A 1 327 ? 7.990 -0.432 -5.033 1.00 96.88 327 TRP A CA 1
ATOM 2412 C C . TRP A 1 327 ? 8.809 -0.486 -6.323 1.00 96.88 327 TRP A C 1
ATOM 2414 O O . TRP A 1 327 ? 9.971 -0.894 -6.300 1.00 96.88 327 TRP A O 1
ATOM 2424 N N . TYR A 1 328 ? 8.221 -0.100 -7.456 1.00 98.44 328 TYR A N 1
ATOM 2425 C CA . TYR A 1 328 ? 8.860 -0.155 -8.773 1.00 98.44 328 TYR A CA 1
ATOM 2426 C C . TYR A 1 328 ? 8.244 0.799 -9.798 1.00 98.44 328 TYR A C 1
ATOM 2428 O O . TYR A 1 328 ? 7.178 1.372 -9.588 1.00 98.44 328 TYR A O 1
ATOM 2436 N N . LEU A 1 329 ? 8.947 0.979 -10.921 1.00 98.31 329 LEU A N 1
ATOM 2437 C CA . LEU A 1 329 ? 8.448 1.723 -12.073 1.00 98.31 329 LEU A CA 1
ATOM 2438 C C . LEU A 1 329 ? 7.474 0.814 -12.853 1.00 98.31 329 LEU A C 1
ATOM 2440 O O . LEU A 1 329 ? 7.878 -0.288 -13.253 1.00 98.31 329 LEU A O 1
ATOM 2444 N N . PRO A 1 330 ? 6.214 1.230 -13.077 1.00 98.19 330 PRO A N 1
ATOM 2445 C CA . PRO A 1 330 ? 5.199 0.395 -13.717 1.00 98.19 330 PRO A CA 1
ATOM 2446 C C . PRO A 1 330 ? 5.650 -0.081 -15.094 1.00 98.19 330 PRO A C 1
ATOM 2448 O O . PRO A 1 330 ? 6.344 0.646 -15.797 1.00 98.19 330 PRO A O 1
ATOM 2451 N N . SER A 1 331 ? 5.247 -1.278 -15.504 1.00 97.69 331 SER A N 1
ATOM 2452 C CA . SER A 1 331 ? 5.285 -1.703 -16.908 1.00 97.69 331 SER A CA 1
ATOM 2453 C C . SER A 1 331 ? 4.293 -0.895 -17.749 1.00 97.69 331 SER A C 1
ATOM 2455 O O . SER A 1 331 ? 3.458 -0.149 -17.226 1.00 97.69 331 SER A O 1
ATOM 2457 N N . ARG A 1 332 ? 4.371 -1.039 -19.075 1.00 94.31 332 ARG A N 1
ATOM 2458 C CA . ARG A 1 332 ? 3.458 -0.364 -20.004 1.00 94.31 332 ARG A CA 1
ATOM 2459 C C . ARG A 1 332 ? 1.981 -0.567 -19.644 1.00 94.31 332 ARG A C 1
ATOM 2461 O O . ARG A 1 332 ? 1.242 0.416 -19.583 1.00 94.31 332 ARG A O 1
ATOM 2468 N N . ASP A 1 333 ? 1.547 -1.806 -19.414 1.00 93.88 333 ASP A N 1
ATOM 2469 C CA . ASP A 1 333 ? 0.127 -2.098 -19.203 1.00 93.88 333 ASP A CA 1
ATOM 2470 C C . ASP A 1 333 ? -0.325 -1.669 -17.791 1.00 93.88 333 ASP A C 1
ATOM 2472 O O . ASP A 1 333 ? -1.444 -1.186 -17.631 1.00 93.88 333 ASP A O 1
ATOM 2476 N N . GLU A 1 334 ? 0.558 -1.722 -16.784 1.00 96.75 334 GLU A N 1
ATOM 2477 C CA . GLU A 1 334 ? 0.285 -1.206 -15.428 1.00 96.75 334 GLU A CA 1
ATOM 2478 C C . GLU A 1 334 ? 0.134 0.319 -15.400 1.00 96.75 334 GLU A C 1
ATOM 2480 O O . GLU A 1 334 ? -0.746 0.836 -14.708 1.00 96.75 334 GLU A O 1
ATOM 2485 N N . LEU A 1 335 ? 0.960 1.044 -16.166 1.00 94.06 335 LEU A N 1
ATOM 2486 C CA . LEU A 1 335 ? 0.848 2.498 -16.300 1.00 94.06 335 LEU A CA 1
ATOM 2487 C C . LEU A 1 335 ? -0.423 2.891 -17.062 1.00 94.06 335 LEU A C 1
ATOM 2489 O O . LEU A 1 335 ? -1.053 3.899 -16.747 1.00 94.06 335 LEU A O 1
ATOM 2493 N N . ASN A 1 336 ? -0.833 2.084 -18.042 1.00 89.50 336 ASN A N 1
ATOM 2494 C CA . ASN A 1 336 ? -2.097 2.286 -18.741 1.00 89.50 336 ASN A CA 1
ATOM 2495 C C . ASN A 1 336 ? -3.307 2.087 -17.807 1.00 89.50 336 ASN A C 1
ATOM 2497 O O . ASN A 1 336 ? -4.226 2.900 -17.850 1.00 89.50 336 ASN A O 1
ATOM 2501 N N . GLN A 1 337 ? -3.284 1.088 -16.912 1.00 90.31 337 GLN A N 1
ATOM 2502 C CA . GLN A 1 337 ? -4.307 0.935 -15.861 1.00 90.31 337 GLN A CA 1
ATOM 2503 C C . GLN A 1 337 ? -4.341 2.129 -14.902 1.00 90.31 337 GLN A C 1
ATOM 2505 O O . GLN A 1 337 ? -5.414 2.602 -14.531 1.00 90.31 337 GLN A O 1
ATOM 2510 N N . LEU A 1 338 ? -3.174 2.674 -14.554 1.00 90.25 338 LEU A N 1
ATOM 2511 C CA . LEU A 1 338 ? -3.100 3.862 -13.710 1.00 90.25 338 LEU A CA 1
ATOM 2512 C C . LEU A 1 338 ? -3.704 5.092 -14.406 1.00 90.25 338 LEU A C 1
ATOM 2514 O O . LEU A 1 338 ? -4.454 5.836 -13.779 1.00 90.25 338 LEU A O 1
ATOM 2518 N N . CYS A 1 339 ? -3.453 5.269 -15.708 1.00 86.00 339 CYS A N 1
ATOM 2519 C CA . CYS A 1 339 ? -4.113 6.303 -16.512 1.00 86.00 339 CYS A CA 1
ATOM 2520 C C . CYS A 1 339 ? -5.639 6.153 -16.477 1.00 86.00 339 CYS A C 1
ATOM 2522 O O . CYS A 1 339 ? -6.331 7.119 -16.171 1.00 86.00 339 CYS A O 1
ATOM 2524 N N . ILE A 1 340 ? -6.160 4.944 -16.722 1.00 80.31 340 ILE A N 1
ATOM 2525 C CA . ILE A 1 340 ? -7.606 4.656 -16.705 1.00 80.31 340 ILE A CA 1
ATOM 2526 C C . ILE A 1 340 ? -8.216 5.072 -15.359 1.00 80.31 340 ILE A C 1
ATOM 2528 O O . ILE A 1 340 ? -9.184 5.833 -15.316 1.00 80.31 340 ILE A O 1
ATOM 2532 N N . TYR A 1 341 ? -7.602 4.639 -14.254 1.00 80.81 341 TYR A N 1
ATOM 2533 C CA . TYR A 1 341 ? -8.067 4.948 -12.903 1.00 80.81 341 TYR A CA 1
ATOM 2534 C C . TYR A 1 341 ? -8.019 6.447 -12.562 1.00 80.81 341 TYR A C 1
ATOM 2536 O O . TYR A 1 341 ? -8.903 6.961 -11.865 1.00 80.81 341 TYR A O 1
ATOM 2544 N N . VAL A 1 342 ? -6.976 7.160 -12.996 1.00 75.81 342 VAL A N 1
ATOM 2545 C CA . VAL A 1 342 ? -6.823 8.590 -12.690 1.00 75.81 342 VAL A CA 1
ATOM 2546 C C . VAL A 1 342 ? -7.752 9.449 -13.535 1.00 75.81 342 VAL A C 1
ATOM 2548 O O . VAL A 1 342 ? -8.347 10.383 -13.003 1.00 75.81 342 VAL A O 1
ATOM 2551 N N . GLN A 1 343 ? -7.905 9.119 -14.815 1.00 71.25 343 GLN A N 1
ATOM 2552 C CA . GLN A 1 343 ? -8.779 9.860 -15.719 1.00 71.25 343 GLN A CA 1
ATOM 2553 C C . GLN A 1 343 ? -10.267 9.582 -15.444 1.00 71.25 343 GLN A C 1
ATOM 2555 O O . GLN A 1 343 ? -11.108 10.402 -15.795 1.00 71.25 343 GLN A O 1
ATOM 2560 N N . GLY A 1 344 ? -10.610 8.452 -14.808 1.00 61.66 344 GLY A N 1
ATOM 2561 C CA . GLY A 1 344 ? -12.008 8.050 -14.603 1.00 61.66 344 GLY A CA 1
ATOM 2562 C C . GLY A 1 344 ? -12.715 7.695 -15.916 1.00 61.66 344 GLY A C 1
ATOM 2563 O O . GLY A 1 344 ? -13.933 7.811 -16.021 1.00 61.66 344 GLY A O 1
ATOM 2564 N N . LEU A 1 345 ? -11.944 7.308 -16.936 1.00 57.88 345 LEU A N 1
ATOM 2565 C CA . LEU A 1 345 ? -12.412 7.089 -18.303 1.00 57.88 345 LEU A CA 1
ATOM 2566 C C . LEU A 1 345 ? -12.424 5.600 -18.659 1.00 57.88 345 LEU A C 1
ATOM 2568 O O . LEU A 1 345 ? -11.862 4.762 -17.960 1.00 57.88 345 LEU A O 1
ATOM 2572 N N . GLY A 1 346 ? -13.097 5.268 -19.762 1.00 58.75 346 GLY A N 1
ATOM 2573 C CA . GLY A 1 346 ? -13.086 3.918 -20.321 1.00 58.75 346 GLY A CA 1
ATOM 2574 C C . GLY A 1 346 ? -11.768 3.573 -21.022 1.00 58.75 346 GLY A C 1
ATOM 2575 O O . GLY A 1 346 ? -10.749 4.256 -20.893 1.00 58.75 346 GLY A O 1
ATOM 2576 N N . VAL A 1 347 ? -11.810 2.523 -21.838 1.00 63.94 347 VAL A N 1
ATOM 2577 C CA . VAL A 1 347 ? -10.716 2.134 -22.735 1.00 63.94 347 VAL A CA 1
ATOM 2578 C C . VAL A 1 347 ? -11.159 2.171 -24.193 1.00 63.94 347 VAL A C 1
ATOM 2580 O O . VAL A 1 347 ? -12.344 2.010 -24.488 1.00 63.94 347 VAL A O 1
ATOM 2583 N N . ASP A 1 348 ? -10.217 2.370 -25.117 1.00 67.56 348 ASP A N 1
ATOM 2584 C CA . ASP A 1 348 ? -10.475 2.186 -26.544 1.00 67.56 348 ASP A CA 1
ATOM 2585 C C . ASP A 1 348 ? -10.596 0.692 -26.896 1.00 67.56 348 ASP A C 1
ATOM 2587 O O . ASP A 1 348 ? -10.454 -0.197 -26.052 1.00 67.56 348 ASP A O 1
ATOM 2591 N N . ALA A 1 349 ? -10.832 0.398 -28.176 1.00 67.19 349 ALA A N 1
ATOM 2592 C CA . ALA A 1 349 ? -10.939 -0.974 -28.675 1.00 67.19 349 ALA A CA 1
ATOM 2593 C C . ALA A 1 349 ? -9.679 -1.839 -28.439 1.00 67.19 349 ALA A C 1
ATOM 2595 O O . ALA A 1 349 ? -9.749 -3.056 -28.594 1.00 67.19 349 ALA A O 1
ATOM 2596 N N . ASN A 1 350 ? -8.546 -1.234 -28.069 1.00 64.81 350 ASN A N 1
ATOM 2597 C CA . ASN A 1 350 ? -7.280 -1.903 -27.778 1.00 64.81 350 ASN A CA 1
ATOM 2598 C C . ASN A 1 350 ? -6.955 -1.927 -26.274 1.00 64.81 350 ASN A C 1
ATOM 2600 O O . ASN A 1 350 ? -5.839 -2.289 -25.904 1.00 64.81 350 ASN A O 1
ATOM 2604 N N . GLY A 1 351 ? -7.890 -1.532 -25.401 1.00 63.94 351 GLY A N 1
ATOM 2605 C CA . GLY A 1 351 ? -7.665 -1.504 -23.955 1.00 63.94 351 GLY A CA 1
ATOM 2606 C C . GLY A 1 351 ? -6.827 -0.312 -23.478 1.00 63.94 351 GLY A C 1
ATOM 2607 O O . GLY A 1 351 ? -6.413 -0.282 -22.321 1.00 63.94 351 GLY A O 1
ATOM 2608 N N . LYS A 1 352 ? -6.553 0.668 -24.344 1.00 73.38 352 LYS A N 1
ATOM 2609 C CA . LYS A 1 352 ? -5.781 1.866 -24.002 1.00 73.38 352 LYS A CA 1
ATOM 2610 C C . LYS A 1 352 ? -6.685 2.891 -23.323 1.00 73.38 352 LYS A C 1
ATOM 2612 O O . LYS A 1 352 ? -7.820 3.082 -23.750 1.00 73.38 352 LYS A O 1
ATOM 2617 N N . CYS A 1 353 ? -6.163 3.567 -22.302 1.00 74.62 353 CYS A N 1
ATOM 2618 C CA . CYS A 1 353 ? -6.805 4.709 -21.650 1.00 74.62 353 CYS A CA 1
ATOM 2619 C C . CYS A 1 353 ? -7.310 5.701 -22.712 1.00 74.62 353 CYS A C 1
ATOM 2621 O O . CYS A 1 353 ? -6.509 6.206 -23.498 1.00 74.62 353 CYS A O 1
ATOM 2623 N N . ILE A 1 354 ? -8.620 5.952 -22.783 1.00 67.56 354 ILE A N 1
ATOM 2624 C CA . ILE A 1 354 ? -9.156 7.016 -23.644 1.00 67.56 354 ILE A CA 1
ATOM 2625 C C . ILE A 1 354 ? -9.160 8.321 -22.875 1.00 67.56 354 ILE A C 1
ATOM 2627 O O . ILE A 1 354 ? -9.457 8.335 -21.692 1.00 67.56 354 ILE A O 1
ATOM 2631 N N . GLY A 1 355 ? -8.835 9.407 -23.567 1.00 58.03 355 GLY A N 1
ATOM 2632 C CA . GLY A 1 355 ? -9.013 10.766 -23.083 1.00 58.03 355 GLY A CA 1
ATOM 2633 C C . GLY A 1 355 ? -9.824 11.534 -24.106 1.00 58.03 355 GLY A C 1
ATOM 2634 O O . GLY A 1 355 ? -9.341 11.709 -25.223 1.00 58.03 355 GLY A O 1
ATOM 2635 N N . ASP A 1 356 ? -11.010 12.027 -23.750 1.00 49.88 356 ASP A N 1
ATOM 2636 C CA . ASP A 1 356 ? -11.745 12.953 -24.627 1.00 49.88 356 ASP A CA 1
ATOM 2637 C C . ASP A 1 356 ? -11.124 14.363 -24.606 1.00 49.88 356 ASP A C 1
ATOM 2639 O O . ASP A 1 356 ? -11.585 15.268 -25.301 1.00 49.88 356 ASP A O 1
ATOM 2643 N N . GLY A 1 357 ? -10.127 14.606 -23.741 1.00 48.69 357 GLY A N 1
ATOM 2644 C CA . GLY A 1 357 ? -9.739 15.961 -23.335 1.00 48.69 357 GLY A CA 1
ATOM 2645 C C . GLY A 1 357 ? -10.893 16.734 -22.672 1.00 48.69 357 GLY A C 1
ATOM 2646 O O . GLY A 1 357 ? -10.733 17.900 -22.314 1.00 48.69 357 GLY A O 1
ATOM 2647 N N . ILE A 1 358 ? -12.055 16.090 -22.516 1.00 41.62 358 ILE A N 1
ATOM 2648 C CA . ILE A 1 358 ? -13.249 16.601 -21.871 1.00 41.62 358 ILE A CA 1
ATOM 2649 C C . ILE A 1 358 ? -13.212 16.126 -20.431 1.00 41.62 358 ILE A C 1
ATOM 2651 O O . ILE A 1 358 ? -13.375 14.950 -20.121 1.00 41.62 358 ILE A O 1
ATOM 2655 N N . TRP A 1 359 ? -13.013 17.114 -19.575 1.00 39.50 359 TRP A N 1
ATOM 2656 C CA . TRP A 1 359 ? -13.597 17.221 -18.253 1.00 39.50 359 TRP A CA 1
ATOM 2657 C C . TRP A 1 359 ? -14.941 16.496 -18.120 1.00 39.50 359 TRP A C 1
ATOM 2659 O O . TRP A 1 359 ? -15.994 17.076 -18.392 1.00 39.50 359 TRP A O 1
ATOM 2669 N N . LEU A 1 360 ? -14.926 15.251 -17.643 1.00 38.09 360 LEU A N 1
ATOM 2670 C CA . LEU A 1 360 ? -16.096 14.676 -16.991 1.00 38.09 360 LEU A CA 1
ATOM 2671 C C . LEU A 1 360 ? -16.129 15.251 -15.579 1.00 38.09 360 LEU A C 1
ATOM 2673 O O . LEU A 1 360 ? -15.624 14.664 -14.628 1.00 38.09 360 LEU A O 1
ATOM 2677 N N . GLY A 1 361 ? -16.652 16.472 -15.481 1.00 35.03 361 GLY A N 1
ATOM 2678 C CA . GLY A 1 361 ? -17.044 17.057 -14.212 1.00 35.03 361 GLY A CA 1
ATOM 2679 C C . GLY A 1 361 ? -18.172 16.231 -13.605 1.00 35.03 361 GLY A C 1
ATOM 2680 O O . GLY A 1 361 ? -19.339 16.554 -13.790 1.00 35.03 361 GLY A O 1
ATOM 2681 N N . GLU A 1 362 ? -17.815 15.179 -12.883 1.00 35.50 362 GLU A N 1
ATOM 2682 C CA . GLU A 1 362 ? -18.514 14.822 -11.659 1.00 35.50 362 GLU A CA 1
ATOM 2683 C C . GLU A 1 362 ? -17.571 15.146 -10.509 1.00 35.50 362 GLU A C 1
ATOM 2685 O O . GLU A 1 362 ? -16.407 14.741 -10.492 1.00 35.50 362 GLU A O 1
ATOM 2690 N N . GLU A 1 363 ? -18.061 15.980 -9.597 1.00 34.78 363 GLU A N 1
ATOM 2691 C CA . GLU A 1 363 ? -17.340 16.387 -8.404 1.00 34.78 363 GLU A CA 1
ATOM 2692 C C . GLU A 1 363 ? -16.920 15.133 -7.629 1.00 34.78 363 GLU A C 1
ATOM 2694 O O . GLU A 1 363 ? -17.729 14.467 -6.985 1.00 34.78 363 GLU A O 1
ATOM 2699 N N . HIS A 1 364 ? -15.620 14.832 -7.647 1.00 36.09 364 HIS A N 1
ATOM 2700 C CA . HIS A 1 364 ? -15.010 14.182 -6.498 1.00 36.09 364 HIS A CA 1
ATOM 2701 C C . HIS A 1 364 ? -15.332 15.069 -5.275 1.00 36.09 364 HIS A C 1
ATOM 2703 O O . HIS A 1 364 ? -15.309 16.293 -5.440 1.00 36.09 364 HIS A O 1
ATOM 2709 N N . PRO A 1 365 ? -15.596 14.535 -4.063 1.00 34.03 365 PRO A N 1
ATOM 2710 C CA . PRO A 1 365 ? -16.038 15.313 -2.885 1.00 34.03 365 PRO A CA 1
ATOM 2711 C C . PRO A 1 365 ? -15.068 16.404 -2.389 1.00 34.03 365 PRO A C 1
ATOM 2713 O O . PRO A 1 365 ? -15.210 16.951 -1.301 1.00 34.03 365 PRO A O 1
ATOM 2716 N N . GLN A 1 366 ? -14.042 16.712 -3.168 1.00 36.12 366 GLN A N 1
ATOM 2717 C CA . GLN 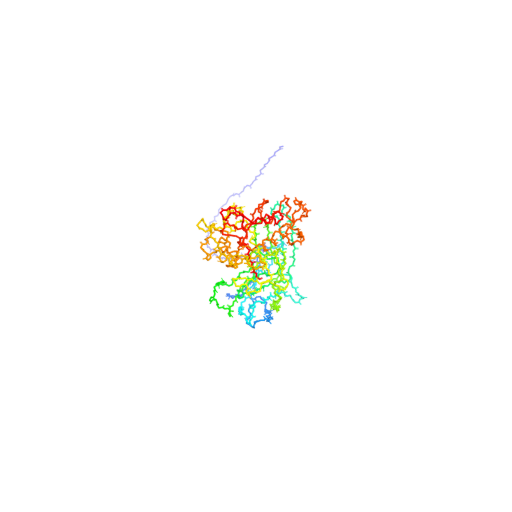A 1 366 ? -13.046 17.736 -2.950 1.00 36.12 366 GLN A CA 1
ATOM 2718 C C . GLN A 1 366 ? -13.059 18.608 -4.208 1.00 36.12 366 GLN A C 1
ATOM 2720 O O . GLN A 1 366 ? -12.320 18.368 -5.160 1.00 36.12 366 GLN A O 1
ATOM 2725 N N . GLY A 1 367 ? -13.986 19.568 -4.229 1.00 27.17 367 GLY A N 1
ATOM 2726 C CA . GLY A 1 367 ? -14.234 20.451 -5.362 1.00 27.17 367 GLY A CA 1
ATOM 2727 C C . GLY A 1 367 ? -12.964 21.138 -5.864 1.00 27.17 367 GLY A C 1
ATOM 2728 O O . GLY A 1 367 ? -12.320 21.906 -5.151 1.00 27.17 367 GLY A O 1
ATOM 2729 N N . GLY A 1 368 ? -12.633 20.879 -7.123 1.00 30.56 368 GLY A N 1
ATOM 2730 C CA . GLY A 1 368 ? -11.546 21.527 -7.838 1.00 30.56 368 GLY A CA 1
ATOM 2731 C C . GLY A 1 368 ? -11.505 21.026 -9.271 1.00 30.56 368 GLY A C 1
ATOM 2732 O O . GLY A 1 368 ? -11.200 19.865 -9.521 1.00 30.56 368 GLY A O 1
ATOM 2733 N N . ASN A 1 369 ? -11.815 21.905 -10.223 1.00 38.56 369 ASN A N 1
ATOM 2734 C CA . ASN A 1 369 ? -11.657 21.619 -11.643 1.00 38.56 369 ASN A CA 1
ATOM 2735 C C . ASN A 1 369 ? -10.139 21.574 -12.016 1.00 38.56 369 ASN A C 1
ATOM 2737 O O . ASN A 1 369 ? -9.658 22.507 -12.648 1.00 38.56 369 ASN A O 1
ATOM 2741 N N . THR A 1 370 ? -9.393 20.513 -11.649 1.00 38.97 370 THR A N 1
ATOM 2742 C CA . THR A 1 370 ? -8.208 19.909 -12.348 1.00 38.97 370 THR A CA 1
ATOM 2743 C C . THR A 1 370 ? -8.025 18.457 -11.903 1.00 38.97 370 THR A C 1
ATOM 2745 O O . THR A 1 370 ? -8.276 18.162 -10.738 1.00 38.97 370 THR A O 1
ATOM 2748 N N . ILE A 1 371 ? -7.658 17.525 -12.803 1.00 49.75 371 ILE A N 1
ATOM 2749 C CA . ILE A 1 371 ? -7.425 16.106 -12.460 1.00 49.75 371 ILE A CA 1
ATOM 2750 C C . ILE A 1 371 ? -6.297 16.052 -11.427 1.00 49.75 371 ILE A C 1
ATOM 2752 O O . ILE A 1 371 ? -5.118 16.061 -11.749 1.00 49.75 371 ILE A O 1
ATOM 2756 N N . THR A 1 372 ? -6.661 16.035 -10.150 1.00 49.12 372 THR A N 1
ATOM 2757 C CA . THR A 1 372 ? -5.727 16.199 -9.035 1.00 49.12 372 THR A CA 1
ATOM 2758 C C . THR A 1 372 ? -5.776 14.991 -8.110 1.00 49.12 372 THR A C 1
ATOM 2760 O O . THR A 1 372 ? -5.725 15.123 -6.894 1.00 49.12 372 THR A O 1
ATOM 2763 N N . LYS A 1 373 ? -5.683 13.772 -8.672 1.00 58.88 373 LYS A N 1
ATOM 2764 C CA . LYS A 1 373 ? -5.161 12.603 -7.919 1.00 58.88 373 LYS A CA 1
ATOM 2765 C C . LYS A 1 373 ? -3.639 12.696 -7.696 1.00 58.88 373 LYS A C 1
ATOM 2767 O O . LYS A 1 373 ? -2.935 11.690 -7.660 1.00 58.88 373 LYS A O 1
ATOM 2772 N N . GLY A 1 374 ? -3.122 13.920 -7.597 1.00 64.25 374 GLY A N 1
ATOM 2773 C CA . GLY A 1 374 ? -1.713 14.209 -7.409 1.00 64.25 374 GLY A CA 1
ATOM 2774 C C . GLY A 1 374 ? -0.831 13.959 -8.629 1.00 64.25 374 GLY A C 1
ATOM 2775 O O . GLY A 1 374 ? 0.355 13.805 -8.404 1.00 64.25 374 GLY A O 1
ATOM 2776 N N . PHE A 1 375 ? -1.330 13.922 -9.868 1.00 77.56 375 PHE A N 1
ATOM 2777 C CA . PHE A 1 375 ? -0.501 13.787 -11.083 1.00 77.56 375 PHE A CA 1
ATOM 2778 C C . PHE A 1 375 ? -0.233 15.153 -11.740 1.00 77.56 375 PHE A C 1
ATOM 2780 O O . PHE A 1 375 ? -0.944 16.121 -11.465 1.00 77.56 375 PHE A O 1
ATOM 2787 N N . GLU A 1 376 ? 0.826 15.272 -12.537 1.00 76.25 376 GLU A N 1
ATOM 2788 C CA . GLU A 1 376 ? 1.049 16.419 -13.430 1.00 76.25 376 GLU A CA 1
ATOM 2789 C C . GLU A 1 376 ? 0.185 16.346 -14.697 1.00 76.25 376 GLU A C 1
ATOM 2791 O O . GLU A 1 376 ? 0.083 15.298 -15.348 1.00 76.25 376 GLU A O 1
ATOM 2796 N N . ASP A 1 377 ? -0.430 17.483 -15.036 1.00 65.25 377 ASP A N 1
ATOM 2797 C CA . ASP A 1 377 ? -1.341 17.639 -16.169 1.00 65.25 377 ASP A CA 1
ATOM 2798 C C . ASP A 1 377 ? -0.589 17.578 -17.510 1.00 65.25 377 ASP A C 1
ATOM 2800 O O . ASP A 1 377 ? 0.429 18.238 -17.698 1.00 65.25 377 ASP A O 1
ATOM 2804 N N . ASN A 1 378 ? -1.164 16.881 -18.499 1.00 68.88 378 ASN A N 1
ATOM 2805 C CA . ASN A 1 378 ? -0.749 16.938 -19.911 1.00 68.88 378 ASN A CA 1
ATOM 2806 C C . ASN A 1 378 ? 0.716 16.582 -20.218 1.00 68.88 378 ASN A C 1
ATOM 2808 O O . ASN A 1 378 ? 1.269 17.102 -21.188 1.00 68.88 378 ASN A O 1
ATOM 2812 N N . ASP A 1 379 ? 1.317 15.668 -19.460 1.00 81.50 379 ASP A N 1
ATOM 2813 C CA . ASP A 1 379 ? 2.711 15.273 -19.680 1.00 81.50 379 ASP A CA 1
ATOM 2814 C C . ASP A 1 379 ? 2.898 13.742 -19.747 1.00 81.50 379 ASP A C 1
ATOM 2816 O O . ASP A 1 379 ? 1.956 12.945 -19.611 1.00 81.50 379 ASP A O 1
ATOM 2820 N N . TYR A 1 380 ? 4.126 13.332 -20.048 1.00 89.50 380 TYR A N 1
ATOM 2821 C CA . TYR A 1 380 ? 4.554 11.955 -20.206 1.00 89.50 380 TYR A CA 1
ATOM 2822 C C . TYR A 1 380 ? 5.048 11.358 -18.896 1.00 89.50 380 TYR A C 1
ATOM 2824 O O . TYR A 1 380 ? 5.771 11.990 -18.125 1.00 89.50 380 TYR A O 1
ATOM 2832 N N . TYR A 1 381 ? 4.733 10.077 -18.718 1.00 92.88 381 TYR A N 1
ATOM 2833 C CA . TYR A 1 381 ? 5.220 9.262 -17.615 1.00 92.88 381 TYR A CA 1
ATOM 2834 C C . TYR A 1 381 ? 6.027 8.105 -18.156 1.00 92.88 381 TYR A C 1
ATOM 2836 O O . TYR A 1 381 ? 5.597 7.417 -19.088 1.00 92.88 381 TYR A O 1
ATOM 2844 N N . TRP A 1 382 ? 7.192 7.880 -17.566 1.00 96.50 382 TRP A N 1
ATOM 2845 C CA . TRP A 1 382 ? 7.981 6.700 -17.864 1.00 96.50 382 TRP A CA 1
ATOM 2846 C C . TRP A 1 382 ? 7.269 5.433 -17.403 1.00 96.50 382 TRP A C 1
ATOM 2848 O O . TRP A 1 382 ? 6.682 5.387 -16.323 1.00 96.50 382 TRP A O 1
ATOM 2858 N N . ASN A 1 383 ? 7.401 4.381 -18.205 1.00 96.00 383 ASN A N 1
ATOM 2859 C CA . ASN A 1 383 ? 7.229 3.011 -17.747 1.00 96.00 383 ASN A CA 1
ATOM 2860 C C . ASN A 1 383 ? 8.565 2.254 -17.860 1.00 96.00 383 ASN A C 1
ATOM 2862 O O . ASN A 1 383 ? 9.532 2.730 -18.459 1.00 96.00 383 ASN A O 1
ATOM 2866 N N . SER A 1 384 ? 8.637 1.083 -17.242 1.00 97.75 384 SER A N 1
ATOM 2867 C CA . SER A 1 384 ? 9.826 0.236 -17.187 1.00 97.75 384 SER A CA 1
ATOM 2868 C C . SER A 1 384 ? 10.004 -0.650 -18.416 1.00 97.75 384 SER A C 1
ATOM 2870 O O . SER A 1 384 ? 10.983 -1.387 -18.477 1.00 97.75 384 SER A O 1
ATOM 2872 N N . THR A 1 385 ? 9.097 -0.594 -19.392 1.00 96.38 385 THR A N 1
ATOM 2873 C CA . THR A 1 385 ? 9.210 -1.391 -20.609 1.00 96.38 385 THR A CA 1
ATOM 2874 C C . THR A 1 385 ? 10.202 -0.740 -21.578 1.00 96.38 385 THR A C 1
ATOM 2876 O O . THR A 1 385 ? 9.986 0.354 -22.107 1.00 96.38 385 THR A O 1
ATOM 2879 N N . GLU A 1 386 ? 11.317 -1.424 -21.811 1.00 95.75 386 GLU A N 1
ATOM 2880 C CA . GLU A 1 386 ? 12.308 -1.052 -22.814 1.00 95.75 386 GLU A CA 1
ATOM 2881 C C . GLU A 1 386 ? 11.795 -1.373 -24.220 1.00 95.75 386 GLU A C 1
ATOM 2883 O O . GLU A 1 386 ? 11.237 -2.445 -24.458 1.00 95.75 386 GLU A O 1
ATOM 2888 N N . LEU A 1 387 ? 12.013 -0.456 -25.166 1.00 93.12 387 LEU A N 1
ATOM 2889 C CA . LEU A 1 387 ? 11.688 -0.691 -26.571 1.00 93.12 387 LEU A CA 1
ATOM 2890 C C . LEU A 1 387 ? 12.918 -1.082 -27.391 1.00 93.12 387 LEU A C 1
ATOM 2892 O O . LEU A 1 387 ? 12.844 -1.980 -28.226 1.00 93.12 387 LEU A O 1
ATOM 2896 N N . ALA A 1 388 ? 14.022 -0.365 -27.194 1.00 91.25 388 ALA A N 1
ATOM 2897 C CA . ALA A 1 388 ? 15.267 -0.562 -27.922 1.00 91.25 388 ALA A CA 1
ATOM 2898 C C . ALA A 1 388 ? 16.459 -0.060 -27.096 1.00 91.25 388 ALA A C 1
ATOM 2900 O O . ALA A 1 388 ? 16.299 0.570 -26.047 1.00 91.25 388 ALA A O 1
ATOM 2901 N N . SER A 1 389 ? 17.671 -0.287 -27.604 1.00 89.94 389 SER A N 1
ATOM 2902 C CA . SER A 1 389 ? 18.917 0.131 -26.954 1.00 89.94 389 SER A CA 1
ATOM 2903 C C . SER A 1 389 ? 18.956 1.621 -26.599 1.00 89.94 389 SER A C 1
ATOM 2905 O O . SER A 1 389 ? 19.501 1.973 -25.556 1.00 89.94 389 SER A O 1
ATOM 2907 N N . ASP A 1 390 ? 18.341 2.479 -27.414 1.00 89.31 390 ASP A N 1
ATOM 2908 C CA . ASP A 1 390 ? 18.305 3.938 -27.263 1.00 89.31 390 ASP A CA 1
ATOM 2909 C C . ASP A 1 390 ? 16.934 4.514 -26.864 1.00 89.31 390 ASP A C 1
ATOM 2911 O O . ASP A 1 390 ? 16.810 5.722 -26.632 1.00 89.31 390 ASP A O 1
ATOM 2915 N N . ALA A 1 391 ? 15.913 3.661 -26.723 1.00 90.88 391 ALA A N 1
ATOM 2916 C CA . ALA A 1 391 ? 14.534 4.088 -26.517 1.00 90.88 391 ALA A CA 1
ATOM 2917 C C . ALA A 1 391 ? 13.830 3.345 -25.372 1.00 90.88 391 ALA A C 1
ATOM 2919 O O . ALA A 1 391 ? 13.736 2.115 -25.357 1.00 90.88 391 ALA A O 1
ATOM 2920 N N . GLY A 1 392 ? 13.273 4.123 -24.443 1.00 90.00 392 GLY A N 1
ATOM 2921 C CA . GLY A 1 392 ? 12.268 3.665 -23.483 1.00 90.00 392 GLY A CA 1
ATOM 2922 C C . GLY A 1 392 ? 10.850 3.960 -23.979 1.00 90.00 392 GLY A C 1
ATOM 2923 O O . GLY A 1 392 ? 10.655 4.693 -24.955 1.00 90.00 392 GLY A O 1
ATOM 2924 N N . GLN A 1 393 ? 9.848 3.417 -23.288 1.00 92.56 393 GLN A N 1
ATOM 2925 C CA . GLN A 1 393 ? 8.448 3.764 -23.525 1.00 92.56 393 GLN A CA 1
ATOM 2926 C C . GLN A 1 393 ? 7.940 4.747 -22.468 1.00 92.56 393 GLN A C 1
ATOM 2928 O O . GLN A 1 393 ? 8.155 4.566 -21.269 1.00 92.56 393 GLN A O 1
ATOM 2933 N N . SER A 1 394 ? 7.204 5.762 -22.910 1.00 91.94 394 SER A N 1
ATOM 2934 C CA . SER A 1 394 ? 6.435 6.637 -22.023 1.00 91.94 394 SER A CA 1
ATOM 2935 C C . SER A 1 394 ? 4.972 6.695 -22.444 1.00 91.94 394 SER A C 1
ATOM 2937 O O . SER A 1 394 ? 4.618 6.352 -23.572 1.00 91.94 394 SER A O 1
ATOM 2939 N N . LEU A 1 395 ? 4.097 7.082 -21.522 1.00 90.19 395 LEU A N 1
ATOM 2940 C CA . LEU A 1 395 ? 2.663 7.213 -21.755 1.00 90.19 395 LEU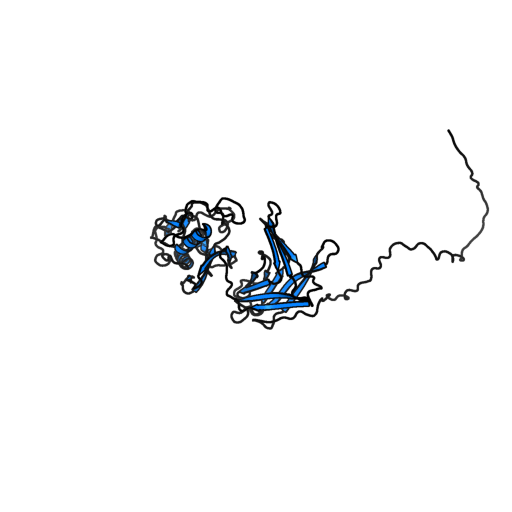 A CA 1
ATOM 2941 C C . LEU A 1 395 ? 2.246 8.660 -21.506 1.00 90.19 395 LEU A C 1
ATOM 2943 O O . LEU A 1 395 ? 2.537 9.213 -20.448 1.00 90.19 395 LEU A O 1
ATOM 2947 N N . TRP A 1 396 ? 1.568 9.262 -22.483 1.00 85.94 396 TRP A N 1
ATOM 2948 C CA . TRP A 1 396 ? 0.907 10.551 -22.319 1.00 85.94 396 TRP A CA 1
ATOM 2949 C C . TRP A 1 396 ? -0.319 10.359 -21.430 1.00 85.94 396 TRP A C 1
ATOM 2951 O O . TRP A 1 396 ? -1.283 9.690 -21.814 1.00 85.94 396 TRP A O 1
ATOM 2961 N N . PHE A 1 397 ? -0.300 10.965 -20.247 1.00 78.50 397 PHE A N 1
ATOM 2962 C CA . PHE A 1 397 ? -1.221 10.604 -19.169 1.00 78.50 397 PHE A CA 1
ATOM 2963 C C . PHE A 1 397 ? -2.672 11.079 -19.363 1.00 78.50 397 PHE A C 1
ATOM 2965 O O . PHE A 1 397 ? -3.576 10.547 -18.731 1.00 78.50 397 PHE A O 1
ATOM 2972 N N . ILE A 1 398 ? -2.916 12.031 -20.272 1.00 73.25 398 ILE A N 1
ATOM 2973 C CA . ILE A 1 398 ? -4.263 12.514 -20.636 1.00 73.25 398 ILE A CA 1
ATOM 2974 C C . ILE A 1 398 ? -5.110 11.486 -21.406 1.00 73.25 398 ILE A C 1
ATOM 2976 O O . ILE A 1 398 ? -6.330 11.526 -21.335 1.00 73.25 398 ILE A O 1
ATOM 2980 N N . ASN A 1 399 ? -4.495 10.627 -22.224 1.00 71.00 399 ASN A N 1
ATOM 2981 C CA . ASN A 1 399 ? -5.223 9.803 -23.204 1.00 71.00 399 ASN A CA 1
ATOM 2982 C C . ASN A 1 399 ? -4.506 8.490 -23.538 1.00 71.00 399 ASN A C 1
ATOM 2984 O O . ASN A 1 399 ? -4.637 7.961 -24.646 1.00 71.00 399 ASN A O 1
ATOM 2988 N N . GLY A 1 400 ? -3.640 8.032 -22.635 1.00 75.81 400 GLY A N 1
ATOM 2989 C CA . GLY A 1 400 ? -2.909 6.780 -22.774 1.00 75.81 400 GLY A CA 1
ATOM 2990 C C . GLY A 1 400 ? -1.895 6.725 -23.912 1.00 75.81 400 GLY A C 1
ATOM 2991 O O . GLY A 1 400 ? -1.344 5.652 -24.157 1.00 75.81 400 GLY A O 1
ATOM 2992 N N . SER A 1 401 ? -1.674 7.804 -24.678 1.00 82.75 401 SER A N 1
ATOM 2993 C CA . SER A 1 401 ? -0.878 7.737 -25.911 1.00 82.75 401 SER A CA 1
ATOM 2994 C C . SER A 1 401 ? 0.563 7.367 -25.637 1.00 82.75 401 SER A C 1
ATOM 2996 O O . SER A 1 401 ? 1.320 8.127 -25.046 1.00 82.75 401 SER A O 1
ATOM 2998 N N . THR A 1 402 ? 0.933 6.170 -26.079 1.00 82.06 402 THR A N 1
ATOM 2999 C CA . THR A 1 402 ? 2.267 5.633 -25.871 1.00 82.06 402 THR A CA 1
ATOM 3000 C C . THR A 1 402 ? 3.243 6.289 -26.838 1.00 82.06 402 THR A C 1
ATOM 3002 O O . THR A 1 402 ? 3.045 6.264 -28.055 1.00 82.06 402 THR A O 1
ATOM 3005 N N . ASN A 1 403 ? 4.315 6.850 -26.298 1.00 84.56 403 ASN A N 1
ATOM 3006 C CA . ASN A 1 403 ? 5.485 7.254 -27.052 1.00 84.56 403 ASN A CA 1
ATOM 3007 C C . ASN A 1 403 ? 6.486 6.090 -27.062 1.00 84.56 403 ASN A C 1
ATOM 3009 O O . ASN A 1 403 ? 7.147 5.801 -26.065 1.00 84.56 403 ASN A O 1
ATOM 3013 N N . ASN A 1 404 ? 6.568 5.418 -28.210 1.00 80.31 404 ASN A N 1
ATOM 3014 C CA . ASN A 1 404 ? 7.417 4.252 -28.455 1.00 80.31 404 ASN A CA 1
ATOM 3015 C C . ASN A 1 404 ? 8.748 4.663 -29.103 1.00 80.31 404 ASN A C 1
ATOM 3017 O O . ASN A 1 404 ? 9.109 4.163 -30.161 1.00 80.31 404 ASN A O 1
ATOM 3021 N N . GLY A 1 405 ? 9.455 5.623 -28.523 1.00 79.81 405 GLY A N 1
ATOM 3022 C CA . GLY A 1 405 ? 10.697 6.132 -29.111 1.00 79.81 405 GLY A CA 1
ATOM 3023 C C . GLY A 1 405 ? 11.349 7.217 -28.275 1.00 79.81 405 GLY A C 1
ATOM 3024 O O . GLY A 1 405 ? 12.075 8.059 -28.799 1.00 79.81 405 GLY A O 1
ATOM 3025 N N . ALA A 1 406 ? 11.033 7.255 -26.984 1.00 89.56 406 ALA A N 1
ATOM 3026 C CA . ALA A 1 406 ? 11.527 8.296 -26.121 1.00 89.56 406 ALA A CA 1
ATOM 3027 C C . ALA A 1 406 ? 12.991 8.032 -25.766 1.00 89.56 406 ALA A C 1
ATOM 3029 O O . ALA A 1 406 ? 13.329 6.976 -25.226 1.00 89.56 406 ALA A O 1
ATOM 3030 N N . ALA A 1 407 ? 13.852 9.013 -26.046 1.00 94.31 407 ALA A N 1
ATOM 3031 C CA . ALA A 1 407 ? 15.262 8.935 -25.696 1.00 94.31 407 ALA A CA 1
ATOM 3032 C C . ALA A 1 407 ? 15.409 8.686 -24.191 1.00 94.31 407 ALA A C 1
ATOM 3034 O O . ALA A 1 407 ? 14.847 9.423 -23.378 1.00 94.31 407 ALA A O 1
ATOM 3035 N N . LYS A 1 408 ? 16.204 7.682 -23.810 1.00 95.50 408 LYS A N 1
ATOM 3036 C CA . LYS A 1 408 ? 16.362 7.269 -22.404 1.00 95.50 408 LYS A CA 1
ATOM 3037 C C . LYS A 1 408 ? 16.905 8.368 -21.474 1.00 95.50 408 LYS A C 1
ATOM 3039 O O . LYS A 1 408 ? 16.809 8.245 -20.255 1.00 95.50 408 LYS A O 1
ATOM 3044 N N . GLY A 1 409 ? 17.472 9.440 -22.027 1.00 94.69 409 GLY A N 1
ATOM 3045 C CA . GLY A 1 409 ? 17.917 10.620 -21.281 1.00 94.69 409 GLY A CA 1
ATOM 3046 C C . GLY A 1 409 ? 16.852 11.697 -21.050 1.00 94.69 409 GLY A C 1
ATOM 3047 O O . GLY A 1 409 ? 17.135 12.661 -20.341 1.00 94.69 409 GLY A O 1
ATOM 3048 N N . ALA A 1 410 ? 15.657 11.580 -21.639 1.00 93.94 410 ALA A N 1
ATOM 3049 C CA . ALA A 1 410 ? 14.611 12.591 -21.505 1.00 93.94 410 ALA A CA 1
ATOM 3050 C C . ALA A 1 410 ? 14.038 12.629 -20.070 1.00 93.94 410 ALA A C 1
ATOM 3052 O O . ALA A 1 410 ? 13.811 11.570 -19.477 1.00 93.94 410 ALA A O 1
ATOM 3053 N N . PRO A 1 411 ? 13.797 13.824 -19.499 1.00 91.75 411 PRO A N 1
ATOM 3054 C CA . PRO A 1 411 ? 13.190 13.950 -18.182 1.00 91.75 411 PRO A CA 1
ATOM 3055 C C . PRO A 1 411 ? 11.665 13.853 -18.303 1.00 91.75 411 PRO A C 1
ATOM 3057 O O . PRO A 1 411 ? 11.016 14.826 -18.674 1.00 91.75 411 PRO A O 1
ATOM 3060 N N . TYR A 1 412 ? 11.099 12.692 -17.976 1.00 92.62 412 TYR A N 1
ATOM 3061 C CA . TYR A 1 412 ? 9.647 12.508 -17.865 1.00 92.62 412 TYR A CA 1
ATOM 3062 C C . TYR A 1 412 ? 9.253 12.146 -16.442 1.00 92.62 412 TYR A C 1
ATOM 3064 O O . TYR A 1 412 ? 10.097 11.730 -15.641 1.00 92.62 412 TYR A O 1
ATOM 3072 N N . HIS A 1 413 ? 7.971 12.320 -16.131 1.00 91.81 413 HIS A N 1
ATOM 3073 C CA . HIS A 1 413 ? 7.457 12.039 -14.803 1.00 91.81 413 HIS A CA 1
ATOM 3074 C C . HIS A 1 413 ? 7.490 10.548 -14.491 1.00 91.81 413 HIS A C 1
ATOM 3076 O O . HIS A 1 413 ? 7.543 9.680 -15.367 1.00 91.81 413 HIS A O 1
ATOM 3082 N N . VAL A 1 414 ? 7.494 10.252 -13.200 1.00 91.81 414 VAL A N 1
ATOM 3083 C CA . VAL A 1 414 ? 7.577 8.897 -12.676 1.00 91.81 414 VAL A CA 1
ATOM 3084 C C . VAL A 1 414 ? 6.623 8.786 -11.503 1.00 91.81 414 VAL A C 1
ATOM 3086 O O . VAL A 1 414 ? 6.561 9.677 -10.657 1.00 91.81 414 VAL A O 1
ATOM 3089 N N . ARG A 1 415 ? 5.924 7.655 -11.433 1.00 92.38 415 ARG A N 1
ATOM 3090 C CA . ARG A 1 415 ? 5.113 7.293 -10.281 1.00 92.38 415 ARG A CA 1
ATOM 3091 C C . ARG A 1 415 ? 5.428 5.859 -9.860 1.00 92.38 415 ARG A C 1
ATOM 3093 O O . ARG A 1 415 ? 5.141 4.948 -10.638 1.00 92.38 415 ARG A O 1
ATOM 3100 N N . PRO A 1 416 ? 5.997 5.640 -8.662 1.00 95.94 416 PRO A N 1
ATOM 3101 C CA . PRO A 1 416 ? 6.193 4.298 -8.143 1.00 95.94 416 PRO A CA 1
ATOM 3102 C C . PRO A 1 416 ? 4.853 3.610 -7.911 1.00 95.94 416 PRO A C 1
ATOM 3104 O O . PRO A 1 416 ? 3.909 4.219 -7.394 1.00 95.94 416 PRO A O 1
ATOM 3107 N N . ILE A 1 417 ? 4.804 2.329 -8.253 1.00 97.81 417 ILE A N 1
ATOM 3108 C CA . ILE A 1 417 ? 3.694 1.434 -7.944 1.00 97.81 417 ILE A CA 1
ATOM 3109 C C . ILE A 1 417 ? 4.195 0.197 -7.204 1.00 97.81 417 ILE A C 1
ATOM 3111 O O . ILE A 1 417 ? 5.397 -0.072 -7.164 1.00 97.81 417 ILE A O 1
ATOM 3115 N N . ARG A 1 418 ? 3.268 -0.563 -6.633 1.00 96.31 418 ARG A N 1
ATOM 3116 C CA . ARG A 1 418 ? 3.532 -1.824 -5.946 1.00 96.31 418 ARG A CA 1
ATOM 3117 C C . ARG A 1 418 ? 2.389 -2.799 -6.211 1.00 96.31 418 ARG A C 1
ATOM 3119 O O . ARG A 1 418 ? 1.236 -2.390 -6.276 1.00 96.31 418 ARG A O 1
ATOM 3126 N N . SER A 1 419 ? 2.714 -4.084 -6.341 1.00 91.62 419 SER A N 1
ATOM 3127 C CA . SER A 1 419 ? 1.739 -5.176 -6.459 1.00 91.62 419 SER A CA 1
ATOM 3128 C C . SER A 1 419 ? 1.675 -5.992 -5.177 1.00 91.62 419 SER A C 1
ATOM 3130 O O . SER A 1 419 ? 2.724 -6.204 -4.565 1.00 91.62 419 SER A O 1
ATOM 3132 N N . PHE A 1 420 ? 0.496 -6.493 -4.808 1.00 85.25 420 PHE A N 1
ATOM 3133 C CA . PHE A 1 420 ? 0.328 -7.345 -3.629 1.00 85.25 420 PHE A CA 1
ATOM 3134 C C . PHE A 1 420 ? -0.875 -8.287 -3.702 1.00 85.25 420 PHE A C 1
ATOM 3136 O O . PHE A 1 420 ? -1.731 -8.129 -4.611 1.00 85.25 420 PHE A O 1
#

Foldseek 3Di:
DYYDDDDDDDDDDDDDDDDDDDDDDPDDPDDDDPDDDPPPPVPPPDDPDDDDAAPAADEDDDQDDQKDKDWDWDWDDDPPRTAIFGFKIKIKQAQCDPSGQALWKKKKWFAFPVGTFFFWWKWKAAPVPRDTPDIDTHRIWIWHRHLQDTDGQDDRDDPPFKAWDPPPPPPPDRSRMTMIMGGQFDADPPRIGITIGTDGGPNRGNYMYIYIDNNPRSDDDQQDQDLLSFGWQFFDPVFFQADQVSNDGFGIKGWHQACQLVHDPRHFWQAFQADPVQLQADLPPQQQDADPRSQQSLLVSRVVVPGDCRHQFNVQQPRQRNNDRRWGFAHLLRLQSVLCRLLVAAADPVRGAAAPVDPPPDDPVPDDPDSPSPHDPQFWEFGSRCQHSQDGWIAGSRGRDIDNRDGSGGGGGTMIMGTD

Secondary structure (DSSP, 8-state):
-----------------------------SS---S-----------TTS-----S------SS-S--EEEEEEEEE--SSS-EEEEEEEEEEEE--STTTTTT-EEEEEEE-SSSEEP-EEEEEEETTT--EEEEEEESEEEEEEETTEEEEEESS--TTSEEEPTTTT-TT--SSSEEEEEES---EESSEEEEEEE-SBTTT--EEEEEEE------PPTTSBPTTSSEEEEEEEEEEEESTTS-EEEEEEEE---GGGGSSSSS--EEBSS-TTTTTS---GGG---STT-HHHHHHHHHHTT--TTBHHHHHHH--GGG-S--BPPPHHHHHHHHHHHHT--B-TTSPBP--S-------SS--SS--SSPPTT-EEEEEEEEETTEEEEEETTTTEEEEEEETTS-EE---EEE-

=== Feature glossary ===
Legend for the data blocks above and below:

— What the protein is —

The amino-acid sequence is the protein's primary structure: the linear order of residues from the N-terminus to the C-terminus, written in one-letter code. Everything else here — the 3D coordinates, the secondary structure, the domain annotations — is ultimately a consequence of this string.

Functional annotations link the protein to curated databases. InterPro entries identify conserved domains and families by matching the sequence against member-database signatures (Pfam, PROSITE, CDD, …). Gene Ontology (GO) terms describe molecular function, biological process, and cellular component in a controlled vocabulary. CATH places the structure in a hierarchical fold classification (Class/Architecture/Topology/Homologous-superfamily). The organism is the source species.

— Where its atoms are —

Atomic coordinates in PDBx/mmCIF format — the same representation the Protein Data Bank distributes. Each line of the _atom_site loop places one backbone atom in Cartesian space (units: ångströms, origin: arbitrary).

The six renders are orthographic views along the three Cartesian axes in both directions. Representation (cartoon, sticks, or surface) and color scheme (sequence-rainbow or by-chain) vary across proteins so the training set covers all the common visualization conventions.

— Local backbone conformation —

Eight-state secondary structure (DSSP): H is the canonical α-helix, G the tighter 3₁₀-helix, I the wider π-helix; E/B are β-structure, T and S are turns and bends, and '-' is everything else. DSSP derives these from the pattern of main-chain N–H···O=C hydrogen bonds, not from the sequence.

Three-state secondary structure (P-SEA) collapses the eight DSSP classes into helix (a), strand (b), and coil (c). P-SEA assigns these from Cα geometry alone — distances and angles — without requiring backbone oxygens, so it works on any Cα trace.

φ (phi) and ψ (psi) are the two rotatable backbone dihedrals per residue: φ is the C(i-1)–N–Cα–C torsion, ψ is the N–Cα–C–N(i+1) torsion, both in degrees on (−180°, 180°]. α-helical residues cluster near (−60°, −45°); β-strand residues near (−120°, +130°). A Ramachandran plot is simply a scatter of (φ, ψ) for every residue.

— Global shape and packing —

The geometric summary reports three shape descriptors. Rg (radius of gyration) measures how spread out the Cα atoms are about their centre of mass; compact globular proteins have small Rg, elongated or unfolded ones large. Cα contacts (<8 Å, |i−j|>4) count long-range residue pairs in spatial proximity — high for tightly packed folds, near zero for rods or random coil. The bounding-box extents give the protein's footprint along x, y, z in Å.

SASA measures how much of the protein is reachable by solvent. It is computed by rolling a water-sized probe over the atomic surface and summing the exposed area (Å²). Per-residue SASA distinguishes core (buried, low SASA) from surface (exposed, high SASA) residues; total SASA is a whole-molecule size measure.

Plot images: a contact map (which residues are close in 3D, as an N×N binary image), a Ramachandran scatter (backbone torsion angles, revealing secondary-structure composition at a glance), and — for AlphaFold structures — a PAE heatmap (pairwise prediction confidence).

— Structural neighborhood —

A 3Di character summarizes, for each residue, the relative orientation of the Cα frame of its nearest spatial neighbor. Because it encodes fold topology rather than chemistry, 3Di alignments detect remote structural similarity that sequence alignment misses.

The Foldseek neighbor list gives the closest experimentally determined structures in the PDB, ranked by structural alignment. TM-score near 1 means near-identical fold; near 0.3 means only rough topology match. This is how one finds what a novel AlphaFold prediction most resembles in the solved-structure universe.

— Confidence and disorder —

For AlphaFold models, the B-factor field carries pLDDT — the model's own estimate of local accuracy on a 0–100 scale. Regions with pLDDT<50 should be treated as essentially unmodeled; they often correspond to intrinsically disordered segments.

Crystallographic B-factors measure how much each atom's electron density is smeared out, in Å². They rise in mobile loops and surface residues and fall in the buried interior. In AlphaFold models this column is repurposed to hold pLDDT instead.

Predicted Aligned Error (PAE) is an AlphaFold confidence matrix: entry (i, j) is the expected error in the position of residue j, in ångströms, when the prediction is superimposed on the true structure at residue i. Low PAE within a block of residues means that block is internally rigid and well-predicted; high PAE between two blocks means their relative placement is uncertain even if each block individually is confident.